Protein AF-A0A4T0V3W2-F1 (afdb_monomer_lite)

Radius of gyration: 24.41 Å; chains: 1; bounding box: 57×89×62 Å

Secondary structure (DSSP, 8-state):
-------------PPPPP-----SS--PPPEEESSP--B-B-EEEEPGGGTT-HHHHHHHPSSGGGHHHHHHHHHHTTSEEE-SS-B-EEEEEEETTEEEEEEEEEEE-SSEES-GGGEEEE--B---HHHHHHHHHHHHHHTEE-SPEEEEE---HHHHHHHHHHHTSPPSEEEE-TTS-EEEEEEPPHHHHHHHHHHHTT--EEEEE-HHHHHHHHHHHTT-SS---EEEEEEEETTTSPPEEEE-EEEEET--HHHHHHHHHHTT--EEEESS-GGGG--TTEEEEE-SS-EEEEESS-TTTTS-SS------HHHIIIIIIGGGG-SS---EEEESSHHHHHHHHHHSSEEEEE-PPPPHHHHHHHHTSSSPBPSS-EEEESPPPTTSEEEE-

pLDDT: mean 85.16, std 17.96, range [23.53, 98.56]

Foldseek 3Di:
DDDDDDDDDDDPDDDDDDDDDDDQLAAADWFAFAQWFFAFAFWKFFAQQCFVPPVVVVLLDPPQLCNQVSVVVCVVVVRIDTDDDTFWKWKWKFAPVAIWIWIKGKTWPPGTHPQQVRHLEFEFEHDDVVLLVVLLVSCVSNLKDFFAQEKEWAFDPQLVVLVVVQVVDDFPHWDAHPVRMTMTMGTRDPVCNVVNRVRSRVIGIYRQGDPSVVSSQVVNLVVDPPSRGITIHIYTHCVPRRWDKFFKKKWWAQDDPVLLVVQLVVQQWDKDKDQDDCVVLADFQWKWKDLLGIIMITGNDGPPCPDDPDNPPRDTPQCCVPVRRVVSRDDDDTPIDIHRDVVVLSVCSNVGGTMMIDHGGDDPVRSSVSSSDSRGGYPRGIDTDDDDRTRSIMHRD

Structure (mmCIF, N/CA/C/O backbone):
data_AF-A0A4T0V3W2-F1
#
_entry.id   AF-A0A4T0V3W2-F1
#
loop_
_atom_site.group_PDB
_atom_site.id
_atom_site.type_symbol
_atom_site.label_atom_id
_atom_site.label_alt_id
_atom_site.label_comp_id
_atom_site.label_asym_id
_atom_site.label_entity_id
_atom_site.label_seq_id
_atom_site.pdbx_PDB_ins_code
_atom_site.Cartn_x
_atom_site.Cartn_y
_atom_site.Cartn_z
_atom_site.occupancy
_atom_site.B_iso_or_equiv
_atom_site.auth_seq_id
_atom_site.auth_comp_id
_atom_site.auth_asym_id
_atom_site.auth_atom_id
_atom_site.pdbx_PDB_model_num
ATOM 1 N N . MET A 1 1 ? -19.655 -67.384 -21.255 1.00 39.03 1 MET A N 1
ATOM 2 C CA . MET A 1 1 ? -18.804 -67.039 -22.412 1.00 39.03 1 MET A CA 1
ATOM 3 C C . MET A 1 1 ? -19.387 -65.756 -22.996 1.00 39.03 1 MET A C 1
ATOM 5 O O . MET A 1 1 ? -20.373 -65.829 -23.700 1.00 39.03 1 MET A O 1
ATOM 9 N N . GLN A 1 2 ? -19.219 -64.653 -22.261 1.00 31.80 2 GLN A N 1
ATOM 10 C CA . GLN A 1 2 ? -18.362 -63.513 -22.625 1.00 31.80 2 GLN A CA 1
ATOM 11 C C . GLN A 1 2 ? -18.713 -62.942 -23.999 1.00 31.80 2 GLN A C 1
ATOM 13 O O . GLN A 1 2 ? -18.182 -63.405 -24.998 1.00 31.80 2 GLN A O 1
ATOM 18 N N . ASP A 1 3 ? -19.551 -61.908 -23.997 1.00 27.39 3 ASP A N 1
ATOM 19 C CA . ASP A 1 3 ? -19.562 -60.913 -25.060 1.00 27.39 3 ASP A CA 1
ATOM 20 C C . ASP A 1 3 ? -19.319 -59.547 -24.402 1.00 27.39 3 ASP A C 1
ATOM 22 O O . ASP A 1 3 ? -20.046 -59.131 -23.495 1.00 27.39 3 ASP A O 1
ATOM 26 N N . ARG A 1 4 ? -18.175 -58.943 -24.731 1.00 32.22 4 ARG A N 1
ATOM 27 C CA . ARG A 1 4 ? -17.663 -57.696 -24.150 1.00 32.22 4 ARG A CA 1
ATOM 28 C C . ARG A 1 4 ? -18.016 -56.557 -25.099 1.00 32.22 4 ARG A C 1
ATOM 30 O O . ARG A 1 4 ? -17.275 -56.290 -26.036 1.00 32.22 4 ARG A O 1
ATOM 37 N N . THR A 1 5 ? -19.096 -55.844 -24.817 1.00 31.67 5 THR A N 1
ATOM 38 C CA . THR A 1 5 ? -19.376 -54.535 -25.421 1.00 31.67 5 THR A CA 1
ATOM 39 C C . THR A 1 5 ? -18.721 -53.426 -24.601 1.00 31.67 5 THR A C 1
ATOM 41 O O . THR A 1 5 ? -19.143 -53.119 -23.487 1.00 31.67 5 THR A O 1
ATOM 44 N N . THR A 1 6 ? -17.670 -52.831 -25.157 1.00 30.33 6 THR A N 1
ATOM 45 C CA . THR A 1 6 ? -17.081 -51.548 -24.752 1.00 30.33 6 THR A CA 1
ATOM 46 C C . THR A 1 6 ? -17.969 -50.385 -25.215 1.00 30.33 6 THR A C 1
ATOM 48 O O . THR A 1 6 ? -18.337 -50.358 -26.390 1.00 30.33 6 THR A O 1
ATOM 51 N N . PRO A 1 7 ? -18.277 -49.376 -24.377 1.00 30.36 7 PRO A N 1
ATOM 52 C CA . PRO A 1 7 ? -18.799 -48.108 -24.861 1.00 30.36 7 PRO A CA 1
ATOM 53 C C . PRO A 1 7 ? -17.649 -47.138 -25.158 1.00 30.36 7 PRO A C 1
ATOM 55 O O . PRO A 1 7 ? -16.811 -46.842 -24.307 1.00 30.36 7 PRO A O 1
ATOM 58 N N . SER A 1 8 ? -17.637 -46.654 -26.398 1.00 28.09 8 SER A N 1
ATOM 59 C CA . SER A 1 8 ? -16.799 -45.570 -26.907 1.00 28.09 8 SER A CA 1
ATOM 60 C C . SER A 1 8 ? -17.157 -44.256 -26.204 1.00 28.09 8 SER A C 1
ATOM 62 O O . SER A 1 8 ? -18.242 -43.719 -26.415 1.00 28.09 8 SER A O 1
ATOM 64 N N . GLY A 1 9 ? -16.257 -43.742 -25.364 1.00 27.06 9 GLY A N 1
ATOM 65 C CA . GLY A 1 9 ? -16.359 -42.403 -24.789 1.00 27.06 9 GLY A CA 1
ATOM 66 C C . GLY A 1 9 ? -15.868 -41.360 -25.789 1.00 27.06 9 GLY A C 1
ATOM 67 O O . GLY A 1 9 ? -14.684 -41.316 -26.112 1.00 27.06 9 GLY A O 1
ATOM 68 N N . THR A 1 10 ? -16.773 -40.523 -26.285 1.00 28.08 10 THR A N 1
ATOM 69 C CA . THR A 1 10 ? -16.442 -39.306 -27.032 1.00 28.08 10 THR A CA 1
ATOM 70 C C . THR A 1 10 ? -15.821 -38.292 -26.074 1.00 28.08 10 THR A C 1
ATOM 72 O O . THR A 1 10 ? -16.516 -37.710 -25.241 1.00 28.08 10 THR A O 1
ATOM 75 N N . ALA A 1 11 ? -14.506 -38.108 -26.167 1.00 27.03 11 ALA A N 1
ATOM 76 C CA . ALA A 1 11 ? -13.798 -37.024 -25.505 1.00 27.03 11 ALA A CA 1
ATOM 77 C C . ALA A 1 11 ? -14.129 -35.708 -26.224 1.00 27.03 11 ALA A C 1
ATOM 79 O O . ALA A 1 11 ? -13.664 -35.463 -27.334 1.00 27.03 11 ALA A O 1
ATOM 80 N N . THR A 1 12 ? -14.957 -34.874 -25.598 1.00 26.66 12 THR A N 1
ATOM 81 C CA . THR A 1 12 ? -15.156 -33.482 -26.008 1.00 26.66 12 THR A CA 1
ATOM 82 C C . THR A 1 12 ? -13.900 -32.699 -25.634 1.00 26.66 12 THR A C 1
ATOM 84 O O . THR A 1 12 ? -13.725 -32.296 -24.487 1.00 26.66 12 THR A O 1
ATOM 87 N N . THR A 1 13 ? -12.992 -32.527 -26.591 1.00 27.08 13 THR A N 1
ATOM 88 C CA . THR A 1 13 ? -11.919 -31.531 -26.534 1.00 27.08 13 THR A CA 1
ATOM 89 C C . THR A 1 13 ? -12.553 -30.145 -26.470 1.00 27.08 13 THR A C 1
ATOM 91 O O . THR A 1 13 ? -13.161 -29.699 -27.439 1.00 27.08 13 THR A O 1
ATOM 94 N N . ALA A 1 14 ? -12.454 -29.492 -25.312 1.00 27.84 14 ALA A N 1
ATOM 95 C CA . ALA A 1 14 ? -12.800 -28.086 -25.164 1.00 27.84 14 ALA A CA 1
ATOM 96 C C . ALA A 1 14 ? -11.792 -27.250 -25.966 1.00 27.84 14 ALA A C 1
ATOM 98 O O . ALA A 1 14 ? -10.591 -27.298 -25.699 1.00 27.84 14 ALA A O 1
ATOM 99 N N . GLU A 1 15 ? -12.282 -26.531 -26.974 1.00 25.11 15 GLU A N 1
ATOM 100 C CA . GLU A 1 15 ? -11.504 -25.523 -27.692 1.00 25.11 15 GLU A CA 1
ATOM 101 C C . GLU A 1 15 ? -11.109 -24.389 -26.728 1.00 25.11 15 GLU A C 1
ATOM 103 O O . GLU A 1 15 ? -11.930 -23.977 -25.902 1.00 25.11 15 GLU A O 1
ATOM 108 N N . PRO A 1 16 ? -9.871 -23.873 -26.799 1.00 25.53 16 PRO A N 1
ATOM 109 C CA . PRO A 1 16 ? -9.465 -22.729 -25.999 1.00 25.53 16 PRO A CA 1
ATOM 110 C C . PRO A 1 16 ? -10.202 -21.476 -26.486 1.00 25.53 16 PRO A C 1
ATOM 112 O O . PRO A 1 16 ? -10.083 -21.070 -27.642 1.00 25.53 16 PRO A O 1
ATOM 115 N N . THR A 1 17 ? -10.970 -20.859 -25.589 1.00 26.70 17 THR A N 1
ATOM 116 C CA . THR A 1 17 ? -11.637 -19.575 -25.816 1.00 26.70 17 THR A CA 1
ATOM 117 C C . THR A 1 17 ? -10.591 -18.504 -26.155 1.00 26.70 17 THR A C 1
ATOM 119 O O . THR A 1 17 ? -9.613 -18.370 -25.414 1.00 26.70 17 THR A O 1
ATOM 122 N N . PRO A 1 18 ? -10.748 -17.727 -27.241 1.00 23.53 18 PRO A N 1
ATOM 123 C CA . PRO A 1 18 ? -9.775 -16.704 -27.596 1.00 23.53 18 PRO A CA 1
ATOM 124 C C . PRO A 1 18 ? -9.772 -15.589 -26.545 1.00 23.53 18 PRO A C 1
ATOM 126 O O . PRO A 1 18 ? -10.826 -15.074 -26.168 1.00 23.53 18 PRO A O 1
ATOM 129 N N . ALA A 1 19 ? -8.576 -15.209 -26.090 1.00 26.70 19 ALA A N 1
ATOM 130 C CA . ALA A 1 19 ? -8.365 -14.072 -25.206 1.00 26.70 19 ALA A CA 1
ATOM 131 C C . ALA A 1 19 ? -8.907 -12.796 -25.869 1.00 26.70 19 ALA A C 1
ATOM 133 O O . ALA A 1 19 ? -8.408 -12.348 -26.906 1.00 26.70 19 ALA A O 1
ATOM 134 N N . VAL A 1 20 ? -9.953 -12.219 -25.278 1.00 27.33 20 VAL A N 1
ATOM 135 C CA . VAL A 1 20 ? -10.499 -10.927 -25.694 1.00 27.33 20 VAL A CA 1
ATOM 136 C C . VAL A 1 20 ? -9.438 -9.868 -25.404 1.00 27.33 20 VAL A C 1
ATOM 138 O O . VAL A 1 20 ? -9.139 -9.562 -24.253 1.00 27.33 20 VAL A O 1
ATOM 141 N N . ARG A 1 21 ? -8.844 -9.324 -26.469 1.00 30.03 21 ARG A N 1
ATOM 142 C CA . ARG A 1 21 ? -7.949 -8.166 -26.408 1.00 30.03 21 ARG A CA 1
ATOM 143 C C . ARG A 1 21 ? -8.756 -6.965 -25.913 1.00 30.03 21 ARG A C 1
ATOM 145 O O . ARG A 1 21 ? -9.599 -6.454 -26.647 1.00 30.03 21 ARG A O 1
ATOM 152 N N . GLY A 1 22 ? -8.513 -6.550 -24.671 1.00 28.94 22 GLY A N 1
ATOM 153 C CA . GLY A 1 22 ? -9.089 -5.334 -24.105 1.00 28.94 22 GLY A CA 1
ATOM 154 C C . GLY A 1 22 ? -8.626 -4.115 -24.896 1.00 28.94 22 GLY A C 1
ATOM 155 O O . GLY A 1 22 ? -7.429 -3.937 -25.131 1.00 28.94 22 GLY A O 1
ATOM 156 N N . ASP A 1 23 ? -9.575 -3.288 -25.332 1.00 27.59 23 ASP A N 1
ATOM 157 C CA . ASP A 1 23 ? -9.249 -1.945 -25.784 1.00 27.59 23 ASP A CA 1
ATOM 158 C C . ASP A 1 23 ? -8.602 -1.185 -24.610 1.00 27.59 23 ASP A C 1
ATOM 160 O O . ASP A 1 23 ? -8.935 -1.400 -23.446 1.00 27.59 23 ASP A O 1
ATOM 164 N N . GLY A 1 24 ? -7.620 -0.332 -24.889 1.00 36.59 24 GLY A N 1
ATOM 165 C CA . GLY A 1 24 ? -6.843 0.377 -23.870 1.00 36.59 24 GLY A CA 1
ATOM 166 C C . GLY A 1 24 ? -7.624 1.371 -22.995 1.00 36.59 24 GLY A C 1
ATOM 167 O O . GLY A 1 24 ? -6.988 2.193 -22.343 1.00 36.59 24 GLY A O 1
ATOM 168 N N . ARG A 1 25 ? -8.964 1.331 -22.934 1.00 40.31 25 ARG A N 1
ATOM 169 C CA . ARG A 1 25 ? -9.780 2.002 -21.900 1.00 40.31 25 ARG A CA 1
ATOM 170 C C . ARG A 1 25 ? -9.895 1.101 -20.663 1.00 40.31 25 ARG A C 1
ATOM 172 O O . ARG A 1 25 ? -10.984 0.833 -20.159 1.00 40.31 25 ARG A O 1
ATOM 179 N N . GLY A 1 26 ? -8.746 0.582 -20.231 1.00 46.28 26 GLY A N 1
ATOM 180 C CA . GLY A 1 26 ? -8.617 -0.525 -19.293 1.00 46.28 26 GLY A CA 1
ATOM 181 C C . GLY A 1 26 ? -9.298 -0.275 -17.951 1.00 46.28 26 GLY A C 1
ATOM 182 O O . GLY A 1 26 ? -9.114 0.780 -17.357 1.00 46.28 26 GLY A O 1
ATOM 183 N N . ASN A 1 27 ? -10.065 -1.280 -17.519 1.00 63.66 27 ASN A N 1
ATOM 184 C CA . ASN A 1 27 ? -10.500 -1.631 -16.162 1.00 63.66 27 ASN A CA 1
ATOM 185 C C . ASN A 1 27 ? -10.258 -0.586 -15.049 1.00 63.66 27 ASN A C 1
ATOM 187 O O . ASN A 1 27 ? -9.567 -0.860 -14.062 1.00 63.66 27 ASN A O 1
ATOM 191 N N . ARG A 1 28 ? -10.795 0.631 -15.210 1.00 74.06 28 ARG A N 1
ATOM 192 C CA . ARG A 1 28 ? -10.646 1.689 -14.211 1.00 74.06 28 ARG A CA 1
ATOM 193 C C . ARG A 1 28 ? -11.574 1.367 -13.057 1.00 74.06 28 ARG A C 1
ATOM 195 O O . ARG A 1 28 ? -12.781 1.222 -13.226 1.00 74.06 28 ARG A O 1
ATOM 202 N N . VAL A 1 29 ? -10.986 1.248 -11.882 1.00 86.81 29 VAL A N 1
ATOM 203 C CA . VAL A 1 29 ? -11.726 1.022 -10.651 1.00 86.81 29 VAL A CA 1
ATOM 204 C C . VAL A 1 29 ? -12.253 2.380 -10.157 1.00 86.81 29 VAL A C 1
ATOM 206 O O . VAL A 1 29 ? -11.453 3.317 -10.068 1.00 86.81 29 VAL A O 1
ATOM 209 N N . PRO A 1 30 ? -13.557 2.521 -9.840 1.00 91.69 30 PRO A N 1
ATOM 210 C CA . PRO A 1 30 ? -14.118 3.790 -9.384 1.00 91.69 30 PRO A CA 1
ATOM 211 C C . PRO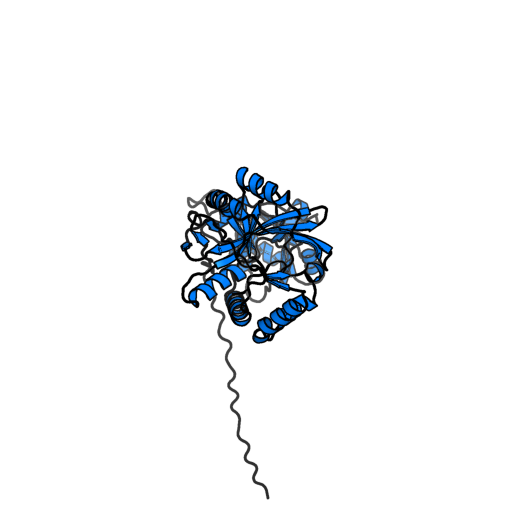 A 1 30 ? -13.544 4.200 -8.025 1.00 91.69 30 PRO A C 1
ATOM 213 O O . PRO A 1 30 ? -13.258 3.353 -7.170 1.00 91.69 30 PRO A O 1
ATOM 216 N N . GLY A 1 31 ? -13.405 5.505 -7.811 1.00 93.06 31 GLY A N 1
ATOM 217 C CA . GLY A 1 31 ? -13.060 6.063 -6.507 1.00 93.06 31 GLY A CA 1
ATOM 218 C C . GLY A 1 31 ? -14.258 6.115 -5.562 1.00 93.06 31 GLY A C 1
ATOM 219 O O . GLY A 1 31 ? -15.395 5.873 -5.966 1.00 93.06 31 GLY A O 1
ATOM 220 N N . VAL A 1 32 ? -13.994 6.463 -4.303 1.00 93.69 32 VAL A N 1
ATOM 221 C CA . VAL A 1 32 ? -15.043 6.791 -3.322 1.00 93.69 32 VAL A CA 1
ATOM 222 C C . VAL A 1 32 ? -15.248 8.297 -3.339 1.00 93.69 32 VAL A C 1
ATOM 224 O O . VAL A 1 32 ? -14.263 9.034 -3.239 1.00 93.69 32 VAL A O 1
ATOM 227 N N . ALA A 1 33 ? -16.491 8.749 -3.485 1.00 92.69 33 ALA A N 1
ATOM 228 C CA . ALA A 1 33 ? -16.831 10.167 -3.449 1.00 92.69 33 ALA A CA 1
ATOM 229 C C . ALA A 1 33 ? -16.617 10.759 -2.045 1.00 92.69 33 ALA A C 1
ATOM 231 O O . ALA A 1 33 ? -16.663 10.054 -1.036 1.00 92.69 33 ALA A O 1
ATOM 232 N N . GLY A 1 34 ? -16.339 12.062 -1.983 1.00 86.31 34 GLY A N 1
ATOM 233 C CA . GLY A 1 34 ? -16.086 12.747 -0.716 1.00 86.31 34 GLY A CA 1
ATOM 234 C C . GLY A 1 34 ? -17.326 12.973 0.156 1.00 86.31 34 GLY A C 1
ATOM 235 O O . GLY A 1 34 ? -18.447 12.999 -0.348 1.00 86.31 34 GLY A O 1
ATOM 236 N N . PRO A 1 35 ? -17.131 13.226 1.466 1.00 94.25 35 PRO A N 1
ATOM 237 C CA . PRO A 1 35 ? -15.844 13.396 2.157 1.00 94.25 35 PRO A CA 1
ATOM 238 C C . PRO A 1 35 ? -15.173 12.076 2.594 1.00 94.25 35 PRO A C 1
ATOM 240 O O . PRO A 1 35 ? -15.845 11.076 2.841 1.00 94.25 35 PRO A O 1
ATOM 243 N N . LEU A 1 36 ? -13.840 12.089 2.770 1.00 96.38 36 LEU A N 1
ATOM 244 C CA . LEU A 1 36 ? -13.097 10.939 3.307 1.00 96.38 36 LEU A CA 1
ATOM 245 C C . LEU A 1 36 ? -13.548 10.633 4.743 1.00 96.38 36 LEU A C 1
ATOM 247 O O . LEU A 1 36 ? -13.504 11.500 5.614 1.00 96.38 36 LEU A O 1
ATOM 251 N N . ARG A 1 37 ? -13.918 9.376 5.002 1.00 95.69 37 ARG A N 1
ATOM 252 C CA . ARG A 1 37 ? -14.309 8.883 6.328 1.00 95.69 37 ARG A CA 1
ATOM 253 C C . ARG A 1 37 ? -13.815 7.461 6.562 1.00 95.69 37 ARG A C 1
ATOM 255 O O . ARG A 1 37 ? -13.705 6.672 5.624 1.00 95.69 37 ARG A O 1
ATOM 262 N N . LEU A 1 38 ? -13.561 7.126 7.822 1.00 97.44 38 LEU A N 1
ATOM 263 C CA . LEU A 1 38 ? -13.278 5.761 8.266 1.00 97.44 38 LEU A CA 1
ATOM 264 C C . LEU A 1 38 ? -14.155 5.452 9.467 1.00 97.44 38 LEU A C 1
ATOM 266 O O . LEU A 1 38 ? -13.985 6.073 10.505 1.00 97.44 38 LEU A O 1
ATOM 270 N N . ASP A 1 39 ? -15.073 4.503 9.361 1.00 96.88 39 ASP A N 1
ATOM 271 C CA . ASP A 1 39 ? -15.991 4.172 10.445 1.00 96.88 39 ASP A CA 1
ATOM 272 C C . ASP A 1 39 ? -15.352 3.225 11.477 1.00 96.88 39 ASP A C 1
ATOM 274 O O . ASP A 1 39 ? -14.578 2.326 11.114 1.00 96.88 39 ASP A O 1
ATOM 278 N N . PRO A 1 40 ? -15.674 3.388 12.776 1.00 97.56 40 PRO A N 1
ATOM 279 C CA . PRO A 1 40 ? -15.313 2.426 13.809 1.00 97.56 40 PRO A CA 1
ATOM 280 C C . PRO A 1 40 ? -15.827 1.019 13.492 1.00 97.56 40 PRO A C 1
ATOM 282 O O . PRO A 1 40 ? -16.950 0.847 13.021 1.00 97.56 40 PRO A O 1
ATOM 285 N N . PHE A 1 41 ? -15.049 -0.010 13.829 1.00 96.50 41 PHE A N 1
ATOM 286 C CA . PHE A 1 41 ? -15.436 -1.402 13.586 1.00 96.50 41 PHE A CA 1
ATOM 287 C C . PHE A 1 41 ? -15.049 -2.328 14.733 1.00 96.50 41 PHE A C 1
ATOM 289 O O . PHE A 1 41 ? -14.135 -2.040 15.508 1.00 96.50 41 PHE A O 1
ATOM 296 N N . VAL A 1 42 ? -15.756 -3.456 14.834 1.00 96.25 42 VAL A N 1
ATOM 297 C CA . VAL A 1 42 ? -15.439 -4.517 15.795 1.00 96.25 42 VAL A CA 1
ATOM 298 C C . VAL A 1 42 ? -14.248 -5.312 15.271 1.00 96.25 42 VAL A C 1
ATOM 300 O O . VAL A 1 42 ? -14.371 -6.098 14.326 1.00 96.25 42 VAL A O 1
ATOM 303 N N . ALA A 1 43 ? -13.088 -5.088 15.878 1.00 95.31 43 ALA A N 1
ATOM 304 C CA . ALA A 1 43 ? -11.850 -5.726 15.474 1.00 95.31 43 ALA A CA 1
ATOM 305 C C . ALA A 1 43 ? -11.740 -7.165 15.989 1.00 95.31 43 ALA A C 1
ATOM 307 O O . ALA A 1 43 ? -12.194 -7.513 17.078 1.00 95.31 43 ALA A O 1
ATOM 308 N N . THR A 1 44 ? -11.081 -8.011 15.204 1.00 95.06 44 THR A N 1
ATOM 309 C CA . THR A 1 44 ? -10.454 -9.237 15.699 1.00 95.06 44 THR A CA 1
ATOM 310 C C . THR A 1 44 ? -8.943 -9.048 15.616 1.00 95.06 44 THR A C 1
ATOM 312 O O . THR A 1 44 ? -8.392 -8.825 14.540 1.00 95.06 44 THR A O 1
ATOM 315 N N . ARG A 1 45 ? -8.274 -9.085 16.765 1.00 94.06 45 ARG A N 1
ATOM 316 C CA . ARG A 1 45 ? -6.834 -8.870 16.912 1.00 94.06 45 ARG A CA 1
ATOM 317 C C . ARG A 1 45 ? -6.107 -10.194 17.001 1.00 94.06 45 ARG A C 1
ATOM 319 O O . ARG A 1 45 ? -6.531 -11.090 17.730 1.00 94.06 45 ARG A O 1
ATOM 326 N N . MET A 1 46 ? -4.995 -10.301 16.290 1.00 93.88 46 MET A N 1
ATOM 327 C CA . MET A 1 46 ? -4.072 -11.418 16.439 1.00 93.88 46 MET A CA 1
ATOM 328 C C . MET A 1 46 ? -3.004 -11.075 17.468 1.00 93.88 46 MET A C 1
ATOM 330 O O . MET A 1 46 ? -2.449 -9.979 17.454 1.00 93.88 46 MET A O 1
ATOM 334 N N . ALA A 1 47 ? -2.699 -12.020 18.356 1.00 92.25 47 ALA A N 1
ATOM 335 C CA . ALA A 1 47 ? -1.553 -11.875 19.242 1.00 92.25 47 ALA A CA 1
ATOM 336 C C . ALA A 1 47 ? -0.269 -11.738 18.404 1.00 92.25 47 ALA A C 1
ATOM 338 O O . ALA A 1 47 ? -0.032 -12.546 17.506 1.00 92.25 47 ALA A O 1
ATOM 339 N N . VAL A 1 48 ? 0.568 -10.741 18.709 1.00 91.62 48 VAL A N 1
ATOM 340 C CA . VAL A 1 48 ? 1.720 -10.354 17.863 1.00 91.62 48 VAL A CA 1
ATOM 341 C C . VAL A 1 48 ? 2.676 -11.518 17.603 1.00 91.62 48 VAL A C 1
ATOM 343 O O . VAL A 1 48 ? 3.144 -11.690 16.485 1.00 91.62 48 VAL A O 1
ATOM 346 N N . ALA A 1 49 ? 2.866 -12.410 18.580 1.00 89.00 49 ALA A N 1
ATOM 347 C CA . ALA A 1 49 ? 3.694 -13.613 18.439 1.00 89.00 49 ALA A CA 1
ATOM 348 C C . ALA A 1 49 ? 3.215 -14.612 17.354 1.00 89.00 49 ALA A C 1
ATOM 350 O O . ALA A 1 49 ? 3.936 -15.562 17.024 1.00 89.00 49 ALA A O 1
ATOM 351 N N . HIS A 1 50 ? 2.000 -14.425 16.827 1.00 90.81 50 HIS A N 1
ATOM 352 C CA . HIS A 1 50 ? 1.421 -15.183 15.718 1.00 90.81 50 HIS A CA 1
ATOM 353 C C . HIS A 1 50 ? 1.279 -14.371 14.421 1.00 90.81 50 HIS A C 1
ATOM 355 O O . HIS A 1 50 ? 0.898 -14.930 13.392 1.00 90.81 50 HIS A O 1
ATOM 361 N N . VAL A 1 51 ? 1.614 -13.080 14.432 1.00 87.75 51 VAL A N 1
ATOM 362 C CA . VAL A 1 51 ? 1.741 -12.290 13.204 1.00 87.75 51 VAL A CA 1
ATOM 363 C C . VAL A 1 51 ? 2.974 -12.786 12.437 1.00 87.75 51 VAL A C 1
ATOM 365 O O . VAL A 1 51 ? 3.979 -13.177 13.037 1.00 87.75 51 VAL A O 1
ATOM 368 N N . ALA A 1 52 ? 2.851 -12.867 11.108 1.00 84.19 52 ALA A N 1
ATOM 369 C CA . ALA A 1 52 ? 3.826 -13.508 10.217 1.00 84.19 52 ALA A CA 1
ATOM 370 C C . ALA A 1 52 ? 4.135 -14.993 10.548 1.00 84.19 52 ALA A C 1
ATOM 372 O O . ALA A 1 52 ? 5.137 -15.546 10.098 1.00 84.19 52 ALA A O 1
ATOM 373 N N . ASP A 1 53 ? 3.269 -15.679 11.307 1.00 85.75 53 ASP A N 1
ATOM 374 C CA . ASP A 1 53 ? 3.401 -17.109 11.605 1.00 85.75 53 ASP A CA 1
ATOM 375 C C . ASP A 1 53 ? 2.844 -17.970 10.453 1.00 85.75 53 ASP A C 1
ATOM 377 O O . ASP A 1 53 ? 1.658 -17.856 10.118 1.00 85.75 53 ASP A O 1
ATOM 381 N N . PRO A 1 54 ? 3.617 -18.915 9.883 1.00 83.88 54 PRO A N 1
ATOM 382 C CA . PRO A 1 54 ? 3.089 -19.882 8.921 1.00 83.88 54 PRO A CA 1
ATOM 383 C C . PRO A 1 54 ? 1.869 -20.662 9.439 1.00 83.88 54 PRO A C 1
ATOM 385 O O . PRO A 1 54 ? 0.996 -21.043 8.656 1.00 83.88 54 PRO A O 1
ATOM 388 N N . ALA A 1 55 ? 1.765 -20.894 10.753 1.00 83.56 55 ALA A N 1
ATOM 389 C CA . ALA A 1 55 ? 0.583 -21.509 11.350 1.00 83.56 55 ALA A CA 1
ATOM 390 C C . ALA A 1 55 ? -0.658 -20.605 11.241 1.00 83.56 55 ALA A C 1
ATOM 392 O O . ALA A 1 55 ? -1.749 -21.116 10.978 1.00 83.56 55 ALA A O 1
ATOM 393 N N . ALA A 1 56 ? -0.495 -19.284 11.372 1.00 83.31 56 ALA A N 1
ATOM 394 C CA . ALA A 1 56 ? -1.575 -18.316 11.189 1.00 83.31 56 ALA A CA 1
ATOM 395 C C . ALA A 1 56 ? -2.021 -18.264 9.727 1.00 83.31 56 ALA A C 1
ATOM 397 O O . ALA A 1 56 ? -3.217 -18.324 9.454 1.00 83.31 56 ALA A O 1
ATOM 398 N N . ALA A 1 57 ? -1.086 -18.301 8.773 1.00 83.50 57 ALA A N 1
ATOM 399 C CA . ALA A 1 57 ? -1.423 -18.397 7.350 1.00 83.50 57 ALA A CA 1
ATOM 400 C C . ALA A 1 57 ? -2.285 -19.640 7.038 1.00 83.50 57 ALA A C 1
ATOM 402 O O . ALA A 1 57 ? -3.252 -19.570 6.274 1.00 83.50 57 ALA A O 1
ATOM 403 N N . ARG A 1 58 ? -2.009 -20.778 7.695 1.00 86.50 58 ARG A N 1
ATOM 404 C CA . ARG A 1 58 ? -2.830 -21.996 7.571 1.00 86.50 58 ARG A CA 1
ATOM 405 C C . ARG A 1 58 ? -4.242 -21.840 8.129 1.00 86.50 58 ARG A C 1
ATOM 407 O O . ARG A 1 58 ? -5.111 -22.602 7.710 1.00 86.50 58 ARG A O 1
ATOM 414 N N . ALA A 1 59 ? -4.511 -20.891 9.026 1.00 85.38 59 ALA A N 1
ATOM 415 C CA . ALA A 1 59 ? -5.871 -20.619 9.494 1.00 85.38 59 ALA A CA 1
ATOM 416 C C . ALA A 1 59 ? -6.767 -20.078 8.364 1.00 85.38 59 ALA A C 1
ATOM 418 O O . ALA A 1 59 ? -7.957 -20.382 8.343 1.00 85.38 59 ALA A O 1
ATOM 419 N N . PHE A 1 60 ? -6.175 -19.383 7.385 1.00 84.94 60 PHE A N 1
ATOM 420 C CA . PHE A 1 60 ? -6.856 -18.775 6.234 1.00 84.94 60 PHE A CA 1
ATOM 421 C C . PHE A 1 60 ? -6.751 -19.596 4.933 1.00 84.94 60 PHE A C 1
ATOM 423 O O . PHE A 1 60 ? -7.356 -19.247 3.921 1.00 84.94 60 PHE A O 1
ATOM 430 N N . ALA A 1 61 ? -5.989 -20.694 4.930 1.00 86.94 61 ALA A N 1
ATOM 431 C CA . ALA A 1 61 ? -5.751 -21.516 3.739 1.00 86.94 61 ALA A CA 1
ATOM 432 C C . ALA A 1 61 ? -6.989 -22.320 3.288 1.00 86.94 61 ALA A C 1
ATOM 434 O O . ALA A 1 61 ? -7.926 -22.522 4.062 1.00 86.94 61 ALA A O 1
ATOM 435 N N . ARG A 1 62 ? -6.980 -22.860 2.061 1.00 86.50 62 ARG A N 1
ATOM 436 C CA . ARG A 1 62 ? -8.038 -23.770 1.575 1.00 86.50 62 ARG A CA 1
ATOM 437 C C . ARG A 1 62 ? -8.151 -25.042 2.445 1.00 86.50 62 ARG A C 1
ATOM 439 O O . ARG A 1 62 ? -7.146 -25.471 3.014 1.00 86.50 62 ARG A O 1
ATOM 446 N N . PRO A 1 63 ? -9.340 -25.676 2.530 1.00 88.31 63 PRO A N 1
ATOM 447 C CA . PRO A 1 63 ? -10.625 -25.240 1.962 1.00 88.31 63 PRO A CA 1
ATOM 448 C C . PRO A 1 63 ? -11.221 -24.057 2.749 1.00 88.31 63 PRO A C 1
ATOM 450 O O . PRO A 1 63 ? -11.271 -24.111 3.981 1.00 88.31 63 PRO A O 1
ATOM 453 N N . TYR A 1 64 ? -11.666 -22.990 2.070 1.00 88.56 64 TYR A N 1
ATOM 454 C CA . TYR A 1 64 ? -11.988 -21.727 2.752 1.00 88.56 64 TYR A CA 1
ATOM 455 C C . TYR A 1 64 ? -13.230 -21.812 3.649 1.00 88.56 64 TYR A C 1
ATOM 457 O O . TYR A 1 64 ? -13.243 -21.197 4.709 1.00 88.56 64 TYR A O 1
ATOM 465 N N . ARG A 1 65 ? -14.182 -22.703 3.348 1.00 87.56 65 ARG A N 1
ATOM 466 C CA . ARG A 1 65 ? -15.344 -23.013 4.203 1.00 87.56 65 ARG A CA 1
ATOM 467 C C . ARG A 1 65 ? -14.996 -23.427 5.635 1.00 87.56 65 ARG A C 1
ATOM 469 O O . ARG A 1 65 ? -15.844 -23.386 6.515 1.00 87.56 65 ARG A O 1
ATOM 476 N N . ARG A 1 66 ? -13.754 -23.865 5.886 1.00 90.69 66 ARG A N 1
ATOM 477 C CA . ARG A 1 66 ? -13.255 -24.210 7.231 1.00 90.69 66 ARG A CA 1
ATOM 478 C C . ARG A 1 66 ? -12.524 -23.058 7.925 1.00 90.69 66 ARG A C 1
ATOM 480 O O . ARG A 1 66 ? -11.965 -23.260 9.000 1.00 90.69 66 ARG A O 1
ATOM 487 N N . VAL A 1 67 ? -12.403 -21.880 7.306 1.00 89.88 67 VAL A N 1
ATOM 488 C CA . VAL A 1 67 ? -11.695 -20.733 7.908 1.00 89.88 67 VAL A CA 1
ATOM 489 C C . VAL A 1 67 ? -12.426 -20.258 9.157 1.00 89.88 67 VAL A C 1
ATOM 491 O O . VAL A 1 67 ? -11.795 -20.193 10.205 1.00 89.88 67 VAL A O 1
ATOM 494 N N . ALA A 1 68 ? -13.745 -20.056 9.104 1.00 87.75 68 ALA A N 1
ATOM 495 C CA . ALA A 1 68 ? -14.528 -19.645 10.274 1.00 87.75 68 ALA A CA 1
ATOM 496 C C . ALA A 1 68 ? -14.340 -20.593 11.480 1.00 87.75 68 ALA A C 1
ATOM 498 O O . ALA A 1 68 ? -14.071 -20.146 12.595 1.00 87.75 68 ALA A O 1
ATOM 499 N N . GLU A 1 69 ? -14.379 -21.911 11.250 1.00 91.44 69 GLU A N 1
ATOM 500 C CA . GLU A 1 69 ? -14.131 -22.923 12.289 1.00 91.44 69 GLU A CA 1
ATOM 501 C C . GLU A 1 69 ? -12.713 -22.818 12.879 1.00 91.44 69 GLU A C 1
ATOM 503 O O . GLU A 1 69 ? -12.535 -22.853 14.102 1.00 91.44 69 GLU A O 1
ATOM 508 N N . ARG A 1 70 ? -11.695 -22.654 12.022 1.00 93.38 70 ARG A N 1
ATOM 509 C CA . ARG A 1 70 ? -10.297 -22.492 12.447 1.00 93.38 70 ARG A CA 1
ATOM 510 C C . ARG A 1 70 ? -10.093 -21.205 13.238 1.00 93.38 70 ARG A C 1
ATOM 512 O O . ARG A 1 70 ? -9.445 -21.253 14.280 1.00 93.38 70 ARG A O 1
ATOM 519 N N . LEU A 1 71 ? -10.675 -20.087 12.811 1.00 91.44 71 LEU A N 1
ATOM 520 C CA . LEU A 1 71 ? -10.596 -18.820 13.541 1.00 91.44 71 LEU A CA 1
ATOM 521 C C . LEU A 1 71 ? -11.273 -18.924 14.910 1.00 91.44 71 LEU A C 1
ATOM 523 O O . LEU A 1 71 ? -10.692 -18.508 15.910 1.00 91.44 71 LEU A O 1
ATOM 527 N N . ALA A 1 72 ? -12.430 -19.585 14.998 1.00 91.38 72 ALA A N 1
ATOM 528 C CA . ALA A 1 72 ? -13.078 -19.852 16.280 1.00 91.38 72 ALA A CA 1
ATOM 529 C C . ALA A 1 72 ? -12.208 -20.734 17.198 1.00 91.38 72 ALA A C 1
ATOM 531 O O . ALA A 1 72 ? -12.151 -20.514 18.409 1.00 91.38 72 ALA A O 1
ATOM 532 N N . GLN A 1 73 ? -11.497 -21.726 16.648 1.00 93.69 73 GLN A N 1
ATOM 533 C CA . GLN A 1 73 ? -10.535 -22.527 17.413 1.00 93.69 73 GLN A CA 1
ATOM 534 C C . GLN A 1 73 ? -9.353 -21.685 17.909 1.00 93.69 73 GLN A C 1
ATOM 536 O O . GLN A 1 73 ? -8.942 -21.837 19.058 1.00 93.69 73 GLN A O 1
ATOM 541 N N . TRP A 1 74 ? -8.817 -20.804 17.068 1.00 94.00 74 TRP A N 1
ATOM 542 C CA . TRP A 1 74 ? -7.731 -19.895 17.430 1.00 94.00 74 TRP A CA 1
ATOM 543 C C . TRP A 1 74 ? -8.145 -18.908 18.522 1.00 94.00 74 TRP A C 1
ATOM 545 O O . TRP A 1 74 ? -7.383 -18.687 19.461 1.00 94.00 74 TRP A O 1
ATOM 555 N N . GLN A 1 75 ? -9.373 -18.393 18.455 1.00 93.38 75 GLN A N 1
ATOM 556 C CA . GLN A 1 75 ? -9.945 -17.543 19.495 1.00 93.38 75 GLN A CA 1
ATOM 557 C C . GLN A 1 75 ? -10.089 -18.291 20.827 1.00 93.38 75 GLN A C 1
ATOM 559 O O . GLN A 1 75 ? -9.661 -17.786 21.859 1.00 93.38 75 GLN A O 1
ATOM 564 N N . ARG A 1 76 ? -10.588 -19.539 20.821 1.00 94.56 76 ARG A N 1
ATOM 565 C CA . ARG A 1 76 ? -10.652 -20.377 22.041 1.00 94.56 76 ARG A CA 1
ATOM 566 C C . ARG A 1 76 ? -9.281 -20.656 22.662 1.00 94.56 76 ARG A C 1
ATOM 568 O O . ARG A 1 76 ? -9.199 -20.888 23.862 1.00 94.56 76 ARG A O 1
ATOM 575 N N . ARG A 1 77 ? -8.219 -20.660 21.854 1.00 93.81 77 ARG A N 1
ATOM 576 C CA . ARG A 1 77 ? -6.830 -20.828 22.310 1.00 93.81 77 ARG A CA 1
ATOM 577 C C . ARG A 1 77 ? -6.166 -19.517 22.748 1.00 93.81 77 ARG A C 1
ATOM 579 O O . ARG A 1 77 ? -5.015 -19.550 23.164 1.00 93.81 77 ARG A O 1
ATOM 586 N N . GLY A 1 78 ? -6.858 -18.382 22.639 1.00 92.12 78 GLY A N 1
ATOM 587 C CA . GLY A 1 78 ? -6.319 -17.065 22.988 1.00 92.12 78 GLY A CA 1
ATOM 588 C C . GLY A 1 78 ? -5.354 -16.474 21.954 1.00 92.12 78 GLY A C 1
ATOM 589 O O . GLY A 1 78 ? -4.709 -15.472 22.236 1.00 92.12 78 GLY A O 1
ATOM 590 N N . HIS A 1 79 ? -5.245 -17.057 20.755 1.00 93.31 79 HIS A N 1
ATOM 591 C CA . HIS A 1 79 ? -4.401 -16.512 19.679 1.00 93.31 79 HIS A CA 1
ATOM 592 C C . HIS A 1 79 ? -5.079 -15.360 18.927 1.00 93.31 79 HIS A C 1
ATOM 594 O O . HIS A 1 79 ? -4.405 -14.548 18.292 1.00 93.31 79 HIS A O 1
ATOM 600 N N . LEU A 1 80 ? -6.412 -15.308 18.995 1.00 93.94 80 LEU A N 1
ATOM 601 C CA . LEU A 1 80 ? -7.243 -14.233 18.469 1.00 93.94 80 LEU A CA 1
ATOM 602 C C . LEU A 1 80 ? -8.107 -13.668 19.592 1.00 93.94 80 LEU A C 1
ATOM 604 O O . LEU A 1 80 ? -8.681 -14.428 20.372 1.00 93.94 80 LEU A O 1
ATOM 608 N N . VAL A 1 81 ? -8.246 -12.349 19.627 1.00 94.19 81 VAL A N 1
ATOM 609 C CA . VAL A 1 81 ? -9.136 -11.640 20.547 1.00 94.19 81 VAL A CA 1
ATOM 610 C C . VAL A 1 81 ? -10.102 -10.814 19.717 1.00 94.19 81 VAL A C 1
ATOM 612 O O . VAL A 1 81 ? -9.685 -9.922 18.986 1.00 94.19 81 VAL A O 1
ATOM 615 N N . ARG A 1 82 ? -11.393 -11.132 19.800 1.00 94.19 82 ARG A N 1
ATOM 616 C CA . ARG A 1 82 ? -12.443 -10.301 19.213 1.00 94.19 82 ARG A CA 1
ATOM 617 C C . ARG A 1 82 ? -12.870 -9.270 20.246 1.00 94.19 82 ARG A C 1
ATOM 619 O O . ARG A 1 82 ? -13.223 -9.654 21.359 1.00 94.19 82 ARG A O 1
ATOM 626 N N . ASP A 1 83 ? -12.831 -8.002 19.867 1.00 93.81 83 ASP A N 1
ATOM 627 C CA . ASP A 1 83 ? -13.279 -6.922 20.737 1.00 93.81 83 ASP A CA 1
ATOM 628 C C . ASP A 1 83 ? -14.813 -6.871 20.795 1.00 93.81 83 ASP A C 1
ATOM 630 O O . ASP A 1 83 ? -15.519 -7.441 19.959 1.00 93.81 83 ASP A O 1
ATOM 634 N N . ASP A 1 84 ? -15.334 -6.223 21.829 1.00 92.62 84 ASP A N 1
ATOM 635 C CA . ASP A 1 84 ? -16.762 -6.140 22.134 1.00 92.62 84 ASP A CA 1
ATOM 636 C C . ASP A 1 84 ? -17.419 -4.866 21.587 1.00 92.62 84 ASP A C 1
ATOM 638 O O . ASP A 1 84 ? -18.615 -4.863 21.300 1.00 92.62 84 ASP A O 1
ATOM 642 N N . GLN A 1 85 ? -16.638 -3.799 21.410 1.00 94.50 85 GLN A N 1
ATOM 643 C CA . GLN A 1 85 ? -17.099 -2.500 20.930 1.00 94.50 85 GLN A CA 1
ATOM 644 C C . GLN A 1 85 ? -16.351 -2.058 19.672 1.00 94.50 85 GLN A C 1
ATOM 646 O O . GLN A 1 85 ? -15.136 -2.260 19.569 1.00 94.50 85 GLN A O 1
ATOM 651 N N . PRO A 1 86 ? -17.037 -1.393 18.726 1.00 96.62 86 PRO A N 1
ATOM 652 C CA . PRO A 1 86 ? -16.371 -0.830 17.570 1.00 96.62 86 PRO A CA 1
ATOM 653 C C . PRO A 1 86 ? -15.423 0.307 17.972 1.00 96.62 86 PRO A C 1
ATOM 655 O O . PRO A 1 86 ? -15.668 1.039 18.936 1.00 96.62 86 PRO A O 1
ATOM 658 N N . ALA A 1 87 ? -14.325 0.451 17.233 1.00 97.50 87 ALA A N 1
ATOM 659 C CA . ALA A 1 87 ? -13.369 1.540 17.409 1.00 97.50 87 ALA A CA 1
ATOM 660 C C . ALA A 1 87 ? -12.606 1.840 16.117 1.00 97.50 87 ALA A C 1
ATOM 662 O O . ALA A 1 87 ? -12.558 1.010 15.206 1.00 97.50 87 ALA A O 1
ATOM 663 N N . LEU A 1 88 ? -11.988 3.019 16.074 1.00 98.50 88 LEU A N 1
ATOM 664 C CA . LEU A 1 88 ? -10.837 3.259 15.211 1.00 98.50 88 LEU A CA 1
ATOM 665 C C . LEU A 1 88 ? -9.573 2.794 15.930 1.00 98.50 88 LEU A C 1
ATOM 667 O O . LEU A 1 88 ? -9.500 2.819 17.162 1.00 98.50 88 LEU A O 1
ATOM 671 N N . TRP A 1 89 ? -8.576 2.385 15.160 1.00 98.19 89 TRP A N 1
ATOM 672 C CA . TRP A 1 89 ? -7.323 1.861 15.690 1.00 98.19 89 TRP A CA 1
ATOM 673 C C . TRP A 1 89 ? -6.157 2.643 15.128 1.00 98.19 89 TRP A C 1
ATOM 675 O O . TRP A 1 89 ? -6.064 2.820 13.923 1.00 98.19 89 TRP A O 1
ATOM 685 N N . LEU A 1 90 ? -5.243 3.083 15.979 1.00 98.19 90 LEU A N 1
ATOM 686 C CA . LEU A 1 90 ? -3.952 3.571 15.524 1.00 98.19 90 LEU A CA 1
ATOM 687 C C . LEU A 1 90 ? -2.972 2.403 15.558 1.00 98.19 90 LEU A C 1
ATOM 689 O O . LEU A 1 90 ? -2.815 1.754 16.593 1.00 98.19 90 LEU A O 1
ATOM 693 N N . HIS A 1 91 ? -2.332 2.125 14.428 1.00 97.69 91 HIS A N 1
ATOM 694 C CA . HIS A 1 91 ? -1.351 1.055 14.293 1.00 97.69 91 HIS A CA 1
ATOM 695 C C . HIS A 1 91 ? -0.004 1.637 13.880 1.00 97.69 91 HIS A C 1
ATOM 697 O O . HIS A 1 91 ? 0.107 2.251 12.823 1.00 97.69 91 HIS A O 1
ATOM 703 N N . GLU A 1 92 ? 1.009 1.439 14.719 1.00 96.94 92 GLU A N 1
ATOM 704 C CA . GLU A 1 92 ? 2.416 1.695 14.412 1.00 96.94 92 GLU A CA 1
ATOM 705 C C . GLU A 1 92 ? 3.108 0.363 14.106 1.00 96.94 92 GLU A C 1
ATOM 707 O O . GLU A 1 92 ? 2.936 -0.617 14.837 1.00 96.94 92 GLU A O 1
ATOM 712 N N . TYR A 1 93 ? 3.879 0.306 13.026 1.00 95.69 93 TYR A N 1
ATOM 713 C CA . TYR A 1 93 ? 4.694 -0.855 12.693 1.00 95.69 93 TYR A CA 1
ATOM 714 C C . TYR A 1 93 ? 5.990 -0.474 11.995 1.00 95.69 93 TYR A C 1
ATOM 716 O O . TYR A 1 93 ? 6.102 0.605 11.418 1.00 95.69 93 TYR A O 1
ATOM 724 N N . GLY A 1 94 ? 6.961 -1.383 12.003 1.00 93.56 94 GLY A N 1
ATOM 725 C CA . GLY A 1 94 ? 8.186 -1.225 11.229 1.00 93.56 94 GLY A CA 1
ATOM 726 C C . GLY A 1 94 ? 9.413 -1.785 11.929 1.00 93.56 94 GLY A C 1
ATOM 727 O O . GLY A 1 94 ? 9.333 -2.771 12.661 1.00 93.56 94 GLY A O 1
ATOM 728 N N . THR A 1 95 ? 10.556 -1.164 11.673 1.00 89.44 95 THR A N 1
ATOM 729 C CA . THR A 1 95 ? 11.843 -1.479 12.300 1.00 89.44 95 THR A CA 1
ATOM 730 C C . THR A 1 95 ? 12.244 -0.339 13.244 1.00 89.44 95 THR A C 1
ATOM 732 O O . THR A 1 95 ? 11.626 0.726 13.211 1.00 89.44 95 THR A O 1
ATOM 735 N N . PRO A 1 96 ? 13.287 -0.509 14.077 1.00 83.94 96 PRO A N 1
ATOM 736 C CA . PRO A 1 96 ? 13.803 0.588 14.899 1.00 83.94 96 PRO A CA 1
ATOM 737 C C . PRO A 1 96 ? 14.201 1.841 14.100 1.00 83.94 96 PRO A C 1
ATOM 739 O O . PRO A 1 96 ? 14.106 2.946 14.625 1.00 83.94 96 PRO A O 1
ATOM 742 N N . ASP A 1 97 ? 14.605 1.672 12.837 1.00 86.44 97 ASP A N 1
ATOM 743 C CA . ASP A 1 97 ? 15.069 2.762 11.967 1.00 86.44 97 ASP A CA 1
ATOM 744 C C . ASP A 1 97 ? 13.951 3.379 11.110 1.00 86.44 97 ASP A C 1
ATOM 746 O O . ASP A 1 97 ? 14.117 4.468 10.561 1.00 86.44 97 ASP A O 1
ATOM 750 N N . LEU A 1 98 ? 12.820 2.683 10.961 1.00 90.00 98 LEU A N 1
ATOM 751 C CA . LEU A 1 98 ? 11.709 3.113 10.118 1.00 90.00 98 LEU A CA 1
ATOM 752 C C . LEU A 1 98 ? 10.378 2.661 10.712 1.00 90.00 98 LEU A C 1
ATOM 754 O O . LEU A 1 98 ? 10.038 1.479 10.668 1.00 90.00 98 LEU A O 1
ATOM 758 N N . LEU A 1 99 ? 9.601 3.626 11.199 1.00 93.62 99 LEU A N 1
ATOM 759 C CA . LEU A 1 99 ? 8.253 3.410 11.711 1.00 93.62 99 LEU A CA 1
ATOM 760 C C . LEU A 1 99 ? 7.222 4.015 10.763 1.00 93.62 99 LEU A C 1
ATOM 762 O O . LEU A 1 99 ? 7.379 5.141 10.296 1.00 93.62 99 LEU A O 1
ATOM 766 N N . VAL A 1 100 ? 6.145 3.271 10.541 1.00 96.50 100 VAL A N 1
ATOM 767 C CA . VAL A 1 100 ? 4.949 3.695 9.819 1.00 96.50 100 VAL A CA 1
ATOM 768 C C . VAL A 1 100 ? 3.775 3.669 10.781 1.00 96.50 100 VAL A C 1
ATOM 770 O O . VAL A 1 100 ? 3.580 2.695 11.505 1.00 96.50 100 VAL A O 1
ATOM 773 N N . ARG A 1 101 ? 2.978 4.734 10.781 1.00 96.44 101 ARG A N 1
ATOM 774 C CA . ARG A 1 101 ? 1.736 4.843 11.541 1.00 96.44 101 ARG A CA 1
ATOM 775 C C . ARG A 1 101 ? 0.560 5.014 10.600 1.00 96.44 101 ARG A C 1
ATOM 777 O O . ARG A 1 101 ? 0.610 5.816 9.672 1.00 96.44 101 ARG A O 1
ATOM 784 N N . GLY A 1 102 ? -0.518 4.293 10.877 1.00 97.19 102 GLY A N 1
ATOM 785 C CA . GLY A 1 102 ? -1.768 4.478 10.159 1.00 97.19 102 GLY A CA 1
ATOM 786 C C . GLY A 1 102 ? -2.997 4.295 11.031 1.00 97.19 102 GLY A C 1
ATOM 787 O O . GLY A 1 102 ? -3.019 3.487 11.961 1.00 97.19 102 GLY A O 1
ATOM 788 N N . LEU A 1 103 ? -4.028 5.067 10.705 1.00 98.31 103 LEU A N 1
ATOM 789 C CA . LEU A 1 103 ? -5.356 4.963 11.283 1.00 98.31 103 LEU A CA 1
ATOM 790 C C . LEU A 1 103 ? -6.137 3.876 10.542 1.00 98.31 103 LEU A C 1
ATOM 792 O O . LEU A 1 103 ? -6.329 3.953 9.332 1.00 98.31 103 LEU A O 1
ATOM 796 N N . ILE A 1 104 ? -6.594 2.864 11.264 1.00 98.38 104 ILE A N 1
ATOM 797 C CA . ILE A 1 104 ? -7.354 1.737 10.743 1.00 98.38 104 ILE A CA 1
ATOM 798 C C . ILE A 1 104 ? -8.819 1.903 11.122 1.00 98.38 104 ILE A C 1
ATOM 800 O O . ILE A 1 104 ? -9.177 2.084 12.290 1.00 98.38 104 ILE A O 1
ATOM 804 N N . GLY A 1 105 ? -9.665 1.776 10.112 1.00 97.81 105 GLY A N 1
ATOM 805 C CA . GLY A 1 105 ? -11.110 1.778 10.236 1.00 97.81 105 GLY A CA 1
ATOM 806 C C . GLY A 1 105 ? -11.742 1.128 9.017 1.00 97.81 105 GLY A C 1
ATOM 807 O O . GLY A 1 105 ? -11.081 0.463 8.215 1.00 97.81 105 GLY A O 1
ATOM 808 N N . VAL A 1 106 ? -13.042 1.311 8.883 1.00 96.50 106 VAL A N 1
ATOM 809 C CA . VAL A 1 106 ? -13.817 0.747 7.789 1.00 96.50 106 VAL A CA 1
ATOM 810 C C . VAL A 1 106 ? -14.212 1.868 6.836 1.00 96.50 106 VAL A C 1
ATOM 812 O O . VAL A 1 106 ? -14.947 2.767 7.215 1.00 96.50 106 VAL A O 1
ATOM 815 N N . LEU A 1 107 ? -13.702 1.828 5.608 1.00 96.44 107 LEU A N 1
ATOM 816 C CA . LEU A 1 107 ? -14.023 2.770 4.540 1.00 96.44 107 LEU A CA 1
ATOM 817 C C . LEU A 1 107 ? -15.391 2.418 3.942 1.00 96.44 107 LEU A C 1
ATOM 819 O O . LEU A 1 107 ? -15.516 1.332 3.368 1.00 96.44 107 LEU A O 1
ATOM 823 N N . PRO A 1 108 ? -16.405 3.286 4.040 1.00 93.94 108 PRO A N 1
ATOM 824 C CA . PRO A 1 108 ? -17.684 3.079 3.372 1.00 93.94 108 PRO A CA 1
ATOM 825 C C . PRO A 1 108 ? -17.532 3.188 1.854 1.00 93.94 108 PRO A C 1
ATOM 827 O O . PRO A 1 108 ? -16.764 4.009 1.360 1.00 93.94 108 PRO A O 1
ATOM 830 N N . LEU A 1 109 ? -18.237 2.322 1.130 1.00 91.25 109 LEU A N 1
ATOM 831 C CA . LEU A 1 109 ? -18.183 2.176 -0.331 1.00 91.25 109 LEU A CA 1
ATOM 832 C C . LEU A 1 109 ? -19.572 2.386 -0.955 1.00 91.25 109 LEU A C 1
ATOM 834 O O . LEU A 1 109 ? -19.922 1.757 -1.951 1.00 91.25 109 LEU A O 1
ATOM 838 N N . ASP A 1 110 ? -20.388 3.209 -0.304 1.00 84.81 110 ASP A N 1
ATOM 839 C CA . ASP A 1 110 ? -21.776 3.503 -0.653 1.00 84.81 110 ASP A CA 1
ATOM 840 C C . ASP A 1 110 ? -21.920 4.610 -1.706 1.00 84.81 110 ASP A C 1
ATOM 842 O O . ASP A 1 110 ? -22.927 4.626 -2.414 1.00 84.81 110 ASP A O 1
ATOM 846 N N . ASP A 1 111 ? -20.916 5.479 -1.850 1.00 89.88 111 ASP A N 1
ATOM 847 C CA . ASP A 1 111 ? -20.885 6.549 -2.851 1.00 89.88 111 ASP A CA 1
ATOM 848 C C . ASP A 1 111 ? -19.612 6.464 -3.708 1.00 89.88 111 ASP A C 1
ATOM 850 O O . ASP A 1 111 ? -18.492 6.655 -3.225 1.00 89.88 111 ASP A O 1
ATOM 854 N N . LEU A 1 112 ? -19.782 6.112 -4.984 1.00 92.06 112 LEU A N 1
ATOM 855 C CA . LEU A 1 112 ? -18.692 5.852 -5.923 1.00 92.06 112 LEU A CA 1
ATOM 856 C C . LEU A 1 112 ? -18.703 6.881 -7.048 1.00 92.06 112 LEU A C 1
ATOM 858 O O . LEU A 1 112 ? -19.761 7.266 -7.540 1.00 92.06 112 LEU A O 1
ATOM 862 N N . THR A 1 113 ? -17.517 7.258 -7.515 1.00 91.31 113 THR A N 1
ATOM 863 C CA . THR A 1 113 ? -17.362 8.193 -8.631 1.00 91.31 113 THR A CA 1
ATOM 864 C C . THR A 1 113 ? -16.284 7.735 -9.608 1.00 91.31 113 THR A C 1
ATOM 866 O O . THR A 1 113 ? -15.204 7.287 -9.218 1.00 91.31 113 THR A O 1
ATOM 869 N N . ASP A 1 114 ? -16.577 7.882 -10.899 1.00 89.31 114 ASP A N 1
ATOM 870 C CA . ASP A 1 114 ? -15.609 7.708 -11.987 1.00 89.31 114 ASP A CA 1
ATOM 871 C C . ASP A 1 114 ? -14.836 9.004 -12.287 1.00 89.31 114 ASP A C 1
ATOM 873 O O . ASP A 1 114 ? -13.919 9.002 -13.112 1.00 89.31 114 ASP A O 1
ATOM 877 N N . VAL A 1 115 ? -15.200 10.111 -11.626 1.00 87.50 115 VAL A N 1
ATOM 878 C CA . VAL A 1 115 ? -14.561 11.424 -11.752 1.00 87.50 115 VAL A CA 1
ATOM 879 C C . VAL A 1 115 ? -13.498 11.557 -10.652 1.00 87.50 115 VAL A C 1
ATOM 881 O O . VAL A 1 115 ? -13.846 11.772 -9.489 1.00 87.50 115 VAL A O 1
ATOM 884 N N . PRO A 1 116 ? -12.190 11.457 -10.967 1.00 83.25 116 PRO A N 1
ATOM 885 C CA . PRO A 1 116 ? -11.145 11.411 -9.940 1.00 83.25 116 PRO A CA 1
ATOM 886 C C . PRO A 1 116 ? -11.077 12.661 -9.062 1.00 83.25 116 PRO A C 1
ATOM 888 O O . PRO A 1 116 ? -10.724 12.565 -7.888 1.00 83.25 116 PRO A O 1
ATOM 891 N N . THR A 1 117 ? -11.411 13.831 -9.614 1.00 85.12 117 THR A N 1
ATOM 892 C CA . THR A 1 117 ? -11.407 15.108 -8.884 1.00 85.12 117 THR A CA 1
ATOM 893 C C . THR A 1 117 ? -12.471 15.168 -7.793 1.00 85.12 117 THR A C 1
ATOM 895 O O . THR A 1 117 ? -12.277 15.872 -6.806 1.00 85.12 117 THR A O 1
ATOM 898 N N . ASP A 1 118 ? -13.547 14.392 -7.938 1.00 88.25 118 ASP A N 1
ATOM 899 C CA . ASP A 1 118 ? -14.648 14.315 -6.972 1.00 88.25 118 ASP A CA 1
ATOM 900 C C . ASP A 1 118 ? -14.407 13.209 -5.928 1.00 88.25 118 ASP A C 1
ATOM 902 O O . ASP A 1 118 ? -15.097 13.126 -4.909 1.00 88.25 118 ASP A O 1
ATOM 906 N N . ALA A 1 119 ? -13.412 12.347 -6.168 1.00 92.19 119 ALA A N 1
ATOM 907 C CA . ALA A 1 119 ? -13.085 11.230 -5.300 1.00 92.19 119 ALA A CA 1
ATOM 908 C C . ALA A 1 119 ? -12.244 11.674 -4.094 1.00 92.19 119 ALA A C 1
ATOM 910 O O . ALA A 1 119 ? -11.186 12.300 -4.231 1.00 92.19 119 ALA A O 1
ATOM 911 N N . SER A 1 120 ? -12.668 11.270 -2.898 1.00 94.56 120 SER A N 1
ATOM 912 C CA . SER A 1 120 ? -11.867 11.354 -1.678 1.00 94.56 120 SER A CA 1
ATOM 913 C C . SER A 1 120 ? -10.947 10.158 -1.477 1.00 94.56 120 SER A C 1
ATOM 915 O O . SER A 1 120 ? -9.978 10.271 -0.732 1.00 94.56 120 SER A O 1
ATOM 917 N N . VAL A 1 121 ? -11.221 9.026 -2.130 1.00 95.50 121 VAL A N 1
ATOM 918 C CA . VAL A 1 121 ? -10.275 7.910 -2.261 1.00 95.50 121 VAL A CA 1
ATOM 919 C C . VAL A 1 121 ? -10.049 7.636 -3.737 1.00 95.50 121 VAL A C 1
ATOM 921 O O . VAL A 1 121 ? -10.992 7.290 -4.445 1.00 95.50 121 VAL A O 1
ATOM 924 N N . VAL A 1 122 ? -8.805 7.786 -4.189 1.00 93.88 122 VAL A N 1
ATOM 925 C CA . VAL A 1 122 ? -8.424 7.727 -5.605 1.00 93.88 122 VAL A CA 1
ATOM 926 C C . VAL A 1 122 ? -7.620 6.450 -5.890 1.00 93.88 122 VAL A C 1
ATOM 928 O O . VAL A 1 122 ? -6.482 6.334 -5.428 1.00 93.88 122 VAL A O 1
ATOM 931 N N . PRO A 1 123 ? -8.169 5.484 -6.648 1.00 92.81 123 PRO A N 1
ATOM 932 C CA . PRO A 1 123 ? -7.404 4.402 -7.262 1.00 92.81 123 PRO A CA 1
ATOM 933 C C . PRO A 1 123 ? -6.525 4.919 -8.404 1.00 92.81 123 PRO A C 1
ATOM 935 O O . PRO A 1 123 ? -6.945 5.781 -9.174 1.00 92.81 123 PRO A O 1
ATOM 938 N N . HIS A 1 124 ? -5.321 4.361 -8.548 1.00 88.31 124 HIS A N 1
ATOM 939 C CA . HIS A 1 124 ? -4.362 4.779 -9.586 1.00 88.31 124 HIS A CA 1
ATOM 940 C C . HIS A 1 124 ? -3.885 3.677 -10.530 1.00 88.31 124 HIS A C 1
ATOM 942 O O . HIS A 1 124 ? -3.268 3.989 -11.547 1.00 88.31 124 HIS A O 1
ATOM 948 N N . GLU A 1 125 ? -4.170 2.413 -10.222 1.00 86.25 125 GLU A N 1
ATOM 949 C CA . GLU A 1 125 ? -3.831 1.263 -11.066 1.00 86.25 125 GLU A CA 1
ATOM 950 C C . GLU A 1 125 ? -5.103 0.510 -11.469 1.00 86.25 125 GLU A C 1
ATOM 952 O O . GLU A 1 125 ? -6.102 0.511 -10.740 1.00 86.25 125 GLU A O 1
ATOM 957 N N . GLY A 1 126 ? -5.050 -0.137 -12.635 1.00 84.75 126 GLY A N 1
ATOM 958 C CA . GLY A 1 126 ? -6.043 -1.132 -13.032 1.00 84.75 126 GLY A CA 1
ATOM 959 C C . GLY A 1 126 ? -5.952 -2.406 -12.186 1.00 84.75 126 GLY A C 1
ATOM 960 O O . GLY A 1 126 ? -5.022 -2.596 -11.399 1.00 84.75 126 GLY A O 1
ATOM 961 N N . VAL A 1 127 ? -6.939 -3.281 -12.354 1.00 88.06 127 VAL A N 1
ATOM 962 C CA . VAL A 1 127 ? -6.985 -4.603 -11.714 1.00 88.06 127 VAL A CA 1
ATOM 963 C C . VAL A 1 127 ? -7.217 -5.690 -12.753 1.00 88.06 127 VAL A C 1
ATOM 965 O O . VAL A 1 127 ? -7.716 -5.419 -13.843 1.00 88.06 127 VAL A O 1
ATOM 968 N N . GLU A 1 128 ? -6.920 -6.929 -12.395 1.00 86.62 128 GLU A N 1
ATOM 969 C CA . GLU A 1 128 ? -7.156 -8.099 -13.234 1.00 86.62 128 GLU A CA 1
ATOM 970 C C . GLU A 1 128 ? -8.464 -8.801 -12.795 1.00 86.62 128 GLU A C 1
ATOM 972 O O . GLU A 1 128 ? -8.593 -9.142 -11.612 1.00 86.62 128 GLU A O 1
ATOM 977 N N . PRO A 1 129 ? -9.475 -8.954 -13.679 1.00 88.81 129 PRO A N 1
ATOM 978 C CA . PRO A 1 129 ? -10.808 -9.424 -13.289 1.00 88.81 129 PRO A CA 1
ATOM 979 C C . PRO A 1 129 ? -10.858 -10.792 -12.598 1.00 88.81 129 PRO A C 1
ATOM 981 O O . PRO A 1 129 ? -11.623 -10.940 -11.642 1.00 88.81 129 PRO A O 1
ATOM 984 N N . ASP A 1 130 ? -10.050 -11.773 -13.014 1.00 89.12 130 ASP A N 1
ATOM 985 C CA . ASP A 1 130 ? -10.080 -13.111 -12.416 1.00 89.12 130 ASP A CA 1
ATOM 986 C C . ASP A 1 130 ? -9.514 -13.060 -10.990 1.00 89.12 130 ASP A C 1
ATOM 988 O O . ASP A 1 130 ? -10.112 -13.610 -10.062 1.00 89.12 130 ASP A O 1
ATOM 992 N N . GLN A 1 131 ? -8.427 -12.309 -10.768 1.00 90.50 131 GLN A N 1
ATOM 993 C CA . GLN A 1 131 ? -7.905 -12.031 -9.422 1.00 90.50 131 GLN A CA 1
ATOM 994 C C . GLN A 1 131 ? -8.934 -11.349 -8.510 1.00 90.50 131 GLN A C 1
ATOM 996 O O . GLN A 1 131 ? -9.014 -11.676 -7.320 1.00 90.50 131 GLN A O 1
ATOM 1001 N N . VAL A 1 132 ? -9.718 -10.402 -9.037 1.00 92.50 132 VAL A N 1
ATOM 1002 C CA . VAL A 1 132 ? -10.788 -9.742 -8.272 1.00 92.50 132 VAL A CA 1
ATOM 1003 C C . VAL A 1 132 ? -11.863 -10.755 -7.876 1.00 92.50 132 VAL A C 1
ATOM 1005 O O . VAL A 1 132 ? -12.169 -10.866 -6.685 1.00 92.50 132 VAL A O 1
ATOM 1008 N N . GLY A 1 133 ? -12.354 -11.553 -8.829 1.00 91.75 133 GLY A N 1
ATOM 1009 C CA . GLY A 1 133 ? -13.372 -12.574 -8.580 1.00 91.75 133 GLY A CA 1
ATOM 1010 C C . GLY A 1 133 ? -12.910 -13.656 -7.597 1.00 91.75 133 GLY A C 1
ATOM 1011 O O . GLY A 1 133 ? -13.660 -14.057 -6.702 1.00 91.75 133 GLY A O 1
ATOM 1012 N N . GLU A 1 134 ? -11.649 -14.098 -7.680 1.00 91.88 134 GLU A N 1
ATOM 1013 C CA . GLU A 1 134 ? -11.070 -15.044 -6.718 1.00 91.88 134 GLU A CA 1
ATOM 1014 C C . GLU A 1 134 ? -11.005 -14.472 -5.295 1.00 91.88 134 GLU A C 1
ATOM 1016 O O . GLU A 1 134 ? -11.296 -15.178 -4.319 1.00 91.88 134 GLU A O 1
ATOM 1021 N N . LEU A 1 135 ? -10.618 -13.200 -5.154 1.00 92.31 135 LEU A N 1
ATOM 1022 C CA . LEU A 1 135 ? -10.564 -12.520 -3.861 1.00 92.31 135 LEU A CA 1
ATOM 1023 C C . LEU A 1 135 ? -11.961 -12.294 -3.282 1.00 92.31 135 LEU A C 1
ATOM 1025 O O . LEU A 1 135 ? -12.150 -12.528 -2.086 1.00 92.31 135 LEU A O 1
ATOM 1029 N N . ALA A 1 136 ? -12.925 -11.895 -4.112 1.00 91.69 136 ALA A N 1
ATOM 1030 C CA . ALA A 1 136 ? -14.321 -11.711 -3.732 1.00 91.69 136 ALA A CA 1
ATOM 1031 C C . ALA A 1 136 ? -14.924 -13.039 -3.237 1.00 91.69 136 ALA A C 1
ATOM 1033 O O . ALA A 1 136 ? -15.376 -13.142 -2.094 1.00 91.69 136 ALA A O 1
ATOM 1034 N N . ALA A 1 137 ? -14.768 -14.118 -4.015 1.00 90.31 137 ALA A N 1
ATOM 1035 C CA . ALA A 1 137 ? -15.196 -15.461 -3.630 1.00 90.31 137 ALA A CA 1
ATOM 1036 C C . ALA A 1 137 ? -14.528 -15.950 -2.331 1.00 90.31 137 ALA A C 1
ATOM 1038 O O . ALA A 1 137 ? -15.203 -16.492 -1.452 1.00 90.31 137 ALA A O 1
ATOM 1039 N N . ARG A 1 138 ? -13.214 -15.725 -2.163 1.00 90.69 138 ARG A N 1
ATOM 1040 C CA . ARG A 1 138 ? -12.501 -16.056 -0.917 1.00 90.69 138 ARG A CA 1
ATOM 1041 C C . ARG A 1 138 ? -13.044 -15.247 0.262 1.00 90.69 138 ARG A C 1
ATOM 1043 O O . ARG A 1 138 ? -13.224 -15.806 1.345 1.00 90.69 138 ARG A O 1
ATOM 1050 N N . MET A 1 139 ? -13.295 -13.953 0.089 1.00 90.69 139 MET A N 1
ATOM 1051 C CA . MET A 1 139 ? -13.848 -13.109 1.149 1.00 90.69 139 MET A CA 1
ATOM 1052 C C . MET A 1 139 ? -15.232 -13.608 1.571 1.00 90.69 139 MET A C 1
ATOM 1054 O O . MET A 1 139 ? -15.469 -13.781 2.765 1.00 90.69 139 MET A O 1
ATOM 1058 N N . ARG A 1 140 ? -16.089 -13.953 0.605 1.00 89.00 140 ARG A N 1
ATOM 1059 C CA . ARG A 1 140 ? -17.425 -14.512 0.837 1.00 89.00 140 ARG A CA 1
ATOM 1060 C C . ARG A 1 140 ? -17.395 -15.850 1.569 1.00 89.00 140 ARG A C 1
ATOM 1062 O O . ARG A 1 140 ? -18.158 -16.062 2.503 1.00 89.00 140 ARG A O 1
ATOM 1069 N N . GLU A 1 141 ? -16.503 -16.757 1.166 1.00 89.88 141 GLU A N 1
ATOM 1070 C CA . GLU A 1 141 ? -16.408 -18.093 1.770 1.00 89.88 141 GLU A CA 1
ATOM 1071 C C . GLU A 1 141 ? -15.770 -18.058 3.169 1.00 89.88 141 GLU A C 1
ATOM 1073 O O . GLU A 1 141 ? -16.101 -18.881 4.023 1.00 89.88 141 GLU A O 1
ATOM 1078 N N . THR A 1 142 ? -14.855 -17.116 3.423 1.00 89.81 142 THR A N 1
ATOM 1079 C CA . THR A 1 142 ? -14.214 -16.979 4.740 1.00 89.81 142 THR A CA 1
ATOM 1080 C C . THR A 1 142 ? -15.000 -16.110 5.717 1.00 89.81 142 THR A C 1
ATOM 1082 O O . THR A 1 142 ? -14.873 -16.332 6.920 1.00 89.81 142 THR A O 1
ATOM 1085 N N . GLY A 1 143 ? -15.780 -15.138 5.230 1.00 89.62 143 GLY A N 1
ATOM 1086 C CA . GLY A 1 143 ? -16.447 -14.132 6.057 1.00 89.62 143 GLY A CA 1
ATOM 1087 C C . GLY A 1 143 ? -15.462 -13.195 6.761 1.00 89.62 143 GLY A C 1
ATOM 1088 O O . GLY A 1 143 ? -15.718 -12.766 7.883 1.00 89.62 143 GLY A O 1
ATOM 1089 N N . VAL A 1 144 ? -14.288 -12.936 6.170 1.00 89.62 144 VAL A N 1
ATOM 1090 C CA . VAL A 1 144 ? -13.227 -12.141 6.809 1.00 89.62 144 VAL A CA 1
ATOM 1091 C C . VAL A 1 144 ? -12.533 -11.215 5.817 1.00 89.62 144 VAL A C 1
ATOM 1093 O O . VAL A 1 144 ? -12.166 -11.618 4.717 1.00 89.62 144 VAL A O 1
ATOM 1096 N N . GLN A 1 145 ? -12.267 -9.987 6.261 1.00 92.94 145 GLN A N 1
ATOM 1097 C CA . GLN A 1 145 ? -11.294 -9.059 5.688 1.00 92.94 145 GLN A CA 1
ATOM 1098 C C . GLN A 1 145 ? -9.995 -9.159 6.515 1.00 92.94 145 GLN A C 1
ATOM 1100 O O . GLN A 1 145 ? -9.898 -8.539 7.579 1.00 92.94 145 GLN A O 1
ATOM 1105 N N . PRO A 1 146 ? -9.009 -9.978 6.090 1.00 90.38 146 PRO A N 1
ATOM 1106 C CA . PRO A 1 146 ? -7.848 -10.327 6.916 1.00 90.38 146 PRO A CA 1
ATOM 1107 C C . PRO A 1 146 ? -6.782 -9.229 6.973 1.00 90.38 146 PRO A C 1
ATOM 1109 O O . PRO A 1 146 ? -5.875 -9.302 7.796 1.00 90.38 146 PRO A O 1
ATOM 1112 N N . ALA A 1 147 ? -6.843 -8.239 6.082 1.00 91.06 147 ALA A N 1
ATOM 1113 C CA . ALA A 1 147 ? -5.884 -7.145 6.040 1.00 91.06 147 ALA A CA 1
ATOM 1114 C C . ALA A 1 147 ? -6.511 -5.882 5.429 1.00 91.06 147 ALA A C 1
ATOM 1116 O O . ALA A 1 147 ? -7.291 -5.999 4.475 1.00 91.06 147 ALA A O 1
ATOM 1117 N N . PRO A 1 148 ? -6.153 -4.688 5.931 1.00 95.69 148 PRO A N 1
ATOM 1118 C CA . PRO A 1 148 ? -6.629 -3.429 5.379 1.00 95.69 148 PRO A CA 1
ATOM 1119 C C . PRO A 1 148 ? -6.067 -3.179 3.974 1.00 95.69 148 PRO A C 1
ATOM 1121 O O . PRO A 1 148 ? -4.931 -3.555 3.682 1.00 95.69 148 PRO A O 1
ATOM 1124 N N . ILE A 1 149 ? -6.838 -2.531 3.098 1.00 96.44 149 ILE A N 1
ATOM 1125 C CA . ILE A 1 149 ? -6.244 -1.789 1.969 1.00 96.44 149 ILE A CA 1
ATOM 1126 C C . ILE A 1 149 ? -5.415 -0.624 2.518 1.00 96.44 149 ILE A C 1
ATOM 1128 O O . ILE A 1 149 ? -5.744 -0.097 3.583 1.00 96.44 149 ILE A O 1
ATOM 1132 N N . LEU A 1 150 ? -4.350 -0.227 1.823 1.00 97.25 150 LEU A N 1
ATOM 1133 C CA . LEU A 1 150 ? -3.505 0.878 2.275 1.00 97.25 150 LEU A CA 1
ATOM 1134 C C . LEU A 1 150 ? -3.876 2.149 1.529 1.00 97.25 150 LEU A C 1
ATOM 1136 O O . LEU A 1 150 ? -3.895 2.177 0.300 1.00 97.25 150 LEU A O 1
ATOM 1140 N N . LEU A 1 151 ? -4.143 3.195 2.293 1.00 97.44 151 LEU A N 1
ATOM 1141 C CA . LEU A 1 151 ? -4.422 4.536 1.821 1.00 97.44 151 LEU A CA 1
ATOM 1142 C C . LEU A 1 151 ? -3.299 5.457 2.299 1.00 97.44 151 LEU A C 1
ATOM 1144 O O . LEU A 1 151 ? -2.854 5.343 3.441 1.00 97.44 151 LEU A O 1
ATOM 1148 N N . VAL A 1 152 ? -2.868 6.389 1.456 1.00 96.81 152 VAL A N 1
ATOM 1149 C CA . VAL A 1 152 ? -1.927 7.449 1.848 1.00 96.81 152 VAL A CA 1
ATOM 1150 C C . VAL A 1 152 ? -2.569 8.810 1.660 1.00 96.81 152 VAL A C 1
ATOM 1152 O O . VAL A 1 152 ? -3.255 9.048 0.667 1.00 96.81 152 VAL A O 1
ATOM 1155 N N . HIS A 1 153 ? -2.345 9.709 2.609 1.00 95.62 153 HIS A N 1
ATOM 1156 C CA . HIS A 1 153 ? -2.811 11.091 2.537 1.00 95.62 153 HIS A CA 1
ATOM 1157 C C . HIS A 1 153 ? -1.793 12.048 3.152 1.00 95.62 153 HIS A C 1
ATOM 1159 O O . HIS A 1 153 ? -0.750 11.623 3.645 1.00 95.62 153 HIS A O 1
ATOM 1165 N N . ARG A 1 154 ? -2.124 13.339 3.140 1.00 95.00 154 ARG A N 1
ATOM 1166 C CA . ARG A 1 154 ? -1.458 14.352 3.958 1.00 95.00 154 ARG A CA 1
ATOM 1167 C C . ARG A 1 154 ? -2.414 14.811 5.042 1.00 95.00 154 ARG A C 1
ATOM 1169 O O . ARG A 1 154 ? -3.426 15.446 4.743 1.00 95.00 154 ARG A O 1
ATOM 1176 N N . GLY A 1 155 ? -2.119 14.433 6.280 1.00 94.75 155 GLY A N 1
ATOM 1177 C CA . GLY A 1 155 ? -2.939 14.782 7.433 1.00 94.75 155 GLY A CA 1
ATOM 1178 C C . GLY A 1 155 ? -2.873 16.274 7.751 1.00 94.75 155 GLY A C 1
ATOM 1179 O O . GLY A 1 155 ? -1.866 16.945 7.501 1.00 94.75 155 GLY A O 1
ATOM 1180 N N . THR A 1 156 ? -3.944 16.807 8.339 1.00 97.62 156 THR A N 1
ATOM 1181 C CA . THR A 1 156 ? -3.905 18.148 8.928 1.00 97.62 156 THR A CA 1
ATOM 1182 C C . THR A 1 156 ? -3.011 18.146 10.176 1.00 97.62 156 THR A C 1
ATOM 1184 O O . THR A 1 156 ? -2.860 17.107 10.836 1.00 97.62 156 THR A O 1
ATOM 1187 N N . PRO A 1 157 ? -2.406 19.289 10.547 1.00 98.00 157 PRO A N 1
ATOM 1188 C CA . PRO A 1 157 ? -1.711 19.420 11.827 1.00 98.00 157 PRO A CA 1
ATOM 1189 C C . PRO A 1 157 ? -2.577 18.996 13.025 1.00 98.00 157 PRO A C 1
ATOM 1191 O O . PRO A 1 157 ? -2.081 18.346 13.944 1.00 98.00 157 PRO A O 1
ATOM 1194 N N . GLU A 1 158 ? -3.874 19.299 12.990 1.00 98.44 158 GLU A N 1
ATOM 1195 C CA . GLU A 1 158 ? -4.846 18.952 14.025 1.00 98.44 158 GLU A CA 1
ATOM 1196 C C . GLU A 1 158 ? -5.072 17.438 14.114 1.00 98.44 158 GLU A C 1
ATOM 1198 O O . GLU A 1 158 ? -5.087 16.890 15.218 1.00 98.44 158 GLU A O 1
ATOM 1203 N N . LEU A 1 159 ? -5.179 16.729 12.981 1.00 98.38 159 LEU A N 1
ATOM 1204 C CA . LEU A 1 159 ? -5.256 15.265 12.982 1.00 98.38 159 LEU A CA 1
ATOM 1205 C C . LEU A 1 159 ? -4.001 14.649 13.603 1.00 98.38 159 LEU A C 1
ATOM 1207 O O . LEU A 1 159 ? -4.105 13.760 14.447 1.00 98.38 159 LEU A O 1
ATOM 1211 N N . ARG A 1 160 ? -2.814 15.141 13.230 1.00 98.12 160 ARG A N 1
ATOM 1212 C CA . ARG A 1 160 ? -1.548 14.669 13.808 1.00 98.12 160 ARG A CA 1
ATOM 1213 C C . ARG A 1 160 ? -1.476 14.908 15.313 1.00 98.12 160 ARG A C 1
ATOM 1215 O O . ARG A 1 160 ? -0.997 14.034 16.035 1.00 98.12 160 ARG A O 1
ATOM 1222 N N . ALA A 1 161 ? -1.981 16.041 15.799 1.00 98.44 161 ALA A N 1
ATOM 1223 C CA . ALA A 1 161 ? -2.062 16.327 17.229 1.00 98.44 161 ALA A CA 1
ATOM 1224 C C . ALA A 1 161 ? -3.002 15.345 17.954 1.00 98.44 161 ALA A C 1
ATOM 1226 O O . ALA A 1 161 ? -2.613 14.772 18.971 1.00 98.44 161 ALA A O 1
ATOM 1227 N N . LEU A 1 162 ? -4.190 15.072 17.396 1.00 98.50 162 LEU A N 1
ATOM 1228 C CA . LEU A 1 162 ? -5.135 14.087 17.942 1.00 98.50 162 LEU A CA 1
ATOM 1229 C C . LEU A 1 162 ? -4.516 12.684 18.018 1.00 98.50 162 LEU A C 1
ATOM 1231 O O . LEU A 1 162 ? -4.582 12.031 19.057 1.00 98.50 162 LEU A O 1
ATOM 1235 N N . LEU A 1 163 ? -3.881 12.220 16.937 1.00 98.06 163 LEU A N 1
ATOM 1236 C CA . LEU A 1 163 ? -3.244 10.900 16.902 1.00 98.06 163 LEU A CA 1
ATOM 1237 C C . LEU A 1 163 ? -2.001 10.824 17.798 1.00 98.06 163 LEU A C 1
ATOM 1239 O O . LEU A 1 163 ? -1.711 9.763 18.344 1.00 98.06 163 LEU A O 1
ATOM 1243 N N . SER A 1 164 ? -1.285 11.934 17.987 1.00 97.94 164 SER A N 1
ATOM 1244 C CA . SER A 1 164 ? -0.185 12.011 18.955 1.00 97.94 164 SER A CA 1
ATOM 1245 C C . SER A 1 164 ? -0.696 11.862 20.384 1.00 97.94 164 SER A C 1
ATOM 1247 O O . SER A 1 164 ? -0.131 11.073 21.132 1.00 97.94 164 SER A O 1
ATOM 1249 N N . HIS A 1 165 ? -1.810 12.514 20.728 1.00 98.25 165 HIS A N 1
ATOM 1250 C CA . HIS A 1 165 ? -2.443 12.360 22.037 1.00 98.25 165 HIS A CA 1
ATOM 1251 C C . HIS A 1 165 ? -2.898 10.914 22.303 1.00 98.25 165 HIS A C 1
ATOM 1253 O O . HIS A 1 165 ? -2.683 10.386 23.389 1.00 98.25 165 HIS A O 1
ATOM 1259 N N . VAL A 1 166 ? -3.436 10.211 21.294 1.00 98.38 166 VAL A N 1
ATOM 1260 C CA . VAL A 1 166 ? -3.773 8.775 21.416 1.00 98.38 166 VAL A CA 1
ATOM 1261 C C . VAL A 1 166 ? -2.553 7.926 21.811 1.00 98.38 166 VAL A C 1
ATOM 1263 O O . VAL A 1 166 ? -2.700 6.971 22.572 1.00 98.38 166 VAL A O 1
ATOM 1266 N N . ARG A 1 167 ? -1.352 8.273 21.328 1.00 97.44 167 ARG A N 1
ATOM 1267 C CA . ARG A 1 167 ? -0.101 7.536 21.601 1.00 97.44 167 ARG A CA 1
ATOM 1268 C C . ARG A 1 167 ? 0.476 7.788 22.990 1.00 97.44 167 ARG A C 1
ATOM 1270 O O . ARG A 1 167 ? 1.363 7.048 23.398 1.00 97.44 167 ARG A O 1
ATOM 1277 N N . GLU A 1 168 ? 0.011 8.814 23.702 1.00 97.62 168 GLU A N 1
ATOM 1278 C CA . GLU A 1 168 ? 0.430 9.077 25.086 1.00 97.62 168 GLU A CA 1
ATOM 1279 C C . GLU A 1 168 ? -0.095 8.002 26.051 1.00 97.62 168 GLU A C 1
ATOM 1281 O O . GLU A 1 168 ? 0.458 7.818 27.134 1.00 97.62 168 GLU A O 1
ATOM 1286 N N . ALA A 1 169 ? -1.145 7.275 25.656 1.00 97.19 169 ALA A N 1
ATOM 1287 C CA . ALA A 1 169 ? -1.633 6.110 26.378 1.00 97.19 169 ALA A CA 1
ATOM 1288 C C . ALA A 1 169 ? -0.762 4.868 26.124 1.00 97.19 169 ALA A C 1
ATOM 1290 O O . ALA A 1 169 ? -0.156 4.706 25.062 1.00 97.19 169 ALA A O 1
ATOM 1291 N N . GLU A 1 170 ? -0.772 3.938 27.082 1.00 97.25 170 GLU A N 1
ATOM 1292 C CA . GLU A 1 170 ? -0.131 2.632 26.916 1.00 97.25 170 GLU A CA 1
ATOM 1293 C C . GLU A 1 170 ? -0.785 1.866 25.748 1.00 97.25 170 GLU A C 1
ATOM 1295 O O . GLU A 1 170 ? -2.020 1.750 25.707 1.00 97.25 170 GLU A O 1
ATOM 1300 N N . PRO A 1 171 ? -0.005 1.337 24.788 1.00 97.00 171 PRO A N 1
ATOM 1301 C CA . PRO A 1 171 ? -0.557 0.534 23.710 1.00 97.00 171 PRO A CA 1
ATOM 1302 C C . PRO A 1 171 ? -1.216 -0.745 24.246 1.00 97.00 171 PRO A C 1
ATOM 1304 O O . PRO A 1 171 ? -0.688 -1.453 25.098 1.00 97.00 171 PRO A O 1
ATOM 1307 N N . ILE A 1 172 ? -2.360 -1.111 23.666 1.00 95.31 172 ILE A N 1
ATOM 1308 C CA . ILE A 1 172 ? -3.066 -2.375 23.961 1.00 95.31 172 ILE A CA 1
ATOM 1309 C C . ILE A 1 172 ? -2.246 -3.582 23.489 1.00 95.31 172 ILE A C 1
ATOM 1311 O O . ILE A 1 172 ? -2.466 -4.729 23.883 1.00 95.31 172 ILE A O 1
ATOM 1315 N N . THR A 1 173 ? -1.329 -3.350 22.563 1.00 93.88 173 THR A N 1
ATOM 1316 C CA . THR A 1 173 ? -0.450 -4.360 22.001 1.00 93.88 173 THR A CA 1
ATOM 1317 C C . THR A 1 173 ? 0.883 -3.700 21.725 1.00 93.88 173 THR A C 1
ATOM 1319 O O . THR A 1 173 ? 0.890 -2.716 21.000 1.00 93.88 173 THR A O 1
ATOM 1322 N N . ASP A 1 174 ? 1.970 -4.241 22.268 1.00 95.44 174 ASP A N 1
ATOM 1323 C CA . ASP A 1 174 ? 3.351 -3.869 21.949 1.00 95.44 174 ASP A CA 1
ATOM 1324 C C . ASP A 1 174 ? 4.180 -5.156 21.864 1.00 95.44 174 ASP A C 1
ATOM 1326 O O . ASP A 1 174 ? 4.155 -5.983 22.782 1.00 95.44 174 ASP A O 1
ATOM 1330 N N . GLY A 1 175 ? 4.854 -5.380 20.739 1.00 94.44 175 GLY A N 1
ATOM 1331 C CA . GLY A 1 175 ? 5.711 -6.546 20.573 1.00 94.44 175 GLY A CA 1
ATOM 1332 C C . GLY A 1 175 ? 6.300 -6.701 19.178 1.00 94.44 175 GLY A C 1
ATOM 1333 O O . GLY A 1 175 ? 5.996 -5.947 18.256 1.00 94.44 175 GLY A O 1
ATOM 1334 N N . LEU A 1 176 ? 7.138 -7.727 19.038 1.00 94.12 176 LEU A N 1
ATOM 1335 C CA . LEU A 1 176 ? 7.739 -8.144 17.773 1.00 94.12 176 LEU A CA 1
ATOM 1336 C C . LEU A 1 176 ? 6.975 -9.331 17.192 1.00 94.12 176 LEU A C 1
ATOM 1338 O O . LEU A 1 176 ? 6.642 -10.276 17.916 1.00 94.12 176 LEU A O 1
ATOM 1342 N N . ASP A 1 177 ? 6.720 -9.295 15.890 1.00 92.44 177 ASP A N 1
ATOM 1343 C CA . ASP A 1 177 ? 6.165 -10.439 15.178 1.00 92.44 177 ASP A CA 1
ATOM 1344 C C . ASP A 1 177 ? 7.232 -11.497 14.841 1.00 92.44 177 ASP A C 1
ATOM 1346 O O . ASP A 1 177 ? 8.416 -11.362 15.163 1.00 92.44 177 ASP A O 1
ATOM 1350 N N . ARG A 1 178 ? 6.825 -12.586 14.175 1.00 89.25 178 ARG A N 1
ATOM 1351 C CA . ARG A 1 178 ? 7.741 -13.672 13.772 1.00 89.25 178 ARG A CA 1
ATOM 1352 C C . ARG A 1 178 ? 8.799 -13.244 12.751 1.00 89.25 178 ARG A C 1
ATOM 1354 O O . ARG A 1 178 ? 9.791 -13.954 12.606 1.00 89.25 178 ARG A O 1
ATOM 1361 N N . ALA A 1 179 ? 8.580 -12.143 12.038 1.00 88.44 179 ALA A N 1
ATOM 1362 C CA . ALA A 1 179 ? 9.517 -11.579 11.074 1.00 88.44 179 ALA A CA 1
ATOM 1363 C C . ALA A 1 179 ? 10.438 -10.514 11.703 1.00 88.44 179 ALA A C 1
ATOM 1365 O O . ALA A 1 179 ? 11.308 -9.985 11.013 1.00 88.44 179 ALA A O 1
ATOM 1366 N N . GLY A 1 180 ? 10.278 -10.213 12.997 1.00 90.00 180 GLY A N 1
ATOM 1367 C CA . GLY A 1 180 ? 11.044 -9.188 13.703 1.00 90.00 180 GLY A CA 1
ATOM 1368 C C . GLY A 1 180 ? 10.548 -7.759 13.461 1.00 90.00 180 GLY A C 1
ATOM 1369 O O . GLY A 1 180 ? 11.266 -6.817 13.788 1.00 90.00 180 GLY A O 1
ATOM 1370 N N . GLN A 1 181 ? 9.349 -7.579 12.900 1.00 92.19 181 GLN A N 1
ATOM 1371 C CA . GLN A 1 181 ? 8.700 -6.273 12.779 1.00 92.19 181 GLN A CA 1
ATOM 1372 C C . GLN A 1 181 ? 8.074 -5.894 14.126 1.00 92.19 181 GLN A C 1
ATOM 1374 O O . GLN A 1 181 ? 7.393 -6.702 14.758 1.00 92.19 181 GLN A O 1
ATOM 1379 N N . THR A 1 182 ? 8.299 -4.659 14.571 1.00 94.25 182 THR A N 1
ATOM 1380 C CA . THR A 1 182 ? 7.625 -4.095 15.746 1.00 94.25 182 THR A CA 1
ATOM 1381 C C . THR A 1 182 ? 6.188 -3.758 15.390 1.00 94.25 182 THR A C 1
ATOM 1383 O O . THR A 1 182 ? 5.932 -3.230 14.310 1.00 94.25 182 THR A O 1
ATOM 1386 N N . HIS A 1 183 ? 5.262 -4.019 16.310 1.00 95.88 183 HIS A N 1
ATOM 1387 C CA . HIS A 1 183 ? 3.862 -3.636 16.201 1.00 95.88 183 HIS A CA 1
ATOM 1388 C C . HIS A 1 183 ? 3.377 -2.998 17.494 1.00 95.88 183 HIS A C 1
ATOM 1390 O O . HIS A 1 183 ? 3.502 -3.596 18.564 1.00 95.88 183 HIS A O 1
ATOM 1396 N N . ARG A 1 184 ? 2.734 -1.834 17.370 1.00 96.50 184 ARG A N 1
ATOM 1397 C CA . ARG A 1 184 ? 1.993 -1.199 18.456 1.00 96.50 184 ARG A CA 1
ATOM 1398 C C . ARG A 1 184 ? 0.586 -0.816 18.039 1.00 96.50 184 ARG A C 1
ATOM 1400 O O . ARG A 1 184 ? 0.396 -0.235 16.971 1.00 96.50 184 ARG A O 1
ATOM 1407 N N . LEU A 1 185 ? -0.397 -1.141 18.874 1.00 97.00 185 LEU A N 1
ATOM 1408 C CA . LEU A 1 185 ? -1.801 -0.812 18.632 1.00 97.00 185 LEU A CA 1
ATOM 1409 C C . LEU A 1 185 ? -2.384 0.010 19.771 1.00 97.00 185 LEU A C 1
ATOM 1411 O O . LEU A 1 185 ? -2.336 -0.402 20.930 1.00 97.00 185 LEU A O 1
ATOM 1415 N N . TRP A 1 186 ? -3.056 1.095 19.408 1.00 98.06 186 TRP A N 1
ATOM 1416 C CA . TRP A 1 186 ? -3.895 1.872 20.309 1.00 98.06 186 TRP A CA 1
ATOM 1417 C C . TRP A 1 186 ? -5.329 1.855 19.804 1.00 98.06 186 TRP A C 1
ATOM 1419 O O . TRP A 1 186 ? -5.593 2.003 18.608 1.00 98.06 186 TRP A O 1
ATOM 1429 N N . ARG A 1 187 ? -6.272 1.709 20.730 1.00 97.50 187 ARG A N 1
ATOM 1430 C CA . ARG A 1 187 ? -7.683 1.969 20.455 1.00 97.50 187 ARG A CA 1
ATOM 1431 C C . ARG A 1 187 ? -7.906 3.472 20.554 1.00 97.50 187 ARG A C 1
ATOM 1433 O O . ARG A 1 187 ? -7.607 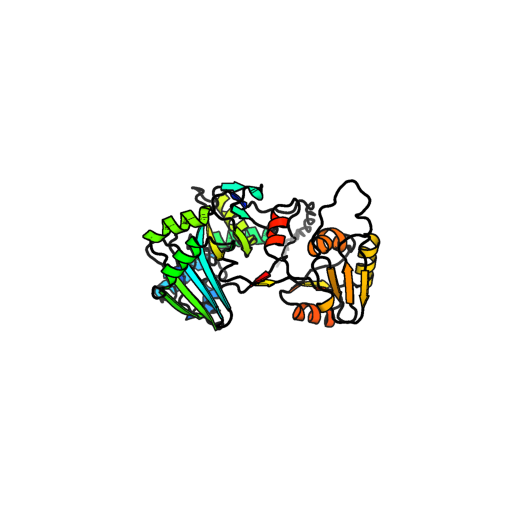4.055 21.593 1.00 97.50 187 ARG A O 1
ATOM 1440 N N . VAL A 1 188 ? -8.445 4.091 19.508 1.00 98.25 188 VAL A N 1
ATOM 1441 C CA . VAL A 1 188 ? -8.803 5.513 19.554 1.00 98.25 188 VAL A CA 1
ATOM 1442 C C . VAL A 1 188 ? -9.974 5.690 20.535 1.00 98.25 188 VAL A C 1
ATOM 1444 O O . VAL A 1 188 ? -10.988 4.993 20.398 1.00 98.25 188 VAL A O 1
ATOM 1447 N N . PRO A 1 189 ? -9.859 6.585 21.533 1.00 97.50 189 PRO A N 1
ATOM 1448 C CA . PRO A 1 189 ? -10.943 6.901 22.455 1.00 97.50 189 PRO A CA 1
ATOM 1449 C C . PRO A 1 189 ? -12.226 7.343 21.735 1.00 97.50 189 PRO A C 1
ATOM 1451 O O . PRO A 1 189 ? -12.200 7.972 20.674 1.00 97.50 189 PRO A O 1
ATOM 1454 N N . GLN A 1 190 ? -13.379 6.996 22.309 1.00 96.38 190 GLN A N 1
ATOM 1455 C CA . GLN A 1 190 ? -14.680 7.235 21.674 1.00 96.38 190 GLN A CA 1
ATOM 1456 C C . GLN A 1 190 ? -14.973 8.732 21.490 1.00 96.38 190 GLN A C 1
ATOM 1458 O O . GLN A 1 190 ? -15.523 9.137 20.468 1.00 96.38 190 GLN A O 1
ATOM 1463 N N . ASP A 1 191 ? -14.576 9.554 22.454 1.00 97.50 191 ASP A N 1
ATOM 1464 C CA . ASP A 1 191 ? -14.687 11.012 22.432 1.00 97.50 191 ASP A CA 1
ATOM 1465 C C . ASP A 1 191 ? -13.814 11.664 21.348 1.00 97.50 191 ASP A C 1
ATOM 1467 O O . ASP A 1 191 ? -14.199 12.696 20.799 1.00 97.50 191 ASP A O 1
ATOM 1471 N N . LEU A 1 192 ? -12.710 11.023 20.946 1.00 98.19 192 LEU A N 1
ATOM 1472 C CA . LEU A 1 192 ? -11.862 11.483 19.839 1.00 98.19 192 LEU A CA 1
ATOM 1473 C C . LEU A 1 192 ? -12.350 11.029 18.457 1.00 98.19 192 LEU A C 1
ATOM 1475 O O . LEU A 1 192 ? -11.873 11.540 17.445 1.00 98.19 192 LEU A O 1
ATOM 1479 N N . THR A 1 193 ? -13.323 10.115 18.378 1.00 97.44 193 THR A N 1
ATOM 1480 C CA . THR A 1 193 ? -13.792 9.576 17.090 1.00 97.44 193 THR A CA 1
ATOM 1481 C C . THR A 1 193 ? -14.364 10.671 16.187 1.00 97.44 193 THR A C 1
ATOM 1483 O O . THR A 1 193 ? -14.000 10.742 15.018 1.00 97.44 193 THR A O 1
ATOM 1486 N N . ARG A 1 194 ? -15.229 11.554 16.705 1.00 98.12 194 ARG A N 1
ATOM 1487 C CA . ARG A 1 194 ? -15.815 12.643 15.901 1.00 98.12 194 ARG A CA 1
ATOM 1488 C C . ARG A 1 194 ? -14.766 13.678 15.454 1.00 98.12 194 ARG A C 1
ATOM 1490 O O . ARG A 1 194 ? -14.713 13.917 14.252 1.00 98.12 194 ARG A O 1
ATOM 1497 N N . PRO A 1 195 ? -13.915 14.233 16.341 1.00 98.56 195 PRO A N 1
ATOM 1498 C CA . PRO A 1 195 ? -12.834 15.128 15.927 1.00 98.56 195 PRO A CA 1
ATOM 1499 C C . PRO A 1 195 ? -11.931 14.531 14.843 1.00 98.56 195 PRO A C 1
ATOM 1501 O O . PRO A 1 195 ? -11.575 15.217 13.890 1.00 98.56 195 PRO A O 1
ATOM 1504 N N . VAL A 1 196 ? -11.598 13.238 14.943 1.00 98.56 196 VAL A N 1
ATOM 1505 C CA . VAL A 1 196 ? -10.825 12.543 13.904 1.00 98.56 196 VAL A CA 1
ATOM 1506 C C . VAL A 1 196 ? -11.580 12.542 12.573 1.00 98.56 196 VAL A C 1
ATOM 1508 O O . VAL A 1 196 ? -11.005 12.950 11.570 1.00 98.56 196 VAL A O 1
ATOM 1511 N N . GLN A 1 197 ? -12.862 12.159 12.549 1.00 97.88 197 GLN A N 1
ATOM 1512 C CA . GLN A 1 197 ? -13.672 12.160 11.318 1.00 97.88 197 GLN A CA 1
ATOM 1513 C C . GLN A 1 197 ? -13.773 13.546 10.674 1.00 97.88 197 GLN A C 1
ATOM 1515 O O . GLN A 1 197 ? -13.678 13.664 9.455 1.00 97.88 197 GLN A O 1
ATOM 1520 N N . GLU A 1 198 ? -13.936 14.596 11.482 1.00 98.31 198 GLU A N 1
ATOM 1521 C CA . GLU A 1 198 ? -13.983 15.982 11.002 1.00 98.31 198 GLU A CA 1
ATOM 1522 C C . GLU A 1 198 ? -12.683 16.373 10.291 1.00 98.31 198 GLU A C 1
ATOM 1524 O O . GLU A 1 198 ? -12.731 17.014 9.246 1.00 98.31 198 GLU A O 1
ATOM 1529 N N . GLN A 1 199 ? -11.528 15.939 10.807 1.00 98.44 199 GLN A N 1
ATOM 1530 C CA . GLN A 1 199 ? -10.242 16.177 10.152 1.00 98.44 199 GLN A CA 1
ATOM 1531 C C . GLN A 1 199 ? -10.032 15.307 8.907 1.00 98.44 199 GLN A C 1
ATOM 1533 O O . GLN A 1 199 ? -9.465 15.782 7.924 1.00 98.44 199 GLN A O 1
ATOM 1538 N N . LEU A 1 200 ? -10.497 14.052 8.917 1.00 98.06 200 LEU A N 1
ATOM 1539 C CA . LEU A 1 200 ? -10.442 13.183 7.737 1.00 98.06 200 LEU A CA 1
ATOM 1540 C C . LEU A 1 200 ? -11.231 13.780 6.568 1.00 98.06 200 LEU A C 1
ATOM 1542 O O . LEU A 1 200 ? -10.729 13.783 5.446 1.00 98.06 200 LEU A O 1
ATOM 1546 N N . ALA A 1 201 ? -12.404 14.353 6.843 1.00 97.31 201 ALA A N 1
ATOM 1547 C CA . ALA A 1 201 ? -13.295 14.922 5.837 1.00 97.31 201 ALA A CA 1
ATOM 1548 C C . ALA A 1 201 ? -12.683 16.086 5.033 1.00 97.31 201 ALA A C 1
ATOM 1550 O O . ALA A 1 201 ? -13.160 16.386 3.939 1.00 97.31 201 ALA A O 1
ATOM 1551 N N . LEU A 1 202 ? -11.629 16.727 5.552 1.00 96.38 202 LEU A N 1
ATOM 1552 C CA . LEU A 1 202 ? -10.894 17.805 4.878 1.00 96.38 202 LEU A CA 1
ATOM 1553 C C . LEU A 1 202 ? -9.893 17.286 3.833 1.00 96.38 202 LEU A C 1
ATOM 1555 O O . LEU A 1 202 ? -9.374 18.066 3.035 1.00 96.38 202 LEU A O 1
ATOM 1559 N N . GLY A 1 203 ? -9.578 15.991 3.874 1.00 92.69 203 GLY A N 1
ATOM 1560 C CA . GLY A 1 203 ? -8.533 15.374 3.073 1.00 92.69 203 GLY A CA 1
ATOM 1561 C C . GLY A 1 203 ? -9.044 14.504 1.928 1.00 92.69 203 GLY A C 1
ATOM 1562 O O . GLY A 1 203 ? -10.222 14.169 1.806 1.00 92.69 203 GLY A O 1
ATOM 1563 N N . ARG A 1 204 ? -8.088 14.089 1.099 1.00 93.38 204 ARG A N 1
ATOM 1564 C CA . ARG A 1 204 ? -8.228 13.039 0.086 1.00 93.38 204 ARG A CA 1
ATOM 1565 C C . ARG A 1 204 ? -7.100 12.035 0.288 1.00 93.38 204 ARG A C 1
ATOM 1567 O O . ARG A 1 204 ? -6.028 12.404 0.768 1.00 93.38 204 ARG A O 1
ATOM 1574 N N . ALA A 1 205 ? -7.331 10.788 -0.089 1.00 95.75 205 ALA A N 1
ATOM 1575 C CA . ALA A 1 205 ? -6.358 9.718 0.009 1.00 95.75 205 ALA A CA 1
ATOM 1576 C C . ALA A 1 205 ? -6.160 9.016 -1.337 1.00 95.75 205 ALA A C 1
ATOM 1578 O O . ALA A 1 205 ? -7.099 8.825 -2.109 1.00 95.75 205 ALA A O 1
ATOM 1579 N N . LEU A 1 206 ? -4.929 8.593 -1.600 1.00 95.25 206 LEU A N 1
ATOM 1580 C CA . LEU A 1 206 ? -4.596 7.699 -2.700 1.00 95.25 206 LEU A CA 1
ATOM 1581 C C . LEU A 1 206 ? -4.660 6.250 -2.206 1.00 95.25 206 LEU A C 1
ATOM 1583 O O . LEU A 1 206 ? -4.148 5.949 -1.126 1.00 95.25 206 LEU A O 1
ATOM 1587 N N . LEU A 1 207 ? -5.232 5.345 -2.999 1.00 95.31 207 LEU A N 1
ATOM 1588 C CA . LEU A 1 207 ? -5.178 3.905 -2.745 1.00 95.31 207 LEU A CA 1
ATOM 1589 C C . LEU A 1 207 ? -3.766 3.375 -3.019 1.00 95.31 207 LEU A C 1
ATOM 1591 O O . LEU A 1 207 ? -3.483 2.904 -4.109 1.00 95.31 207 LEU A O 1
ATOM 1595 N N . ALA A 1 208 ? -2.873 3.460 -2.037 1.00 93.88 208 ALA A N 1
ATOM 1596 C CA . ALA A 1 208 ? -1.466 3.084 -2.168 1.00 93.88 208 ALA A CA 1
ATOM 1597 C C . ALA A 1 208 ? -1.242 1.588 -2.429 1.00 93.88 208 ALA A C 1
ATOM 1599 O O . ALA A 1 208 ? -0.323 1.228 -3.160 1.00 93.88 208 ALA A O 1
ATOM 1600 N N . ASP A 1 209 ? -2.052 0.711 -1.832 1.00 93.19 209 ASP A N 1
ATOM 1601 C CA . ASP A 1 209 ? -1.941 -0.733 -2.045 1.00 93.19 209 ASP A CA 1
ATOM 1602 C C . ASP A 1 209 ? -3.279 -1.447 -1.861 1.00 93.19 209 ASP A C 1
ATOM 1604 O O . ASP A 1 209 ? -4.106 -1.083 -1.019 1.00 93.19 209 ASP A O 1
ATOM 1608 N N . GLY A 1 210 ? -3.447 -2.543 -2.600 1.00 92.75 210 GLY A N 1
ATOM 1609 C CA . GLY A 1 210 ? -4.613 -3.410 -2.485 1.00 92.75 210 GLY A CA 1
ATOM 1610 C C . GLY A 1 210 ? -5.736 -3.096 -3.470 1.00 92.75 210 GLY A C 1
ATOM 1611 O O . GLY A 1 210 ? -6.886 -3.355 -3.132 1.00 92.75 210 GLY A O 1
ATOM 1612 N N . HIS A 1 211 ? -5.436 -2.616 -4.683 1.00 93.12 211 HIS A N 1
ATOM 1613 C CA . HIS A 1 211 ? -6.425 -2.341 -5.744 1.00 93.12 211 HIS A CA 1
ATOM 1614 C C . HIS A 1 211 ? -7.337 -3.533 -6.029 1.00 93.12 211 HIS A C 1
ATOM 1616 O O . HIS A 1 211 ? -8.553 -3.380 -6.009 1.00 93.12 211 HIS A O 1
ATOM 1622 N N . HIS A 1 212 ? -6.782 -4.742 -6.167 1.00 92.62 212 HIS A N 1
ATOM 1623 C CA . HIS A 1 212 ? -7.575 -5.967 -6.338 1.00 92.62 212 HIS A CA 1
ATOM 1624 C C . HIS A 1 212 ? -8.486 -6.256 -5.134 1.00 92.62 212 HIS A C 1
ATOM 1626 O O . HIS A 1 212 ? -9.613 -6.709 -5.299 1.00 92.62 212 HIS A O 1
ATOM 1632 N N . ARG A 1 213 ? -8.023 -5.965 -3.907 1.00 94.38 213 ARG A N 1
ATOM 1633 C CA . ARG A 1 213 ? -8.817 -6.151 -2.681 1.00 94.38 213 ARG A CA 1
ATOM 1634 C C . ARG A 1 213 ? -9.933 -5.116 -2.583 1.00 94.38 213 ARG A C 1
ATOM 1636 O O . ARG A 1 213 ? -11.047 -5.472 -2.226 1.00 94.38 213 ARG A O 1
ATOM 1643 N N . TYR A 1 214 ? -9.644 -3.864 -2.916 1.00 95.12 214 TYR A N 1
ATOM 1644 C CA . TYR A 1 214 ? -10.642 -2.806 -3.003 1.00 95.12 214 TYR A CA 1
ATOM 1645 C C . TYR A 1 214 ? -11.702 -3.139 -4.063 1.00 95.12 214 TYR A C 1
ATOM 1647 O O . TYR A 1 214 ? -12.889 -3.115 -3.758 1.00 95.12 214 TYR A O 1
ATOM 1655 N N . ALA A 1 215 ? -11.296 -3.567 -5.262 1.00 93.62 215 ALA A N 1
ATOM 1656 C CA . ALA A 1 215 ? -12.219 -4.035 -6.294 1.00 93.62 215 ALA A CA 1
ATOM 1657 C C . ALA A 1 215 ? -13.050 -5.245 -5.827 1.00 93.62 215 ALA A C 1
ATOM 1659 O O . ALA A 1 215 ? -14.253 -5.282 -6.062 1.00 93.62 215 ALA A O 1
ATOM 1660 N N . ALA A 1 216 ? -12.459 -6.182 -5.078 1.00 92.88 216 ALA A N 1
ATOM 1661 C CA . ALA A 1 216 ? -13.194 -7.301 -4.486 1.00 92.88 216 ALA A CA 1
ATOM 1662 C C . ALA A 1 216 ? -14.198 -6.844 -3.410 1.00 92.88 216 ALA A C 1
ATOM 1664 O O . ALA A 1 216 ? -15.281 -7.417 -3.297 1.00 92.88 216 ALA A O 1
ATOM 1665 N N . TYR A 1 217 ? -13.887 -5.791 -2.642 1.00 93.25 217 TYR A N 1
ATOM 1666 C CA . TYR A 1 217 ? -14.855 -5.164 -1.736 1.00 93.25 217 TYR A CA 1
ATOM 1667 C C . TYR A 1 217 ? -16.046 -4.584 -2.504 1.00 93.25 217 TYR A C 1
ATOM 1669 O O . TYR A 1 217 ? -17.185 -4.780 -2.083 1.00 93.25 217 TYR A O 1
ATOM 1677 N N . LEU A 1 218 ? -15.793 -3.926 -3.641 1.00 91.31 218 LEU A N 1
ATOM 1678 C CA . LEU A 1 218 ? -16.833 -3.408 -4.534 1.00 91.31 218 LEU A CA 1
ATOM 1679 C C . LEU A 1 218 ? -17.645 -4.519 -5.215 1.00 91.31 218 LEU A C 1
ATOM 1681 O O . LEU A 1 218 ? -18.830 -4.335 -5.482 1.00 91.31 218 LEU A O 1
ATOM 1685 N N . GLU A 1 219 ? -17.042 -5.667 -5.517 1.00 89.75 219 GLU A N 1
ATOM 1686 C CA . GLU A 1 219 ? -17.764 -6.806 -6.085 1.00 89.75 219 GLU A CA 1
ATOM 1687 C C . GLU A 1 219 ? -18.700 -7.443 -5.052 1.00 89.75 219 GLU A C 1
ATOM 1689 O O . GLU A 1 219 ? -19.885 -7.637 -5.335 1.00 89.75 219 GLU A O 1
ATOM 1694 N N . GLU A 1 220 ? -18.223 -7.698 -3.828 1.00 86.25 220 GLU A N 1
ATOM 1695 C CA . GLU A 1 220 ? -19.077 -8.217 -2.749 1.00 86.25 220 GLU A CA 1
ATOM 1696 C C . GLU A 1 220 ? -20.207 -7.246 -2.383 1.00 86.25 220 GLU A C 1
ATOM 1698 O O . GLU A 1 220 ? -21.323 -7.687 -2.093 1.00 86.25 220 GLU A O 1
ATOM 1703 N N . ALA A 1 221 ? -19.958 -5.935 -2.484 1.00 80.38 221 ALA A N 1
ATOM 1704 C CA . ALA A 1 221 ? -20.957 -4.874 -2.329 1.00 80.38 221 ALA A CA 1
ATOM 1705 C C . ALA A 1 221 ? -22.229 -5.114 -3.135 1.00 80.38 221 ALA A C 1
ATOM 1707 O O . ALA A 1 221 ? -23.343 -4.900 -2.664 1.00 80.38 221 ALA A O 1
ATOM 1708 N N . ARG A 1 222 ? -22.049 -5.551 -4.385 1.00 76.75 222 ARG A N 1
ATOM 1709 C CA . ARG A 1 222 ? -23.136 -5.723 -5.353 1.00 76.75 222 ARG A CA 1
ATOM 1710 C C . ARG A 1 222 ? -24.014 -6.929 -5.024 1.00 76.75 222 ARG A C 1
ATOM 1712 O O . ARG A 1 222 ? -25.116 -7.022 -5.554 1.00 76.75 222 ARG A O 1
ATOM 1719 N N . HIS A 1 223 ? -23.532 -7.828 -4.166 1.00 71.69 223 HIS A N 1
ATOM 1720 C CA . HIS A 1 223 ? -24.161 -9.108 -3.845 1.00 71.69 223 HIS A CA 1
ATOM 1721 C C . HIS A 1 223 ? -24.744 -9.171 -2.420 1.00 71.69 223 HIS A C 1
ATOM 1723 O O . HIS A 1 223 ? -25.287 -10.208 -2.042 1.00 71.69 223 HIS A O 1
ATOM 1729 N N . THR A 1 224 ? -24.649 -8.099 -1.621 1.00 63.28 224 THR A N 1
ATOM 1730 C CA . THR A 1 224 ? -25.144 -8.050 -0.231 1.00 63.28 224 THR A CA 1
ATOM 1731 C C . THR A 1 224 ? -26.308 -7.064 -0.058 1.00 63.28 224 THR A C 1
ATOM 1733 O O . THR A 1 224 ? -26.253 -5.934 -0.533 1.00 63.28 224 THR A O 1
ATOM 1736 N N . GLU A 1 225 ? -27.365 -7.492 0.646 1.00 54.97 225 GLU A N 1
ATOM 1737 C CA . GLU A 1 225 ? -28.522 -6.666 1.030 1.00 54.97 225 GLU A CA 1
ATOM 1738 C C . GLU A 1 225 ? -28.666 -6.648 2.571 1.00 54.97 225 GLU A C 1
ATOM 1740 O O . GLU A 1 225 ? -28.697 -7.724 3.177 1.00 54.97 225 GLU A O 1
ATOM 1745 N N . PRO A 1 226 ? -28.776 -5.475 3.230 1.00 53.66 226 PRO A N 1
ATOM 1746 C CA . PRO A 1 226 ? -28.683 -4.142 2.640 1.00 53.66 226 PRO A CA 1
ATOM 1747 C C . PRO A 1 226 ? -27.255 -3.849 2.163 1.00 53.66 226 PRO A C 1
ATOM 1749 O O . PRO A 1 226 ? -26.286 -4.353 2.729 1.00 53.66 226 PRO A O 1
ATOM 1752 N N . ARG A 1 227 ? -27.131 -2.998 1.139 1.00 57.50 227 ARG A N 1
ATOM 1753 C CA . ARG A 1 227 ? -25.859 -2.569 0.524 1.00 57.50 227 ARG A CA 1
ATOM 1754 C C . ARG A 1 227 ? -24.998 -1.674 1.433 1.00 57.50 227 ARG A C 1
ATOM 1756 O O . ARG A 1 227 ? -24.411 -0.698 0.978 1.00 57.50 227 ARG A O 1
ATOM 1763 N N . THR A 1 228 ? -24.933 -1.948 2.737 1.00 51.97 228 THR A N 1
ATOM 1764 C CA . THR A 1 228 ? -24.000 -1.281 3.653 1.00 51.97 228 THR A CA 1
ATOM 1765 C C . THR A 1 228 ? -22.610 -1.848 3.404 1.00 51.97 228 THR A C 1
ATOM 1767 O O . THR A 1 228 ? -22.136 -2.740 4.110 1.00 51.97 228 THR A O 1
ATOM 1770 N N . THR A 1 229 ? -21.990 -1.390 2.324 1.00 74.56 229 THR A N 1
ATOM 1771 C CA . THR A 1 229 ? -20.716 -1.912 1.857 1.00 74.56 229 THR A CA 1
ATOM 1772 C C . THR A 1 229 ? -19.587 -1.087 2.416 1.00 74.56 229 THR A C 1
ATOM 1774 O O . THR A 1 229 ? -19.586 0.139 2.343 1.00 74.56 229 THR A O 1
ATOM 1777 N N . SER A 1 230 ? -18.593 -1.773 2.963 1.00 89.31 230 SER A N 1
ATOM 1778 C CA . SER A 1 230 ? -17.412 -1.109 3.456 1.00 89.31 230 SER A CA 1
ATOM 1779 C C . SER A 1 230 ? -16.197 -2.029 3.485 1.00 89.31 230 SER A C 1
ATOM 1781 O O . SER A 1 230 ? -16.310 -3.246 3.663 1.00 89.31 230 SER A O 1
ATOM 1783 N N . GLY A 1 231 ? -15.019 -1.448 3.308 1.00 93.88 231 GLY A N 1
ATOM 1784 C CA . GLY A 1 231 ? -13.744 -2.147 3.259 1.00 93.88 231 GLY A CA 1
ATOM 1785 C C . GLY A 1 231 ? -12.853 -1.790 4.436 1.00 93.88 231 GLY A C 1
ATOM 1786 O O . GLY A 1 231 ? -12.701 -0.617 4.754 1.00 93.88 231 GLY A O 1
ATOM 1787 N N . LEU A 1 232 ? -12.221 -2.775 5.072 1.00 96.62 232 LEU A N 1
ATOM 1788 C CA . LEU A 1 232 ? -11.165 -2.502 6.046 1.00 96.62 232 LEU A CA 1
ATOM 1789 C C . LEU A 1 232 ? -10.020 -1.743 5.355 1.00 96.62 232 LEU A C 1
ATOM 1791 O O . LEU A 1 232 ? -9.494 -2.222 4.344 1.00 96.62 232 LEU A O 1
ATOM 1795 N N . ALA A 1 233 ? -9.637 -0.593 5.906 1.00 97.50 233 ALA A N 1
ATOM 1796 C CA . ALA A 1 233 ? -8.637 0.308 5.347 1.00 97.50 233 ALA A CA 1
ATOM 1797 C C . ALA A 1 233 ? -7.702 0.855 6.433 1.00 97.50 233 ALA A C 1
ATOM 1799 O O . ALA A 1 233 ? -8.091 0.991 7.592 1.00 97.50 233 ALA A O 1
ATOM 1800 N N . MET A 1 234 ? -6.469 1.165 6.039 1.00 98.12 234 MET A N 1
ATOM 1801 C CA . MET A 1 234 ? -5.445 1.798 6.863 1.00 98.12 234 MET A CA 1
ATOM 1802 C C . MET A 1 234 ? -4.974 3.067 6.165 1.00 98.12 234 MET A C 1
ATOM 1804 O O . MET A 1 234 ? -4.477 2.994 5.047 1.00 98.12 234 MET A O 1
ATOM 1808 N N . LEU A 1 235 ? -5.129 4.210 6.822 1.00 98.12 235 LEU A N 1
ATOM 1809 C CA . LEU A 1 235 ? -4.762 5.524 6.313 1.00 98.12 235 LEU A CA 1
ATOM 1810 C C . LEU A 1 235 ? -3.454 5.998 6.942 1.00 98.12 235 LEU A C 1
ATOM 1812 O O . LEU A 1 235 ? -3.383 6.159 8.158 1.00 98.12 235 LEU A O 1
ATOM 1816 N N . ILE A 1 236 ? -2.437 6.215 6.113 1.00 97.75 236 ILE A N 1
ATOM 1817 C CA . ILE A 1 236 ? -1.073 6.568 6.517 1.00 97.75 236 ILE A CA 1
ATOM 1818 C C . ILE A 1 236 ? -0.768 8.007 6.097 1.00 97.75 236 ILE A C 1
ATOM 1820 O O . ILE A 1 236 ? -0.950 8.365 4.931 1.00 97.75 236 ILE A O 1
ATOM 1824 N N . ASP A 1 237 ? -0.293 8.822 7.041 1.00 96.69 237 ASP A N 1
ATOM 1825 C CA . ASP A 1 237 ? 0.116 10.207 6.782 1.00 96.69 237 ASP A CA 1
ATOM 1826 C C . ASP A 1 237 ? 1.536 10.249 6.202 1.00 96.69 237 ASP A C 1
ATOM 1828 O O . ASP A 1 237 ? 2.518 9.919 6.877 1.00 96.69 237 ASP A O 1
ATOM 1832 N N . GLN A 1 238 ? 1.635 10.674 4.942 1.00 94.19 238 GLN A N 1
ATOM 1833 C CA . GLN A 1 238 ? 2.883 10.751 4.191 1.00 94.19 238 GLN A CA 1
ATOM 1834 C C . GLN A 1 238 ? 3.812 11.873 4.689 1.00 94.19 238 GLN A C 1
ATOM 1836 O O . GLN A 1 238 ? 4.999 11.859 4.370 1.00 94.19 238 GLN A O 1
ATOM 1841 N N . ASP A 1 239 ? 3.308 12.820 5.483 1.00 94.44 239 ASP A N 1
ATOM 1842 C CA . ASP A 1 239 ? 4.117 13.914 6.028 1.00 94.44 239 ASP A CA 1
ATOM 1843 C C . ASP A 1 239 ? 4.609 13.637 7.469 1.00 94.44 239 ASP A C 1
ATOM 1845 O O . ASP A 1 239 ? 5.483 14.352 7.954 1.00 94.44 239 ASP A O 1
ATOM 1849 N N . ASP A 1 240 ? 4.083 12.607 8.152 1.00 94.38 240 ASP A N 1
ATOM 1850 C CA . ASP A 1 240 ? 4.477 12.223 9.526 1.00 94.38 240 ASP A CA 1
ATOM 1851 C C . ASP A 1 240 ? 5.347 10.956 9.543 1.00 94.38 240 ASP A C 1
ATOM 1853 O O . ASP A 1 240 ? 6.488 10.967 10.004 1.00 94.38 240 ASP A O 1
ATOM 1857 N N . THR A 1 241 ? 4.828 9.852 8.999 1.00 93.94 241 THR A N 1
ATOM 1858 C CA . THR A 1 241 ? 5.544 8.569 8.904 1.00 93.94 241 THR A CA 1
ATOM 1859 C C . THR A 1 241 ? 5.379 7.979 7.505 1.00 93.94 241 THR A C 1
ATOM 1861 O O . THR A 1 241 ? 4.536 7.097 7.306 1.00 93.94 241 THR A O 1
ATOM 1864 N N . PRO A 1 242 ? 6.135 8.494 6.520 1.00 92.06 242 PRO A N 1
ATOM 1865 C CA . PRO A 1 242 ? 5.931 8.174 5.116 1.00 92.06 242 PRO A CA 1
ATOM 1866 C C . PRO A 1 242 ? 6.204 6.713 4.781 1.00 92.06 242 PRO A C 1
ATOM 1868 O O . PRO A 1 242 ? 7.172 6.114 5.250 1.00 92.06 242 PRO A O 1
ATOM 1871 N N . LEU A 1 243 ? 5.424 6.191 3.835 1.00 92.56 243 LEU A N 1
ATOM 1872 C CA . LEU A 1 243 ? 5.840 5.024 3.064 1.00 92.56 243 LEU A CA 1
ATOM 1873 C C . LEU A 1 243 ? 6.884 5.444 2.023 1.00 92.56 243 LEU A C 1
ATOM 1875 O O . LEU A 1 243 ? 6.741 6.464 1.346 1.00 92.56 243 LEU A O 1
ATOM 1879 N N . ALA A 1 244 ? 7.912 4.627 1.836 1.00 91.00 244 ALA A N 1
ATOM 1880 C CA . ALA A 1 244 ? 8.806 4.730 0.697 1.00 91.00 244 ALA A CA 1
ATOM 1881 C C . ALA A 1 244 ? 8.064 4.299 -0.575 1.00 91.00 244 ALA A C 1
ATOM 1883 O O . ALA A 1 244 ? 7.589 3.166 -0.669 1.00 91.00 244 ALA A O 1
ATOM 1884 N N . LEU A 1 245 ? 7.986 5.196 -1.560 1.00 91.19 245 LEU A N 1
ATOM 1885 C CA . LEU A 1 245 ? 7.441 4.912 -2.885 1.00 91.19 245 LEU A CA 1
ATOM 1886 C C . LEU A 1 245 ? 8.576 4.486 -3.824 1.00 91.19 245 LEU A C 1
ATOM 1888 O O . LEU A 1 245 ? 9.310 5.313 -4.362 1.00 91.19 245 LEU A O 1
ATOM 1892 N N . GLY A 1 246 ? 8.737 3.175 -3.988 1.00 90.81 246 GLY A N 1
ATOM 1893 C CA . GLY A 1 246 ? 9.720 2.575 -4.885 1.00 90.81 246 GLY A CA 1
ATOM 1894 C C . GLY A 1 246 ? 9.164 2.298 -6.288 1.00 90.81 246 GLY A C 1
ATOM 1895 O O . GLY A 1 246 ? 7.947 2.150 -6.456 1.00 90.81 246 GLY A O 1
ATOM 1896 N N . PRO A 1 247 ? 10.042 2.191 -7.302 1.00 90.25 247 PRO A N 1
ATOM 1897 C CA . PRO A 1 247 ? 9.663 1.705 -8.620 1.00 90.25 247 PRO A CA 1
ATOM 1898 C C . PRO A 1 247 ? 9.420 0.189 -8.594 1.00 90.25 247 PRO A C 1
ATOM 1900 O O . PRO A 1 247 ? 9.903 -0.524 -7.714 1.00 90.25 247 PRO A O 1
ATOM 1903 N N . ILE A 1 248 ? 8.719 -0.314 -9.607 1.00 92.06 248 ILE A N 1
ATOM 1904 C CA . ILE A 1 248 ? 8.658 -1.747 -9.901 1.00 92.06 248 ILE A CA 1
ATOM 1905 C C . ILE A 1 248 ? 9.396 -1.989 -11.214 1.00 92.06 248 ILE A C 1
ATOM 1907 O O . ILE A 1 248 ? 8.948 -1.588 -12.288 1.00 92.06 248 ILE A O 1
ATOM 1911 N N . HIS A 1 249 ? 10.548 -2.640 -11.108 1.00 94.38 249 HIS A N 1
ATOM 1912 C CA . HIS A 1 249 ? 11.361 -3.063 -12.240 1.00 94.38 249 HIS A CA 1
ATOM 1913 C C . HIS A 1 249 ? 10.711 -4.261 -12.928 1.00 94.38 249 HIS A C 1
ATOM 1915 O O . HIS A 1 249 ? 9.927 -4.990 -12.316 1.00 94.38 249 HIS A O 1
ATOM 1921 N N . ARG A 1 250 ? 11.018 -4.472 -14.208 1.00 93.81 250 ARG A N 1
ATOM 1922 C CA . ARG A 1 250 ? 10.400 -5.550 -14.992 1.00 93.81 250 ARG A CA 1
ATOM 1923 C C . ARG A 1 250 ? 11.444 -6.308 -15.780 1.00 93.81 250 ARG A C 1
ATOM 1925 O O . ARG A 1 250 ? 12.405 -5.700 -16.224 1.00 93.81 250 ARG A O 1
ATOM 1932 N N . PHE A 1 251 ? 11.243 -7.599 -15.979 1.00 94.62 251 PHE A N 1
ATOM 1933 C CA . PHE A 1 251 ? 12.051 -8.408 -16.880 1.00 94.62 251 PHE A CA 1
ATOM 1934 C C . PHE A 1 251 ? 11.177 -8.978 -17.988 1.00 94.62 251 PHE A C 1
ATOM 1936 O O . PHE A 1 251 ? 10.045 -9.396 -17.748 1.00 94.62 251 PHE A O 1
ATOM 1943 N N . ALA A 1 252 ? 11.721 -8.952 -19.194 1.00 93.06 252 ALA A N 1
ATOM 1944 C CA . ALA A 1 252 ? 11.070 -9.313 -20.431 1.00 93.06 252 ALA A CA 1
ATOM 1945 C C . ALA A 1 252 ? 11.838 -10.456 -21.109 1.00 93.06 252 ALA A C 1
ATOM 1947 O O . ALA A 1 252 ? 12.828 -10.210 -21.802 1.00 93.06 252 ALA A O 1
ATOM 1948 N N . ALA A 1 253 ? 11.380 -11.695 -20.907 1.00 91.44 253 ALA A N 1
ATOM 1949 C CA . ALA A 1 253 ? 12.022 -12.897 -21.439 1.00 91.44 253 ALA A CA 1
ATOM 1950 C C . ALA A 1 253 ? 12.040 -12.927 -22.981 1.00 91.44 253 ALA A C 1
ATOM 1952 O O . ALA A 1 253 ? 11.062 -12.593 -23.642 1.00 91.44 253 ALA A O 1
ATOM 1953 N N . GLY A 1 254 ? 13.162 -13.318 -23.578 1.00 89.62 254 GLY A N 1
ATOM 1954 C CA . GLY A 1 254 ? 13.335 -13.418 -25.031 1.00 89.62 254 GLY A CA 1
ATOM 1955 C C . GLY A 1 254 ? 13.412 -12.081 -25.784 1.00 89.62 254 GLY A C 1
ATOM 1956 O O . GLY A 1 254 ? 13.688 -12.076 -26.985 1.00 89.62 254 GLY A O 1
ATOM 1957 N N . LEU A 1 255 ? 13.216 -10.937 -25.116 1.00 91.81 255 LEU A N 1
ATOM 1958 C CA . LEU A 1 255 ? 13.415 -9.626 -25.734 1.00 91.81 255 LEU A CA 1
ATOM 1959 C C . LEU A 1 255 ? 14.910 -9.349 -25.924 1.00 91.81 255 LEU A C 1
ATOM 1961 O O . LEU A 1 255 ? 15.720 -9.637 -25.052 1.00 91.81 255 LEU A O 1
ATOM 1965 N N . SER A 1 256 ? 15.275 -8.726 -27.046 1.00 92.69 256 SER A N 1
ATOM 1966 C CA . SER A 1 256 ? 16.634 -8.218 -27.273 1.00 92.69 256 SER A CA 1
ATOM 1967 C C . SER A 1 256 ? 16.672 -6.692 -27.228 1.00 92.69 256 SER A C 1
ATOM 1969 O O . SER A 1 256 ? 15.760 -6.022 -27.727 1.00 92.69 256 SER A O 1
ATOM 1971 N N . LEU A 1 257 ? 17.771 -6.122 -26.714 1.00 94.19 257 LEU A N 1
ATOM 1972 C CA . LEU A 1 257 ? 17.983 -4.668 -26.713 1.00 94.19 257 LEU A CA 1
ATOM 1973 C C . LEU A 1 257 ? 17.927 -4.065 -28.122 1.00 94.19 257 LEU A C 1
ATOM 1975 O O . LEU A 1 257 ? 17.425 -2.959 -28.296 1.00 94.19 257 LEU A O 1
ATOM 1979 N N . GLY A 1 258 ? 18.396 -4.793 -29.140 1.00 95.19 258 GLY A N 1
ATOM 1980 C CA . GLY A 1 258 ? 18.337 -4.336 -30.528 1.00 95.19 258 GLY A CA 1
ATOM 1981 C C . GLY A 1 258 ? 16.907 -4.214 -31.064 1.00 95.19 258 GLY A C 1
ATOM 1982 O O . GLY A 1 258 ? 16.610 -3.268 -31.792 1.00 95.19 258 GLY A O 1
ATOM 1983 N N . ALA A 1 259 ? 16.009 -5.140 -30.708 1.00 93.38 259 ALA A N 1
ATOM 1984 C CA . ALA A 1 259 ? 14.593 -5.034 -31.068 1.00 93.38 259 ALA A CA 1
ATOM 1985 C C . ALA A 1 259 ? 13.927 -3.849 -30.358 1.00 93.38 259 ALA A C 1
ATOM 1987 O O . ALA A 1 259 ? 13.261 -3.043 -31.007 1.00 93.38 259 ALA A O 1
ATOM 1988 N N . LEU A 1 260 ? 14.189 -3.699 -29.057 1.00 94.38 260 LEU A N 1
ATOM 1989 C CA . LEU A 1 260 ? 13.698 -2.578 -28.260 1.00 94.38 260 LEU A CA 1
ATOM 1990 C C . LEU A 1 260 ? 14.169 -1.223 -28.812 1.00 94.38 260 LEU A C 1
ATOM 1992 O O . LEU A 1 260 ? 13.366 -0.302 -28.952 1.00 94.38 260 LEU A O 1
ATOM 1996 N N . GLN A 1 261 ? 15.450 -1.106 -29.172 1.00 96.38 261 GLN A N 1
ATOM 1997 C CA . GLN A 1 261 ? 16.006 0.116 -29.748 1.00 96.38 261 GLN A CA 1
ATOM 1998 C C . GLN A 1 261 ? 15.339 0.468 -31.083 1.00 96.38 261 GLN A C 1
ATOM 2000 O O . GLN A 1 261 ? 14.916 1.607 -31.261 1.00 96.38 261 GLN A O 1
ATOM 2005 N N . ARG A 1 262 ? 15.166 -0.505 -31.991 1.00 94.94 262 ARG A N 1
ATOM 2006 C CA . ARG A 1 262 ? 14.465 -0.278 -33.269 1.00 94.94 262 ARG A CA 1
ATOM 2007 C C . ARG A 1 262 ? 13.030 0.211 -33.066 1.00 94.94 262 ARG A C 1
ATOM 2009 O O . ARG A 1 262 ? 12.594 1.100 -33.792 1.00 94.94 262 ARG A O 1
ATOM 2016 N N . ALA A 1 263 ? 12.312 -0.343 -32.087 1.00 93.25 263 ALA A N 1
ATOM 2017 C CA . ALA A 1 263 ? 10.962 0.103 -31.752 1.00 93.25 263 ALA A CA 1
ATOM 2018 C C . ALA A 1 263 ? 10.948 1.547 -31.218 1.00 93.25 263 ALA A C 1
ATOM 2020 O O . ALA A 1 263 ? 10.142 2.362 -31.666 1.00 93.25 263 ALA A O 1
ATOM 2021 N N . ALA A 1 264 ? 11.864 1.886 -30.305 1.00 94.38 264 ALA A N 1
ATOM 2022 C CA . ALA A 1 264 ? 11.986 3.238 -29.761 1.00 94.38 264 ALA A CA 1
ATOM 2023 C C . ALA A 1 264 ? 12.348 4.272 -30.841 1.00 94.38 264 ALA A C 1
ATOM 2025 O O . ALA A 1 264 ? 11.679 5.303 -30.948 1.00 94.38 264 ALA A O 1
ATOM 2026 N N . ASP A 1 265 ? 13.336 3.967 -31.685 1.00 93.44 265 ASP A N 1
ATOM 2027 C CA . ASP A 1 265 ? 13.759 4.835 -32.786 1.00 93.44 265 ASP A CA 1
ATOM 2028 C C . ASP A 1 265 ? 12.628 5.030 -33.812 1.00 93.44 265 ASP A C 1
ATOM 2030 O O . ASP A 1 265 ? 12.385 6.152 -34.261 1.00 93.44 265 ASP A O 1
ATOM 2034 N N . GLY A 1 266 ? 11.885 3.962 -34.137 1.00 91.81 266 GLY A N 1
ATOM 2035 C CA . GLY A 1 266 ? 10.726 4.009 -35.035 1.00 91.81 266 GLY A CA 1
ATOM 2036 C C . GLY A 1 266 ? 9.586 4.901 -34.529 1.00 91.81 266 GLY A C 1
ATOM 2037 O O . GLY A 1 266 ? 8.886 5.520 -35.329 1.00 91.81 266 GLY A O 1
ATOM 2038 N N . LEU A 1 267 ? 9.442 5.026 -33.207 1.00 91.31 267 LEU A N 1
ATOM 2039 C CA . LEU A 1 267 ? 8.491 5.932 -32.551 1.00 91.31 267 LEU A CA 1
ATOM 2040 C C . LEU A 1 267 ? 9.079 7.327 -32.261 1.00 91.31 267 LEU A C 1
ATOM 2042 O O . LEU A 1 267 ? 8.371 8.208 -31.777 1.00 91.31 267 LEU A O 1
ATOM 2046 N N . GLY A 1 268 ? 10.357 7.560 -32.578 1.00 91.75 268 GLY A N 1
ATOM 2047 C CA . GLY A 1 268 ? 11.022 8.852 -32.406 1.00 91.75 268 GLY A CA 1
ATOM 2048 C C . GLY A 1 268 ? 11.489 9.161 -30.979 1.00 91.75 268 GLY A C 1
ATOM 2049 O O . GLY A 1 268 ? 11.744 10.333 -30.672 1.00 91.75 268 GLY A O 1
ATOM 2050 N N . TYR A 1 269 ? 11.619 8.147 -30.120 1.00 92.94 269 TYR A N 1
ATOM 2051 C CA . TYR A 1 269 ? 12.224 8.277 -28.793 1.00 92.94 269 TYR A CA 1
ATOM 2052 C C . TYR A 1 269 ? 13.754 8.189 -28.900 1.00 92.94 269 TYR A C 1
ATOM 2054 O O . TYR A 1 269 ? 14.259 7.202 -29.432 1.00 92.94 269 TYR A O 1
ATOM 2062 N N . PRO A 1 270 ? 14.524 9.189 -28.424 1.00 94.25 270 PRO A N 1
ATOM 2063 C CA . PRO A 1 270 ? 15.983 9.119 -28.442 1.00 94.25 270 PRO A CA 1
ATOM 2064 C C . PRO A 1 270 ? 16.517 7.922 -27.649 1.00 94.25 270 PRO A C 1
ATOM 2066 O O . PRO A 1 270 ? 16.117 7.701 -26.504 1.00 94.25 270 PRO A O 1
ATOM 2069 N N . THR A 1 271 ? 17.475 7.203 -28.232 1.00 95.81 271 THR A N 1
ATOM 2070 C CA . THR A 1 271 ? 18.127 6.055 -27.601 1.00 95.81 271 THR A CA 1
ATOM 2071 C C . THR A 1 271 ? 19.640 6.240 -27.478 1.00 95.81 271 THR A C 1
ATOM 2073 O O . THR A 1 271 ? 20.289 6.841 -28.337 1.00 95.81 271 THR A O 1
ATOM 2076 N N . HIS A 1 272 ? 20.217 5.719 -26.393 1.00 93.94 272 HIS A N 1
ATOM 2077 C CA . HIS A 1 272 ? 21.652 5.771 -26.116 1.00 93.94 272 HIS A CA 1
ATOM 2078 C C . HIS A 1 272 ? 22.137 4.435 -25.542 1.00 93.94 272 HIS A C 1
ATOM 2080 O O . HIS A 1 272 ? 21.790 4.092 -24.410 1.00 93.94 272 HIS A O 1
ATOM 2086 N N . ARG A 1 273 ? 22.953 3.688 -26.299 1.00 94.00 273 ARG A N 1
ATOM 2087 C CA . ARG A 1 273 ? 23.646 2.494 -25.783 1.00 94.00 273 ARG A CA 1
ATOM 2088 C C . ARG A 1 273 ? 24.897 2.890 -25.003 1.00 94.00 273 ARG A C 1
ATOM 2090 O O . ARG A 1 273 ? 25.586 3.832 -25.395 1.00 94.00 273 ARG A O 1
ATOM 2097 N N . HIS A 1 274 ? 25.183 2.179 -23.919 1.00 89.75 274 HIS A N 1
ATOM 2098 C CA . HIS A 1 274 ? 26.386 2.369 -23.113 1.00 89.75 274 HIS A CA 1
ATOM 2099 C C . HIS A 1 274 ? 26.715 1.125 -22.276 1.00 89.75 274 HIS A C 1
ATOM 2101 O O . HIS A 1 274 ? 25.860 0.281 -22.023 1.00 89.75 274 HIS A O 1
ATOM 2107 N N . ASP A 1 275 ? 27.958 1.074 -21.811 1.00 80.00 275 ASP A N 1
ATOM 2108 C CA . ASP A 1 275 ? 28.558 0.061 -20.934 1.00 80.00 275 ASP A CA 1
ATOM 2109 C C . ASP A 1 275 ? 28.566 0.471 -19.442 1.00 80.00 275 ASP A C 1
ATOM 2111 O O . ASP A 1 275 ? 28.835 -0.339 -18.561 1.00 80.00 275 ASP A O 1
ATOM 2115 N N . GLY A 1 276 ? 28.287 1.746 -19.146 1.00 66.38 276 GLY A N 1
ATOM 2116 C CA . GLY A 1 276 ? 28.388 2.318 -17.799 1.00 66.38 276 GLY A CA 1
ATOM 2117 C C . GLY A 1 276 ? 27.207 2.053 -16.851 1.00 66.38 276 GLY A C 1
ATOM 2118 O O . GLY A 1 276 ? 26.180 1.482 -17.212 1.00 66.38 276 GLY A O 1
ATOM 2119 N N . THR A 1 277 ? 27.336 2.560 -15.621 1.00 79.06 277 THR A N 1
ATOM 2120 C CA . THR A 1 277 ? 26.407 2.366 -14.495 1.00 79.06 277 THR A CA 1
ATOM 2121 C C . THR A 1 277 ? 25.001 2.918 -14.777 1.00 79.06 277 THR A C 1
ATOM 2123 O O . THR A 1 277 ? 24.795 4.133 -14.822 1.00 79.06 277 THR A O 1
ATOM 2126 N N . TRP A 1 278 ? 24.009 2.028 -14.894 1.00 86.62 278 TRP A N 1
ATOM 2127 C CA . TRP A 1 278 ? 22.591 2.352 -15.139 1.00 86.62 278 TRP A CA 1
ATOM 2128 C C . TRP A 1 278 ? 22.004 3.390 -14.168 1.00 86.62 278 TRP A C 1
ATOM 2130 O O . TRP A 1 278 ? 21.152 4.188 -14.554 1.00 86.62 278 TRP A O 1
ATOM 2140 N N . LEU A 1 279 ? 22.480 3.417 -12.918 1.00 87.75 279 LEU A N 1
ATOM 2141 C CA . LEU A 1 279 ? 21.941 4.275 -11.861 1.00 87.75 279 LEU A CA 1
ATOM 2142 C C . LEU A 1 279 ? 22.025 5.768 -12.208 1.00 87.75 279 LEU A C 1
ATOM 2144 O O . LEU A 1 279 ? 21.081 6.506 -11.952 1.00 87.75 279 LEU A O 1
ATOM 2148 N N . ALA A 1 280 ? 23.113 6.205 -12.850 1.00 87.62 280 ALA A N 1
ATOM 2149 C CA . ALA A 1 280 ? 23.302 7.604 -13.242 1.00 87.62 280 ALA A CA 1
ATOM 2150 C C . ALA A 1 280 ? 22.387 8.043 -14.402 1.00 87.62 280 ALA A C 1
ATOM 2152 O O . ALA A 1 280 ? 22.319 9.228 -14.726 1.00 87.62 280 ALA A O 1
ATOM 2153 N N . ARG A 1 281 ? 21.716 7.089 -15.059 1.00 90.12 281 ARG A N 1
ATOM 2154 C CA . ARG A 1 281 ? 20.801 7.324 -16.183 1.00 90.12 281 ARG A CA 1
ATOM 2155 C C . ARG A 1 281 ? 19.333 7.245 -15.782 1.00 90.12 281 ARG A C 1
ATOM 2157 O O . ARG A 1 281 ? 18.478 7.617 -16.587 1.00 90.12 281 ARG A O 1
ATOM 2164 N N . LEU A 1 282 ? 19.031 6.786 -14.566 1.00 90.19 282 LEU A N 1
ATOM 2165 C CA . LEU A 1 282 ? 17.669 6.811 -14.055 1.00 90.19 282 LEU A CA 1
ATOM 2166 C C . LEU A 1 282 ? 17.206 8.247 -13.848 1.00 90.19 282 LEU A C 1
ATOM 2168 O O . LEU A 1 282 ? 17.886 9.068 -13.236 1.00 90.19 282 LEU A O 1
ATOM 2172 N N . GLY A 1 283 ? 16.011 8.526 -14.340 1.00 88.44 283 GLY A N 1
ATOM 2173 C CA . GLY A 1 283 ? 15.411 9.835 -14.259 1.00 88.44 283 GLY A CA 1
ATOM 2174 C C . GLY A 1 283 ? 13.920 9.787 -14.567 1.00 88.44 283 GLY A C 1
ATOM 2175 O O . GLY A 1 283 ? 13.376 8.751 -14.947 1.00 88.44 283 GLY A O 1
ATOM 2176 N N . PRO A 1 284 ? 13.241 10.926 -14.399 1.00 86.06 284 PRO A N 1
ATOM 2177 C CA . PRO A 1 284 ? 11.796 11.019 -14.569 1.00 86.06 284 PRO A CA 1
ATOM 2178 C C . PRO A 1 284 ? 11.318 10.886 -16.018 1.00 86.06 284 PRO A C 1
ATOM 2180 O O . PRO A 1 284 ? 10.127 10.703 -16.237 1.00 86.06 284 PRO A O 1
ATOM 2183 N N . GLU A 1 285 ? 12.231 10.991 -16.982 1.00 89.56 285 GLU A N 1
ATOM 2184 C CA . GLU A 1 285 ? 11.958 10.940 -18.423 1.00 89.56 285 GLU A CA 1
ATOM 2185 C C . GLU A 1 285 ? 12.792 9.856 -19.116 1.00 89.56 285 GLU A C 1
ATOM 2187 O O . GLU A 1 285 ? 13.064 9.936 -20.314 1.00 89.56 285 GLU A O 1
ATOM 2192 N N . THR A 1 286 ? 13.276 8.865 -18.363 1.00 92.50 286 THR A N 1
ATOM 2193 C CA . THR A 1 286 ? 14.112 7.803 -18.919 1.00 92.50 286 THR A CA 1
ATOM 2194 C C . THR A 1 286 ? 13.610 6.420 -18.538 1.00 92.50 286 THR A C 1
ATOM 2196 O O . THR A 1 286 ? 13.106 6.183 -17.440 1.00 92.50 286 THR A O 1
ATOM 2199 N N . ILE A 1 287 ? 13.777 5.486 -19.470 1.00 94.75 287 ILE A N 1
ATOM 2200 C CA . ILE A 1 287 ? 13.717 4.045 -19.226 1.00 94.75 287 ILE A CA 1
ATOM 2201 C C . ILE A 1 287 ? 15.133 3.531 -19.440 1.00 94.75 287 ILE A C 1
ATOM 2203 O O . ILE A 1 287 ? 15.718 3.774 -20.497 1.00 94.75 287 ILE A O 1
ATOM 2207 N N . VAL A 1 288 ? 15.684 2.816 -18.464 1.00 96.31 288 VAL A N 1
ATOM 2208 C CA . VAL A 1 288 ? 16.970 2.138 -18.638 1.00 96.31 288 VAL A CA 1
ATOM 2209 C C . VAL A 1 288 ? 16.700 0.653 -18.827 1.00 96.31 288 VAL A C 1
ATOM 2211 O O . VAL A 1 288 ? 16.007 0.047 -18.021 1.00 96.31 288 VAL A O 1
ATOM 2214 N N . ALA A 1 289 ? 17.211 0.069 -19.901 1.00 96.06 289 ALA A N 1
ATOM 2215 C CA . ALA A 1 289 ? 17.014 -1.324 -20.269 1.00 96.06 289 ALA A CA 1
ATOM 2216 C C . ALA A 1 289 ? 18.365 -2.040 -20.382 1.00 96.06 289 ALA A C 1
ATOM 2218 O O . ALA A 1 289 ? 19.306 -1.471 -20.928 1.00 96.06 289 ALA A O 1
ATOM 2219 N N . THR A 1 290 ? 18.483 -3.272 -19.894 1.00 95.31 290 THR A N 1
ATOM 2220 C CA . THR A 1 290 ? 19.733 -4.048 -19.959 1.00 95.31 290 THR A CA 1
ATOM 2221 C C . THR A 1 290 ? 19.472 -5.537 -20.144 1.00 95.31 290 THR A C 1
ATOM 2223 O O . THR A 1 290 ? 18.487 -6.054 -19.629 1.00 95.31 290 THR A O 1
ATOM 2226 N N . ASP A 1 291 ? 20.354 -6.218 -20.870 1.00 93.75 291 ASP A N 1
ATOM 2227 C CA . ASP A 1 291 ? 20.391 -7.682 -21.018 1.00 93.75 291 ASP A CA 1
ATOM 2228 C C . ASP A 1 291 ? 21.478 -8.323 -20.130 1.00 93.75 291 ASP A C 1
ATOM 2230 O O . ASP A 1 291 ? 22.001 -9.389 -20.432 1.00 93.75 291 ASP A O 1
ATOM 2234 N N . GLY A 1 292 ? 21.897 -7.618 -19.072 1.00 91.19 292 GLY A N 1
ATOM 2235 C CA . GLY A 1 292 ? 22.965 -8.047 -18.169 1.00 91.19 292 GLY A CA 1
ATOM 2236 C C . GLY A 1 292 ? 24.381 -7.748 -18.673 1.00 91.19 292 GLY A C 1
ATOM 2237 O O . GLY A 1 292 ? 25.306 -7.720 -17.857 1.00 91.19 292 GLY A O 1
ATOM 2238 N N . THR A 1 293 ? 24.553 -7.469 -19.971 1.00 89.56 293 THR A N 1
ATOM 2239 C CA . THR A 1 293 ? 25.859 -7.169 -20.585 1.00 89.56 293 THR A CA 1
ATOM 2240 C C . THR A 1 293 ? 25.933 -5.756 -21.153 1.00 89.56 293 THR A C 1
ATOM 2242 O O . THR A 1 293 ? 26.853 -5.009 -20.829 1.00 89.56 293 THR A O 1
ATOM 2245 N N . ASP A 1 294 ? 24.931 -5.363 -21.933 1.00 92.81 294 ASP A N 1
ATOM 2246 C CA . ASP A 1 294 ? 24.796 -4.044 -22.529 1.00 92.81 294 ASP A CA 1
ATOM 2247 C C . ASP A 1 294 ? 23.658 -3.274 -21.849 1.00 92.81 294 ASP A C 1
ATOM 2249 O O . ASP A 1 294 ? 22.720 -3.845 -21.282 1.00 92.81 294 ASP A O 1
ATOM 2253 N N . THR A 1 295 ? 23.713 -1.943 -21.923 1.00 95.31 295 THR A N 1
ATOM 2254 C CA . THR A 1 295 ? 22.633 -1.074 -21.447 1.00 95.31 295 THR A CA 1
ATOM 2255 C C . THR A 1 295 ? 22.161 -0.126 -22.547 1.00 95.31 295 THR A C 1
ATOM 2257 O O . THR A 1 295 ? 22.940 0.382 -23.355 1.00 95.31 295 THR A O 1
ATOM 2260 N N . LEU A 1 296 ? 20.856 0.124 -22.571 1.00 96.38 296 LEU A N 1
ATOM 2261 C CA . LEU A 1 296 ? 20.154 1.052 -23.443 1.00 96.38 296 LEU A CA 1
ATOM 2262 C C . LEU A 1 296 ? 19.358 2.029 -22.575 1.00 96.38 296 LEU A C 1
ATOM 2264 O O . LEU A 1 296 ? 18.468 1.623 -21.836 1.00 96.38 296 LEU A O 1
ATOM 2268 N N . THR A 1 297 ? 19.629 3.323 -22.696 1.00 96.56 297 THR A N 1
ATOM 2269 C CA . THR A 1 297 ? 18.759 4.363 -22.136 1.00 96.56 297 THR A CA 1
ATOM 2270 C C . THR A 1 297 ? 17.832 4.889 -23.227 1.00 96.56 297 THR A C 1
ATOM 2272 O O . THR A 1 297 ? 18.301 5.273 -24.300 1.00 96.56 297 THR A O 1
ATOM 2275 N N . ILE A 1 298 ? 16.532 4.934 -22.945 1.00 95.31 298 ILE A N 1
ATOM 2276 C CA . ILE A 1 298 ? 15.494 5.510 -23.804 1.00 95.31 298 ILE A CA 1
ATOM 2277 C C . ILE A 1 298 ? 14.986 6.783 -23.130 1.00 95.31 298 ILE A C 1
ATOM 2279 O O . ILE A 1 298 ? 14.537 6.727 -21.986 1.00 95.31 298 ILE A O 1
ATOM 2283 N N . VAL A 1 299 ? 15.043 7.917 -23.827 1.00 93.44 299 VAL A N 1
ATOM 2284 C CA . VAL A 1 299 ? 14.442 9.180 -23.373 1.00 93.44 299 VAL A CA 1
ATOM 2285 C C . VAL A 1 299 ? 12.986 9.205 -23.822 1.00 93.44 299 VAL A C 1
ATOM 2287 O O . VAL A 1 299 ? 12.694 9.076 -25.009 1.00 93.44 299 VAL A O 1
ATOM 2290 N N . THR A 1 300 ? 12.059 9.358 -22.882 1.00 88.56 300 THR A N 1
ATOM 2291 C CA . THR A 1 300 ? 10.617 9.196 -23.127 1.00 88.56 300 THR A CA 1
ATOM 2292 C C . THR A 1 300 ? 9.923 10.472 -23.590 1.00 88.56 300 THR A C 1
ATOM 2294 O O . THR A 1 300 ? 8.710 10.482 -23.782 1.00 88.56 300 THR A O 1
ATOM 2297 N N . THR A 1 301 ? 10.703 11.521 -23.842 1.00 84.38 301 THR A N 1
ATOM 2298 C CA . THR A 1 301 ? 10.276 12.746 -24.519 1.00 84.38 301 THR A CA 1
ATOM 2299 C C . THR A 1 301 ? 10.579 12.607 -26.020 1.00 84.38 301 THR A C 1
ATOM 2301 O O . THR A 1 301 ? 11.752 12.531 -26.401 1.00 84.38 301 THR A O 1
ATOM 2304 N N . PRO A 1 302 ? 9.562 12.525 -26.902 1.00 72.38 302 PRO A N 1
ATOM 2305 C CA . PRO A 1 302 ? 9.781 12.268 -28.323 1.00 72.38 302 PRO A CA 1
ATOM 2306 C C . PRO A 1 302 ? 10.348 13.502 -29.039 1.00 72.38 302 PRO A C 1
ATOM 2308 O O . PRO A 1 302 ? 9.947 14.634 -28.770 1.00 72.38 302 PRO A O 1
ATOM 2311 N N . ARG A 1 303 ? 11.223 13.296 -30.036 1.00 66.50 303 ARG A N 1
ATOM 2312 C CA . ARG A 1 303 ? 11.888 14.397 -30.777 1.00 66.50 303 ARG A CA 1
ATOM 2313 C C . ARG A 1 303 ? 10.937 15.342 -31.531 1.00 66.50 303 ARG A C 1
ATOM 2315 O O . ARG A 1 303 ? 11.361 16.413 -31.943 1.00 66.50 303 ARG A O 1
ATOM 2322 N N . ARG A 1 304 ? 9.682 14.945 -31.776 1.00 59.69 304 ARG A N 1
ATOM 2323 C CA . ARG A 1 304 ? 8.705 15.685 -32.606 1.00 59.69 304 ARG A CA 1
ATOM 2324 C C . ARG A 1 304 ? 7.676 16.514 -31.822 1.00 59.69 304 ARG A C 1
ATOM 2326 O O . ARG A 1 304 ? 6.823 17.135 -32.455 1.00 59.69 304 ARG A O 1
ATOM 2333 N N . ALA A 1 305 ? 7.757 16.574 -30.491 1.00 53.78 305 ALA A N 1
ATOM 2334 C CA . ALA A 1 305 ? 6.769 17.263 -29.647 1.00 53.78 305 ALA A CA 1
ATOM 2335 C C . ALA A 1 305 ? 6.666 18.795 -29.865 1.00 53.78 305 ALA A C 1
ATOM 2337 O O . ALA A 1 305 ? 5.780 19.432 -29.304 1.00 53.78 305 ALA A O 1
ATOM 2338 N N . GLU A 1 306 ? 7.521 19.402 -30.696 1.00 48.59 306 GLU A N 1
ATOM 2339 C CA . GLU A 1 306 ? 7.544 20.855 -30.927 1.00 48.59 306 GLU A CA 1
ATOM 2340 C C . GLU A 1 306 ? 6.574 21.365 -32.018 1.00 48.59 306 GLU A C 1
ATOM 2342 O O . GLU A 1 306 ? 6.433 22.575 -32.164 1.00 48.59 306 GLU A O 1
ATOM 2347 N N . THR A 1 307 ? 5.894 20.506 -32.799 1.00 46.03 307 THR A N 1
ATOM 2348 C CA . THR A 1 307 ? 5.220 20.964 -34.048 1.00 46.03 307 THR A CA 1
ATOM 2349 C C . THR A 1 307 ? 3.744 20.611 -34.248 1.00 46.03 307 THR A C 1
ATOM 2351 O O . THR A 1 307 ? 3.201 20.924 -35.306 1.00 46.03 307 THR A O 1
ATOM 2354 N N . THR A 1 308 ? 3.034 20.031 -33.276 1.00 44.50 308 THR A N 1
ATOM 2355 C CA . THR A 1 308 ? 1.588 19.776 -33.441 1.00 44.50 308 THR A CA 1
ATOM 2356 C C . THR A 1 308 ? 0.739 20.450 -32.372 1.00 44.50 308 THR A C 1
ATOM 2358 O O . THR A 1 308 ? 1.024 20.427 -31.183 1.00 44.50 308 THR A O 1
ATOM 2361 N N . GLN A 1 309 ? -0.352 21.054 -32.840 1.00 43.38 309 GLN A N 1
ATOM 2362 C CA . GLN A 1 309 ? -1.356 21.828 -32.101 1.00 43.38 309 GLN A CA 1
ATOM 2363 C C . GLN A 1 309 ? -2.190 20.984 -31.112 1.00 43.38 309 GLN A C 1
ATOM 2365 O O . GLN A 1 309 ? -3.180 21.459 -30.565 1.00 43.38 309 GLN A O 1
ATOM 2370 N N . HIS A 1 310 ? -1.779 19.737 -30.881 1.00 42.50 310 HIS A N 1
ATOM 2371 C CA . HIS A 1 310 ? -2.303 18.823 -29.880 1.00 42.50 310 HIS A CA 1
ATOM 2372 C C . HIS A 1 310 ? -1.132 18.502 -28.954 1.00 42.50 310 HIS A C 1
ATOM 2374 O O . HIS A 1 310 ? -0.236 17.752 -29.330 1.00 42.50 310 HIS A O 1
ATOM 2380 N N . ARG A 1 311 ? -1.106 19.111 -27.763 1.00 44.94 311 ARG A N 1
ATOM 2381 C CA . ARG A 1 311 ? -0.231 18.656 -26.677 1.00 44.94 311 ARG A CA 1
ATOM 2382 C C . ARG A 1 311 ? -0.615 17.204 -26.395 1.00 44.94 311 ARG A C 1
ATOM 2384 O O . ARG A 1 311 ? -1.610 16.977 -25.716 1.00 44.94 311 ARG A O 1
ATOM 2391 N N . GLU A 1 312 ? 0.113 16.235 -26.951 1.00 54.31 312 GLU A N 1
ATOM 2392 C CA . GLU A 1 312 ? 0.078 14.879 -26.407 1.00 54.31 312 GLU A CA 1
ATOM 2393 C C . GLU A 1 312 ? 0.437 15.024 -24.922 1.00 54.31 312 GLU A C 1
ATOM 2395 O O . GLU A 1 312 ? 1.470 15.611 -24.589 1.00 54.31 312 GLU A O 1
ATOM 2400 N N . GLU A 1 313 ? -0.464 14.608 -24.029 1.00 58.72 313 GLU A N 1
ATOM 2401 C CA . GLU A 1 313 ? -0.200 14.613 -22.592 1.00 58.72 313 GLU A CA 1
ATOM 2402 C C . GLU A 1 313 ? 1.123 13.880 -22.346 1.00 58.72 313 GLU A C 1
ATOM 2404 O O . GLU A 1 313 ? 1.350 12.794 -22.883 1.00 58.72 313 GLU A O 1
ATOM 2409 N N . ALA A 1 314 ? 2.029 14.503 -21.590 1.00 68.38 314 ALA A N 1
ATOM 2410 C CA . ALA A 1 314 ? 3.343 13.935 -21.328 1.00 68.38 314 ALA A CA 1
ATOM 2411 C C . ALA A 1 314 ? 3.179 12.620 -20.549 1.00 68.38 314 ALA A C 1
ATOM 2413 O O . ALA A 1 314 ? 2.899 12.628 -19.352 1.00 68.38 314 ALA A O 1
ATOM 2414 N N . LEU A 1 315 ? 3.326 11.492 -21.247 1.00 79.38 315 LEU A N 1
ATOM 2415 C CA . LEU A 1 315 ? 3.253 10.160 -20.657 1.00 79.38 315 LEU A CA 1
ATOM 2416 C C . LEU A 1 315 ? 4.461 9.915 -19.754 1.00 79.38 315 LEU A C 1
ATOM 2418 O O . LEU A 1 315 ? 5.595 10.259 -20.095 1.00 79.38 315 LEU A O 1
ATOM 2422 N N . LEU A 1 316 ? 4.235 9.233 -18.632 1.00 86.12 316 LEU A N 1
ATOM 2423 C CA . LEU A 1 316 ? 5.332 8.751 -17.800 1.00 86.12 316 LEU A CA 1
ATOM 2424 C C . LEU A 1 316 ? 6.160 7.689 -18.537 1.00 86.12 316 LEU A C 1
ATOM 2426 O O . LEU A 1 316 ? 5.613 6.958 -19.371 1.00 86.12 316 LEU A O 1
ATOM 2430 N N . PRO A 1 317 ? 7.444 7.497 -18.171 1.00 89.38 317 PRO A N 1
ATOM 2431 C CA . PRO A 1 317 ? 8.283 6.476 -18.787 1.00 89.38 317 PRO A CA 1
ATOM 2432 C C . PRO A 1 317 ? 7.644 5.086 -18.805 1.00 89.38 317 PRO A C 1
ATOM 2434 O O . PRO A 1 317 ? 7.704 4.368 -19.799 1.00 89.38 317 PRO A O 1
ATOM 2437 N N . LEU A 1 318 ? 6.947 4.727 -17.728 1.00 88.56 318 LEU A N 1
ATOM 2438 C CA . LEU A 1 318 ? 6.257 3.448 -17.639 1.00 88.56 318 LEU A CA 1
ATOM 2439 C C . LEU A 1 318 ? 5.048 3.342 -18.588 1.00 88.56 318 LEU A C 1
ATOM 2441 O O . LEU A 1 318 ? 4.816 2.281 -19.161 1.00 88.56 318 LEU A O 1
ATOM 2445 N N . GLN A 1 319 ? 4.307 4.429 -18.807 1.00 87.44 319 GLN A N 1
ATOM 2446 C CA . GLN A 1 319 ? 3.227 4.457 -19.798 1.00 87.44 319 GLN A CA 1
ATOM 2447 C C . GLN A 1 319 ? 3.787 4.407 -21.222 1.00 87.44 319 GLN A C 1
ATOM 2449 O O . GLN A 1 319 ? 3.224 3.720 -22.068 1.00 87.44 319 GLN A O 1
ATOM 2454 N N . VAL A 1 320 ? 4.920 5.064 -21.495 1.00 90.19 320 VAL A N 1
ATOM 2455 C CA . VAL A 1 320 ? 5.618 4.925 -22.784 1.00 90.19 320 VAL A CA 1
ATOM 2456 C C . VAL A 1 320 ? 6.044 3.475 -23.012 1.00 90.19 320 VAL A C 1
ATOM 2458 O O . VAL A 1 320 ? 5.814 2.936 -24.095 1.00 90.19 320 VAL A O 1
ATOM 2461 N N . LEU A 1 321 ? 6.582 2.805 -21.989 1.00 90.88 321 LEU A N 1
ATOM 2462 C CA . LEU A 1 321 ? 6.917 1.385 -22.074 1.00 90.88 321 LEU A CA 1
ATOM 2463 C C . LEU A 1 321 ? 5.693 0.535 -22.454 1.00 90.88 321 LEU A C 1
ATOM 2465 O O . LEU A 1 321 ? 5.740 -0.184 -23.448 1.00 90.88 321 LEU A O 1
ATOM 2469 N N . HIS A 1 322 ? 4.596 0.647 -21.703 1.00 87.69 322 HIS A N 1
ATOM 2470 C CA . HIS A 1 322 ? 3.421 -0.223 -21.861 1.00 87.69 322 HIS A CA 1
ATOM 2471 C C . HIS A 1 322 ? 2.531 0.119 -23.048 1.00 87.69 322 HIS A C 1
ATOM 2473 O O . HIS A 1 322 ? 2.081 -0.776 -23.754 1.00 87.69 322 HIS A O 1
ATOM 2479 N N . HIS A 1 323 ? 2.261 1.399 -23.280 1.00 86.25 323 HIS A N 1
ATOM 2480 C CA . HIS A 1 323 ? 1.278 1.832 -24.274 1.00 86.25 323 HIS A CA 1
ATOM 2481 C C . HIS A 1 323 ? 1.899 2.105 -25.643 1.00 86.25 323 HIS A C 1
ATOM 2483 O O . HIS A 1 323 ? 1.176 2.179 -26.635 1.00 86.25 323 HIS A O 1
ATOM 2489 N N . ARG A 1 324 ? 3.224 2.298 -25.713 1.00 88.75 324 ARG A N 1
ATOM 2490 C CA . ARG A 1 324 ? 3.909 2.658 -26.961 1.00 88.75 324 ARG A CA 1
ATOM 2491 C C . ARG A 1 324 ? 4.941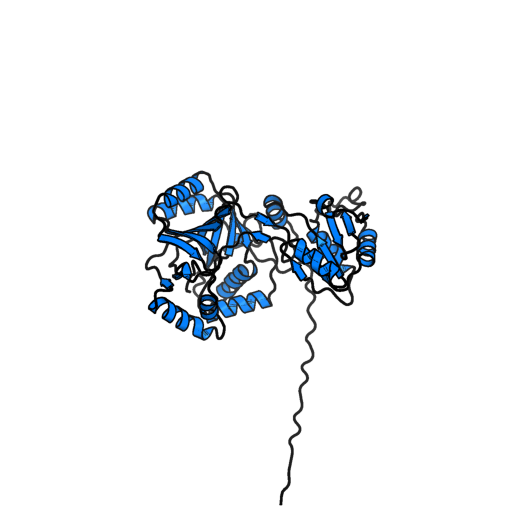 1.615 -27.372 1.00 88.75 324 ARG A C 1
ATOM 2493 O O . ARG A 1 324 ? 4.829 1.105 -28.478 1.00 88.75 324 ARG A O 1
ATOM 2500 N N . LEU A 1 325 ? 5.903 1.274 -26.511 1.00 90.62 325 LEU A N 1
ATOM 2501 C CA . LEU A 1 325 ? 7.032 0.408 -26.884 1.00 90.62 325 LEU A CA 1
ATOM 2502 C C . LEU A 1 325 ? 6.653 -1.075 -26.979 1.00 90.62 325 LEU A C 1
ATOM 2504 O O . LEU A 1 325 ? 6.834 -1.672 -28.036 1.00 90.62 325 LEU A O 1
ATOM 2508 N N . LEU A 1 326 ? 6.115 -1.669 -25.908 1.00 88.75 326 LEU A N 1
ATOM 2509 C CA . LEU A 1 326 ? 5.770 -3.098 -25.874 1.00 88.75 326 LEU A CA 1
ATOM 2510 C C . LEU A 1 326 ? 4.808 -3.531 -27.002 1.00 88.75 326 LEU A C 1
ATOM 2512 O O . LEU A 1 326 ? 5.062 -4.573 -27.605 1.00 88.75 326 LEU A O 1
ATOM 2516 N N . PRO A 1 327 ? 3.778 -2.747 -27.387 1.00 88.31 327 PRO A N 1
ATOM 2517 C CA . PRO A 1 327 ? 2.890 -3.106 -28.495 1.00 88.31 327 PRO A CA 1
ATOM 2518 C C . PRO A 1 327 ? 3.586 -3.223 -29.860 1.00 88.31 327 PRO A C 1
ATOM 2520 O O . PRO A 1 327 ? 3.063 -3.898 -30.740 1.00 88.31 327 PRO A O 1
ATOM 2523 N N . GLN A 1 328 ? 4.752 -2.592 -30.053 1.00 86.94 328 GLN A N 1
ATOM 2524 C CA . GLN A 1 328 ? 5.532 -2.704 -31.297 1.00 86.94 328 GLN A CA 1
ATOM 2525 C C . GLN A 1 328 ? 6.380 -3.982 -31.360 1.00 86.94 328 GLN A C 1
ATOM 2527 O O . GLN A 1 328 ? 7.008 -4.246 -32.381 1.00 86.94 328 GLN A O 1
ATOM 2532 N N . LEU A 1 329 ? 6.448 -4.753 -30.273 1.00 84.81 329 LEU A N 1
ATOM 2533 C CA . LEU A 1 329 ? 7.391 -5.861 -30.109 1.00 84.81 329 LEU A CA 1
ATOM 2534 C C . LEU A 1 329 ? 6.723 -7.250 -30.220 1.00 84.81 329 LEU A C 1
ATOM 2536 O O . LEU A 1 329 ? 7.336 -8.241 -29.835 1.00 84.81 329 LEU A O 1
ATOM 2540 N N . VAL A 1 330 ? 5.486 -7.346 -30.731 1.00 67.12 330 VAL A N 1
ATOM 2541 C CA . VAL A 1 330 ? 4.653 -8.560 -30.596 1.00 67.12 330 VAL A CA 1
ATOM 2542 C C . VAL A 1 330 ? 4.748 -9.515 -31.795 1.00 67.12 330 VAL A C 1
ATOM 2544 O O . VAL A 1 330 ? 4.319 -9.160 -32.889 1.00 67.12 330 VAL A O 1
ATOM 2547 N N . GLU A 1 331 ? 5.184 -10.755 -31.522 1.00 51.31 331 GLU A N 1
ATOM 2548 C CA . GLU A 1 331 ? 4.397 -11.956 -31.875 1.00 51.31 331 GLU A CA 1
ATOM 2549 C C . GLU A 1 331 ? 4.471 -13.084 -30.815 1.00 51.31 331 GLU A C 1
ATOM 2551 O O . GLU A 1 331 ? 3.421 -13.654 -30.559 1.00 51.31 331 GLU A O 1
ATOM 2556 N N . ASP A 1 332 ? 5.578 -13.337 -30.086 1.00 47.97 332 ASP A N 1
ATOM 2557 C CA . ASP A 1 332 ? 5.674 -14.607 -29.309 1.00 47.97 332 ASP A CA 1
ATOM 2558 C C . ASP A 1 332 ? 6.24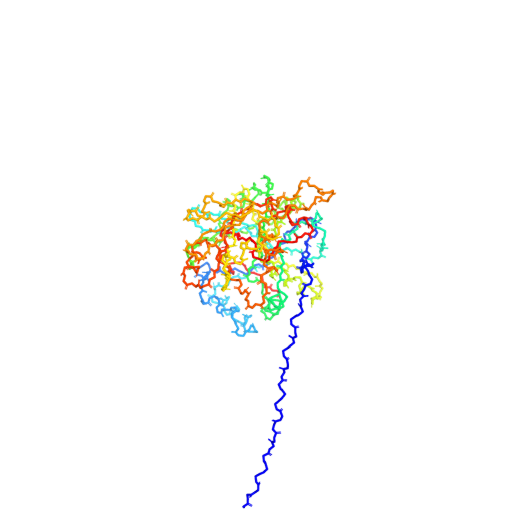1 -14.613 -27.867 1.00 47.97 332 ASP A C 1
ATOM 2560 O O . ASP A 1 332 ? 6.364 -15.688 -27.290 1.00 47.97 332 ASP A O 1
ATOM 2564 N N . VAL A 1 333 ? 6.523 -13.487 -27.200 1.00 49.31 333 VAL A N 1
ATOM 2565 C CA . VAL A 1 333 ? 6.700 -13.453 -25.721 1.00 49.31 333 VAL A CA 1
ATOM 2566 C C . VAL A 1 333 ? 6.264 -12.062 -25.236 1.00 49.31 333 VAL A C 1
ATOM 2568 O O . VAL A 1 333 ? 6.334 -11.103 -26.002 1.00 49.31 333 VAL A O 1
ATOM 2571 N N . LEU A 1 334 ? 5.721 -11.888 -24.029 1.00 60.66 334 LEU A N 1
ATOM 2572 C CA . LEU A 1 334 ? 6.504 -11.339 -22.922 1.00 60.66 334 LEU A CA 1
ATOM 2573 C C . LEU A 1 334 ? 5.749 -11.483 -21.595 1.00 60.66 334 LEU A C 1
ATOM 2575 O O . LEU A 1 334 ? 5.080 -10.552 -21.146 1.00 60.66 334 LEU A O 1
ATOM 2579 N N . ASP A 1 335 ? 5.894 -12.641 -20.947 1.00 75.00 335 ASP A N 1
ATOM 2580 C CA . ASP A 1 335 ? 5.617 -12.770 -19.515 1.00 75.00 335 ASP A CA 1
ATOM 2581 C C . ASP A 1 335 ? 6.518 -11.782 -18.766 1.00 75.00 335 ASP A C 1
ATOM 2583 O O . ASP A 1 335 ? 7.715 -12.005 -18.569 1.00 75.00 335 ASP A O 1
ATOM 2587 N N . LEU A 1 336 ? 5.949 -10.635 -18.393 1.00 87.62 336 LEU A N 1
ATOM 2588 C CA . LEU A 1 336 ? 6.669 -9.636 -17.623 1.00 87.62 336 LEU A CA 1
ATOM 2589 C C . LEU A 1 336 ? 6.779 -10.103 -16.176 1.00 87.62 336 LEU A C 1
ATOM 2591 O O . LEU A 1 336 ? 5.806 -10.090 -15.413 1.00 87.62 336 LEU A O 1
ATOM 2595 N N . THR A 1 337 ? 7.996 -10.438 -15.768 1.00 91.75 337 THR A N 1
ATOM 2596 C CA . THR A 1 337 ? 8.302 -10.645 -14.352 1.00 91.75 337 THR A CA 1
ATOM 2597 C C . THR A 1 337 ? 8.520 -9.287 -13.691 1.00 91.75 337 THR A C 1
ATOM 2599 O O . THR A 1 337 ? 9.092 -8.386 -14.299 1.00 91.75 337 THR A O 1
ATOM 2602 N N . HIS A 1 338 ? 8.034 -9.107 -12.462 1.00 93.06 338 HIS A N 1
ATOM 2603 C CA . HIS A 1 338 ? 8.070 -7.829 -11.745 1.00 93.06 338 HIS A CA 1
ATOM 2604 C C . HIS A 1 338 ? 8.962 -7.935 -10.506 1.00 93.06 338 HIS A C 1
ATOM 2606 O O . HIS A 1 338 ? 8.876 -8.914 -9.770 1.00 93.06 338 HIS A O 1
ATOM 2612 N N . HIS A 1 339 ? 9.770 -6.905 -10.248 1.00 92.94 339 HIS A N 1
ATOM 2613 C CA . HIS A 1 339 ? 10.739 -6.869 -9.153 1.00 92.94 339 HIS A CA 1
ATOM 2614 C C . HIS A 1 339 ? 10.664 -5.544 -8.393 1.00 92.94 339 HIS A C 1
ATOM 2616 O O . HIS A 1 339 ? 10.758 -4.470 -8.983 1.00 92.94 339 HIS A O 1
ATOM 2622 N N . HIS A 1 340 ? 10.556 -5.606 -7.066 1.00 90.06 340 HIS A N 1
ATOM 2623 C CA . HIS A 1 340 ? 10.511 -4.418 -6.195 1.00 90.06 340 HIS A CA 1
ATOM 2624 C C . HIS A 1 340 ? 11.891 -3.787 -5.935 1.00 90.06 340 HIS A C 1
ATOM 2626 O O . HIS A 1 340 ? 11.982 -2.733 -5.311 1.00 90.06 340 HIS A O 1
ATOM 2632 N N . ALA A 1 341 ? 12.967 -4.436 -6.385 1.00 91.38 341 ALA A N 1
ATOM 2633 C CA . ALA A 1 341 ? 14.337 -3.956 -6.270 1.00 91.38 341 ALA A CA 1
ATOM 2634 C C . ALA A 1 341 ? 15.097 -4.203 -7.578 1.00 91.38 341 ALA A C 1
ATOM 2636 O O . ALA A 1 341 ? 14.835 -5.179 -8.282 1.00 91.38 341 ALA A O 1
ATOM 2637 N N . ALA A 1 342 ? 16.055 -3.329 -7.891 1.00 92.44 342 ALA A N 1
ATOM 2638 C CA . ALA A 1 342 ? 16.819 -3.417 -9.133 1.00 92.44 342 ALA A CA 1
ATOM 2639 C C . ALA A 1 342 ? 17.719 -4.663 -9.184 1.00 92.44 342 ALA A C 1
ATOM 2641 O O . ALA A 1 342 ? 17.861 -5.262 -10.242 1.00 92.44 342 ALA A O 1
ATOM 2642 N N . GLY A 1 343 ? 18.295 -5.072 -8.045 1.00 93.69 343 GLY A N 1
ATOM 2643 C CA . GLY A 1 343 ? 19.225 -6.206 -7.953 1.00 93.69 343 GLY A CA 1
ATOM 2644 C C . GLY A 1 343 ? 18.672 -7.510 -8.545 1.00 93.69 343 GLY A C 1
ATOM 2645 O O . GLY A 1 343 ? 19.282 -8.036 -9.467 1.00 93.69 343 GLY A O 1
ATOM 2646 N N . PRO A 1 344 ? 17.505 -8.006 -8.092 1.00 95.31 344 PRO A N 1
ATOM 2647 C CA . PRO A 1 344 ? 16.874 -9.193 -8.673 1.00 95.31 344 PRO A CA 1
ATOM 2648 C C . PRO A 1 344 ? 16.563 -9.081 -10.173 1.00 95.31 344 PRO A C 1
ATOM 2650 O O . PRO A 1 344 ? 16.769 -10.045 -10.901 1.00 95.31 344 PRO A O 1
ATOM 2653 N N . ALA A 1 345 ? 16.126 -7.911 -10.653 1.00 94.62 345 ALA A N 1
ATOM 2654 C CA . ALA A 1 345 ? 15.867 -7.708 -12.081 1.00 94.62 345 ALA A CA 1
ATOM 2655 C C . ALA A 1 345 ? 17.158 -7.777 -12.914 1.00 94.62 345 ALA A C 1
ATOM 2657 O O . ALA A 1 345 ? 17.177 -8.384 -13.980 1.00 94.62 345 ALA A O 1
ATOM 2658 N N . LEU A 1 346 ? 18.239 -7.172 -12.410 1.00 94.25 346 LEU A N 1
ATOM 2659 C CA . LEU A 1 346 ? 19.568 -7.227 -13.020 1.00 94.25 346 LEU A CA 1
ATOM 2660 C C . LEU A 1 346 ? 20.113 -8.654 -13.049 1.00 94.25 346 LEU A C 1
ATOM 2662 O O . LEU A 1 346 ? 20.598 -9.091 -14.085 1.00 94.25 346 LEU A O 1
ATOM 2666 N N . GLN A 1 347 ? 20.001 -9.369 -11.928 1.00 94.94 347 GLN A N 1
ATOM 2667 C CA . GLN A 1 347 ? 20.433 -10.758 -11.819 1.00 94.94 347 GLN A CA 1
ATOM 2668 C C . GLN A 1 347 ? 19.683 -11.638 -12.824 1.00 94.94 347 GLN A C 1
ATOM 2670 O O . GLN A 1 347 ? 20.307 -12.386 -13.566 1.00 94.94 347 GLN A O 1
ATOM 2675 N N . GLN A 1 348 ? 18.359 -11.482 -12.932 1.00 95.44 348 GLN A N 1
ATOM 2676 C CA . GLN A 1 348 ? 17.574 -12.238 -13.907 1.00 95.44 348 GLN A CA 1
ATOM 2677 C C . GLN A 1 348 ? 18.014 -11.956 -15.350 1.00 95.44 348 GLN A C 1
ATOM 2679 O O . GLN A 1 348 ? 18.109 -12.885 -16.141 1.00 95.44 348 GLN A O 1
ATOM 2684 N N . ALA A 1 349 ? 18.344 -10.708 -15.693 1.00 93.88 349 ALA A N 1
ATOM 2685 C CA . ALA A 1 349 ? 18.863 -10.388 -17.024 1.00 93.88 349 ALA A CA 1
ATOM 2686 C C . ALA A 1 349 ? 20.256 -10.969 -17.307 1.00 93.88 349 ALA A C 1
ATOM 2688 O O . ALA A 1 349 ? 20.602 -11.150 -18.466 1.00 93.88 349 ALA A O 1
ATOM 2689 N N . GLN A 1 350 ? 21.051 -11.264 -16.278 1.00 93.38 350 GLN A N 1
ATOM 2690 C CA . GLN A 1 350 ? 22.332 -11.958 -16.436 1.00 93.38 350 GLN A CA 1
ATOM 2691 C C . GLN A 1 350 ? 22.154 -13.469 -16.610 1.00 93.38 350 GLN A C 1
ATOM 2693 O O . GLN A 1 350 ? 22.932 -14.100 -17.326 1.00 93.38 350 GLN A O 1
ATOM 2698 N N . ASP A 1 351 ? 21.145 -14.039 -15.953 1.00 94.88 351 ASP A N 1
ATOM 2699 C CA . ASP A 1 351 ? 20.923 -15.484 -15.901 1.00 94.88 351 ASP A CA 1
ATOM 2700 C C . ASP A 1 351 ? 20.037 -15.994 -17.050 1.00 94.88 351 ASP A C 1
ATOM 2702 O O . ASP A 1 351 ? 20.172 -17.139 -17.489 1.00 94.88 351 ASP A O 1
ATOM 2706 N N . GLU A 1 352 ? 19.131 -15.155 -17.554 1.00 94.00 352 GLU A N 1
ATOM 2707 C CA . GLU A 1 352 ? 18.131 -15.508 -18.558 1.00 94.00 352 GLU A CA 1
ATOM 2708 C C . GLU A 1 352 ? 18.248 -14.635 -19.810 1.00 94.00 352 GLU A C 1
ATOM 2710 O O . GLU A 1 352 ? 18.580 -13.453 -19.761 1.00 94.00 352 GLU A O 1
ATOM 2715 N N . SER A 1 353 ? 17.897 -15.202 -20.967 1.00 92.25 353 SER A N 1
ATOM 2716 C CA . SER A 1 353 ? 17.804 -14.419 -22.198 1.00 92.25 353 SER A CA 1
ATOM 2717 C C . SER A 1 353 ? 16.599 -13.483 -22.124 1.00 92.25 353 SER A C 1
ATOM 2719 O O . SER A 1 353 ? 15.455 -13.938 -22.120 1.00 92.25 353 SER A O 1
ATOM 2721 N N . GLY A 1 354 ? 16.845 -12.177 -22.076 1.00 92.94 354 GLY A N 1
ATOM 2722 C CA . GLY A 1 354 ? 15.800 -11.162 -22.055 1.00 92.94 354 GLY A CA 1
ATOM 2723 C C . GLY A 1 354 ? 16.333 -9.780 -21.702 1.00 92.94 354 GLY A C 1
ATOM 2724 O O . GLY A 1 354 ? 17.537 -9.534 -21.724 1.00 92.94 354 GLY A O 1
ATOM 2725 N N . VAL A 1 355 ? 15.423 -8.865 -21.367 1.00 94.69 355 VAL A N 1
ATOM 2726 C CA . VAL A 1 355 ? 15.757 -7.480 -21.008 1.00 94.69 355 VAL A CA 1
ATOM 2727 C C . VAL A 1 355 ? 15.107 -7.089 -19.687 1.00 94.69 355 VAL A C 1
ATOM 2729 O O . VAL A 1 355 ? 13.890 -7.174 -19.532 1.00 94.69 355 VAL A O 1
ATOM 2732 N N . ALA A 1 356 ? 15.906 -6.592 -18.746 1.00 96.00 356 ALA A N 1
ATOM 2733 C CA . ALA A 1 356 ? 15.427 -5.905 -17.556 1.00 96.00 356 ALA A CA 1
ATOM 2734 C C . ALA A 1 356 ? 15.207 -4.414 -17.834 1.00 96.00 356 ALA A C 1
ATOM 2736 O O . ALA A 1 356 ? 16.093 -3.729 -18.337 1.00 96.00 356 ALA A O 1
ATOM 2737 N N . PHE A 1 357 ? 14.046 -3.901 -17.441 1.00 95.75 357 PHE A N 1
ATOM 2738 C CA . PHE A 1 357 ? 13.677 -2.493 -17.425 1.00 95.75 357 PHE A CA 1
ATOM 2739 C C . PHE A 1 357 ? 13.801 -1.933 -16.007 1.00 95.75 357 PHE A C 1
ATOM 2741 O O . PHE A 1 357 ? 13.090 -2.339 -15.081 1.00 95.75 357 PHE A O 1
ATOM 2748 N N . LEU A 1 358 ? 14.691 -0.961 -15.851 1.00 94.88 358 LEU A N 1
ATOM 2749 C CA . LEU A 1 358 ? 14.944 -0.218 -14.631 1.00 94.88 358 LEU A CA 1
ATOM 2750 C C . LEU A 1 358 ? 14.287 1.158 -14.721 1.00 94.88 358 LEU A C 1
ATOM 2752 O O . LEU A 1 358 ? 14.436 1.876 -15.712 1.00 94.88 358 LEU A O 1
ATOM 2756 N N . LEU A 1 359 ? 13.554 1.517 -13.670 1.00 90.81 359 LEU A N 1
ATOM 2757 C CA . LEU A 1 359 ? 12.724 2.712 -13.621 1.00 90.81 359 LEU A CA 1
ATOM 2758 C C . LEU A 1 359 ? 13.111 3.559 -12.414 1.00 90.81 359 LEU A C 1
ATOM 2760 O O . LEU A 1 359 ? 13.515 3.029 -11.377 1.00 90.81 359 LEU A O 1
ATOM 2764 N N . ALA A 1 360 ? 12.971 4.873 -12.553 1.00 89.75 360 ALA A N 1
ATOM 2765 C CA . ALA A 1 360 ? 13.086 5.788 -11.430 1.00 89.75 360 ALA A CA 1
ATOM 2766 C C . ALA A 1 360 ? 11.826 5.715 -10.543 1.00 89.75 360 ALA A C 1
ATOM 2768 O O . ALA A 1 360 ? 10.726 5.510 -11.067 1.00 89.75 360 ALA A O 1
ATOM 2769 N N . PRO A 1 361 ? 11.956 5.900 -9.216 1.00 86.81 361 PRO A N 1
ATOM 2770 C CA . PRO A 1 361 ? 10.798 6.056 -8.341 1.00 86.81 361 PRO A CA 1
ATOM 2771 C C . PRO A 1 361 ? 9.937 7.249 -8.777 1.00 86.81 361 PRO A C 1
ATOM 2773 O O . PRO A 1 361 ? 10.448 8.296 -9.186 1.00 86.81 361 PRO A O 1
ATOM 2776 N N . LEU A 1 362 ? 8.618 7.099 -8.651 1.00 86.94 362 LEU A N 1
ATOM 2777 C CA . LEU A 1 362 ? 7.671 8.205 -8.788 1.00 86.94 362 LEU A CA 1
ATOM 2778 C C . LEU A 1 362 ? 7.547 8.961 -7.459 1.00 86.94 362 LEU A C 1
ATOM 2780 O O . LEU A 1 362 ? 7.814 8.411 -6.394 1.00 86.94 362 LEU A O 1
ATOM 2784 N N . THR A 1 363 ? 7.117 10.223 -7.519 1.00 86.25 363 THR A N 1
ATOM 2785 C CA . THR A 1 363 ? 6.683 10.960 -6.322 1.00 86.25 363 THR A CA 1
ATOM 2786 C C . THR A 1 363 ? 5.178 10.798 -6.136 1.00 86.25 363 THR A C 1
ATOM 2788 O O . THR A 1 363 ? 4.461 10.524 -7.104 1.00 86.25 363 THR A O 1
ATOM 2791 N N . LEU A 1 364 ? 4.681 10.997 -4.913 1.00 85.31 364 LEU A N 1
ATOM 2792 C CA . LEU A 1 364 ? 3.246 10.913 -4.635 1.00 85.31 364 LEU A CA 1
ATOM 2793 C C . LEU A 1 364 ? 2.451 11.932 -5.466 1.00 85.31 364 LEU A C 1
ATOM 2795 O O . LEU A 1 364 ? 1.408 11.593 -6.015 1.00 85.31 364 LEU A O 1
ATOM 2799 N N . GLU A 1 365 ? 2.973 13.150 -5.627 1.00 83.88 365 GLU A N 1
ATOM 2800 C CA . GLU A 1 365 ? 2.346 14.210 -6.425 1.00 83.88 365 GLU A CA 1
ATOM 2801 C C . GLU A 1 365 ? 2.182 13.788 -7.883 1.00 83.88 365 GLU A C 1
ATOM 2803 O O . GLU A 1 365 ? 1.147 14.046 -8.491 1.00 83.88 365 GLU A O 1
ATOM 2808 N N . ARG A 1 366 ? 3.186 13.100 -8.442 1.00 83.94 366 ARG A N 1
ATOM 2809 C CA . ARG A 1 366 ? 3.106 12.575 -9.808 1.00 83.94 366 ARG A CA 1
ATOM 2810 C C . ARG A 1 366 ? 2.066 11.474 -9.934 1.00 83.94 366 ARG A C 1
ATOM 2812 O O . ARG A 1 366 ? 1.336 11.466 -10.917 1.00 83.94 366 ARG A O 1
ATOM 2819 N N . VAL A 1 367 ? 1.981 10.563 -8.964 1.00 86.56 367 VAL A N 1
ATOM 2820 C CA . VAL A 1 367 ? 0.961 9.504 -8.987 1.00 86.56 367 VAL A CA 1
ATOM 2821 C C . VAL A 1 367 ? -0.439 10.111 -8.891 1.00 86.56 367 VAL A C 1
ATOM 2823 O O . VAL A 1 367 ? -1.299 9.766 -9.697 1.00 86.56 367 VAL A O 1
ATOM 2826 N N . LEU A 1 368 ? -0.657 11.063 -7.979 1.00 83.44 368 LEU A N 1
ATOM 2827 C CA . LEU A 1 368 ? -1.933 11.773 -7.838 1.00 83.44 368 LEU A CA 1
ATOM 2828 C C . LEU A 1 368 ? -2.322 12.516 -9.122 1.00 83.44 368 LEU A C 1
ATOM 2830 O O . LEU A 1 368 ? -3.404 12.276 -9.649 1.00 83.44 368 LEU A O 1
ATOM 2834 N N . ALA A 1 369 ? -1.422 13.336 -9.671 1.00 81.69 369 ALA A N 1
ATOM 2835 C CA . ALA A 1 369 ? -1.681 14.091 -10.898 1.00 81.69 369 ALA A CA 1
ATOM 2836 C C . ALA A 1 369 ? -2.031 13.178 -12.086 1.00 81.69 369 ALA A C 1
ATOM 2838 O O . ALA A 1 369 ? -2.883 13.513 -12.904 1.00 81.69 369 ALA A O 1
ATOM 2839 N N . MET A 1 370 ? -1.403 12.001 -12.177 1.00 79.12 370 MET A N 1
ATOM 2840 C CA . MET A 1 370 ? -1.713 11.024 -13.226 1.00 79.12 370 MET A CA 1
ATOM 2841 C C . MET A 1 370 ? -3.022 10.284 -12.986 1.00 79.12 370 MET A C 1
ATOM 2843 O O . MET A 1 370 ? -3.731 9.977 -13.939 1.00 79.12 370 MET A O 1
ATOM 2847 N N . SER A 1 371 ? -3.377 10.045 -11.727 1.00 78.94 371 SER A N 1
ATOM 2848 C CA . SER A 1 371 ? -4.650 9.409 -11.372 1.00 78.94 371 SER A CA 1
ATOM 2849 C C . SER A 1 371 ? -5.850 10.288 -11.724 1.00 78.94 371 SER A C 1
ATOM 2851 O O . SER A 1 371 ? -6.934 9.768 -11.985 1.00 78.94 371 SER A O 1
ATOM 2853 N N . GLU A 1 372 ? -5.646 11.607 -11.770 1.00 77.88 372 GLU A N 1
ATOM 2854 C CA . GLU A 1 372 ? -6.631 12.598 -12.215 1.00 77.88 372 GLU A CA 1
ATOM 2855 C C . GLU A 1 372 ? -6.714 12.735 -13.744 1.00 77.88 372 GLU A C 1
ATOM 2857 O O . GLU A 1 372 ? -7.714 13.230 -14.262 1.00 77.88 372 GLU A O 1
ATOM 2862 N N . GLY A 1 373 ? -5.702 12.253 -14.470 1.00 72.56 373 GLY A N 1
ATOM 2863 C CA . GLY A 1 373 ? -5.658 12.260 -15.928 1.00 72.56 373 GLY A CA 1
ATOM 2864 C C . GLY A 1 373 ? -6.578 11.228 -16.593 1.00 72.56 373 GLY A C 1
ATOM 2865 O O . GLY A 1 373 ? -7.272 10.432 -15.948 1.00 72.56 373 GLY A O 1
ATOM 2866 N N . ALA A 1 374 ? -6.569 11.2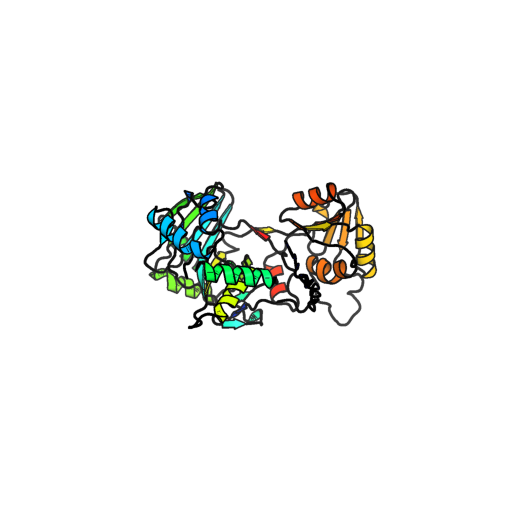41 -17.930 1.00 61.56 374 ALA A N 1
ATOM 2867 C CA . ALA A 1 374 ? -7.403 10.365 -18.753 1.00 61.56 374 ALA A CA 1
ATOM 2868 C C . ALA A 1 374 ? -6.875 8.921 -18.851 1.00 61.56 374 ALA A C 1
ATOM 2870 O O . ALA A 1 374 ? -7.656 8.007 -19.118 1.00 61.56 374 ALA A O 1
ATOM 2871 N N . ALA A 1 375 ? -5.572 8.702 -18.639 1.00 68.94 375 ALA A N 1
ATOM 2872 C CA . ALA A 1 375 ? -4.936 7.393 -18.770 1.00 68.94 375 ALA A CA 1
ATOM 2873 C C . ALA A 1 375 ? -4.471 6.855 -17.402 1.00 68.94 375 ALA A C 1
ATOM 2875 O O . ALA A 1 375 ? -3.600 7.475 -16.785 1.00 68.94 375 ALA A O 1
ATOM 2876 N N . PRO A 1 376 ? -4.984 5.697 -16.936 1.00 70.62 376 PRO A N 1
ATOM 2877 C CA . PRO A 1 376 ? -4.510 5.083 -15.700 1.00 70.62 376 PRO A CA 1
ATOM 2878 C C . PRO A 1 376 ? -3.039 4.659 -15.815 1.00 70.62 376 PRO A C 1
ATOM 2880 O O . PRO A 1 376 ? -2.483 4.514 -16.914 1.00 70.62 376 PRO A O 1
ATOM 2883 N N . LEU A 1 377 ? -2.395 4.447 -14.667 1.00 81.25 377 LEU A N 1
ATOM 2884 C CA . LEU A 1 377 ? -1.077 3.828 -14.648 1.00 81.25 377 LEU A CA 1
ATOM 2885 C C . LEU A 1 377 ? -1.213 2.325 -14.947 1.00 81.25 377 LEU A C 1
ATOM 2887 O O . LEU A 1 377 ? -2.186 1.705 -14.504 1.00 81.25 377 LEU A O 1
ATOM 2891 N N . PRO A 1 378 ? -0.253 1.718 -15.672 1.00 81.38 378 PRO A N 1
ATOM 2892 C CA . PRO A 1 378 ? -0.219 0.270 -15.852 1.00 81.38 378 PRO A CA 1
ATOM 2893 C C . PRO A 1 378 ? -0.229 -0.465 -14.507 1.00 81.38 378 PRO A C 1
ATOM 2895 O O . PRO A 1 378 ? 0.218 0.069 -13.492 1.00 81.38 378 PRO A O 1
ATOM 2898 N N . GLU A 1 379 ? -0.673 -1.715 -14.480 1.00 80.56 379 GLU A N 1
ATOM 2899 C CA . GLU A 1 379 ? -0.598 -2.520 -13.258 1.00 80.56 379 GLU A CA 1
ATOM 2900 C C . GLU A 1 379 ? 0.837 -2.617 -12.736 1.00 80.56 379 GLU A C 1
ATOM 2902 O O . GLU A 1 379 ? 1.793 -2.687 -13.525 1.00 80.56 379 GLU A O 1
ATOM 2907 N N . LYS A 1 380 ? 0.982 -2.679 -11.406 1.00 83.25 380 LYS A N 1
ATOM 2908 C CA . LYS A 1 380 ? 2.277 -2.807 -10.729 1.00 83.25 380 LYS A CA 1
ATOM 2909 C C . LYS A 1 380 ? 3.184 -1.634 -11.109 1.00 83.25 380 LYS A C 1
ATOM 2911 O O . LYS A 1 380 ? 4.330 -1.823 -11.525 1.00 83.25 380 LYS A O 1
ATOM 2916 N N . SER A 1 381 ? 2.651 -0.417 -11.026 1.00 83.25 381 SER A N 1
ATOM 2917 C CA . SER A 1 381 ? 3.398 0.817 -11.298 1.00 83.25 381 SER A CA 1
ATOM 2918 C C . SER A 1 381 ? 4.139 1.327 -10.073 1.00 83.25 381 SER A C 1
ATOM 2920 O O . SER A 1 381 ? 5.216 1.911 -10.194 1.00 83.25 381 SER A O 1
ATOM 2922 N N . THR A 1 382 ? 3.567 1.105 -8.895 1.00 86.25 382 THR A N 1
ATOM 2923 C CA . THR A 1 382 ? 4.034 1.691 -7.641 1.00 86.25 382 THR A CA 1
ATOM 2924 C C . THR A 1 382 ? 4.250 0.628 -6.574 1.00 86.25 382 THR A C 1
ATOM 2926 O O . THR A 1 382 ? 3.506 -0.345 -6.475 1.00 86.25 382 THR A O 1
ATOM 2929 N N . SER A 1 383 ? 5.287 0.806 -5.755 1.00 89.88 383 SER A N 1
ATOM 2930 C CA . SER A 1 383 ? 5.570 -0.074 -4.623 1.00 89.88 383 SER A CA 1
ATOM 2931 C C . SER A 1 383 ? 5.753 0.743 -3.353 1.00 89.88 383 SER A C 1
ATOM 2933 O O . SER A 1 383 ? 6.854 1.212 -3.072 1.00 89.88 383 SER A O 1
ATOM 2935 N N . PHE A 1 384 ? 4.688 0.871 -2.565 1.00 92.06 384 PHE A N 1
ATOM 2936 C CA . PHE A 1 384 ? 4.747 1.485 -1.241 1.00 92.06 384 PHE A CA 1
ATOM 2937 C C . PHE A 1 384 ? 5.267 0.489 -0.192 1.00 92.06 384 PHE A C 1
ATOM 2939 O O . PHE A 1 384 ? 4.769 -0.637 -0.097 1.00 92.06 384 PHE A O 1
ATOM 2946 N N . GLN A 1 385 ? 6.281 0.892 0.577 1.00 90.81 385 GLN A N 1
ATOM 2947 C CA . GLN A 1 385 ? 6.961 0.070 1.586 1.00 90.81 385 GLN A CA 1
ATOM 2948 C C . GLN A 1 385 ? 7.291 0.882 2.851 1.00 90.81 385 GLN A C 1
ATOM 2950 O O . GLN A 1 385 ? 7.484 2.089 2.751 1.00 90.81 385 GLN A O 1
ATOM 2955 N N . PRO A 1 386 ? 7.440 0.251 4.027 1.00 91.06 386 PRO A N 1
ATOM 2956 C CA . PRO A 1 386 ? 7.140 -1.146 4.318 1.00 91.06 386 PRO A CA 1
ATOM 2957 C C . PRO A 1 386 ? 5.629 -1.376 4.428 1.00 91.06 386 PRO A C 1
ATOM 2959 O O . PRO A 1 386 ? 4.885 -0.533 4.932 1.00 91.06 386 PRO A O 1
ATOM 2962 N N . LYS A 1 387 ? 5.166 -2.548 3.996 1.00 87.56 387 LYS A N 1
ATOM 2963 C CA . LYS A 1 387 ? 3.778 -2.979 4.213 1.00 87.56 387 LYS A CA 1
ATOM 2964 C C . LYS A 1 387 ? 3.623 -3.594 5.611 1.00 87.56 387 LYS A C 1
ATOM 2966 O O . LYS A 1 387 ? 4.555 -4.260 6.073 1.00 87.56 387 LYS A O 1
ATOM 2971 N N . PRO A 1 388 ? 2.476 -3.406 6.286 1.00 86.19 388 PRO A N 1
ATOM 2972 C CA . PRO A 1 388 ? 2.235 -4.071 7.556 1.00 86.19 388 PRO A CA 1
ATOM 2973 C C . PRO A 1 388 ? 2.029 -5.563 7.312 1.00 86.19 388 PRO A C 1
ATOM 2975 O O . PRO A 1 388 ? 1.407 -5.957 6.317 1.00 86.19 388 PRO A O 1
ATOM 2978 N N . ASN A 1 389 ? 2.493 -6.401 8.239 1.00 85.19 389 ASN A N 1
ATOM 2979 C CA . ASN A 1 389 ? 2.130 -7.808 8.177 1.00 85.19 389 ASN A CA 1
ATOM 2980 C C . ASN A 1 389 ? 0.604 -7.984 8.303 1.00 85.19 389 ASN A C 1
ATOM 2982 O O . ASN A 1 389 ? -0.034 -7.369 9.167 1.00 85.19 389 ASN A O 1
ATOM 2986 N N . PRO A 1 390 ? -0.010 -8.806 7.433 1.00 78.88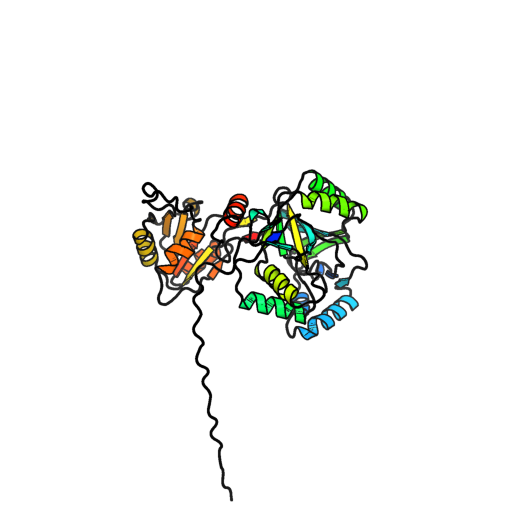 390 PRO A N 1
ATOM 2987 C CA . PRO A 1 390 ? -1.453 -8.983 7.426 1.00 78.88 390 PRO A CA 1
ATOM 2988 C C . PRO A 1 390 ? -1.928 -9.647 8.723 1.00 78.88 390 PRO A C 1
ATOM 2990 O O . PRO A 1 390 ? -1.181 -10.362 9.390 1.00 78.88 390 PRO A O 1
ATOM 2993 N N . SER A 1 391 ? -3.221 -9.522 9.017 1.00 80.38 391 SER A N 1
ATOM 2994 C CA . SER A 1 391 ? -3.917 -10.222 10.110 1.00 80.38 391 SER A CA 1
ATOM 2995 C C . SER A 1 391 ? -3.659 -9.724 11.530 1.00 80.38 391 SER A C 1
ATOM 2997 O O . SER A 1 391 ? -4.260 -10.276 12.448 1.00 80.38 391 SER A O 1
ATOM 2999 N N . ILE A 1 392 ? -2.849 -8.680 11.744 1.00 88.88 392 ILE A N 1
ATOM 3000 C CA . ILE A 1 392 ? -2.746 -8.067 13.078 1.00 88.88 392 ILE A CA 1
ATOM 3001 C C . ILE A 1 392 ? -4.099 -7.510 13.550 1.00 88.88 392 ILE A C 1
ATOM 3003 O O . ILE A 1 392 ? -4.519 -7.759 14.680 1.00 88.88 392 ILE A O 1
ATOM 3007 N N . LEU A 1 393 ? -4.809 -6.834 12.646 1.00 92.75 393 LEU A N 1
ATOM 3008 C CA . LEU A 1 393 ? -6.188 -6.389 12.791 1.00 92.75 393 LEU A CA 1
ATOM 3009 C C . LEU A 1 393 ? -6.985 -6.890 11.589 1.00 92.75 393 LEU A C 1
ATOM 3011 O O . LEU A 1 393 ? -6.646 -6.594 10.443 1.00 92.75 393 LEU A O 1
ATOM 3015 N N . MET A 1 394 ? -8.043 -7.649 11.855 1.00 93.56 394 MET A N 1
ATOM 3016 C CA . MET A 1 394 ? -8.963 -8.148 10.837 1.00 93.56 394 MET A CA 1
ATOM 3017 C C . MET A 1 394 ? -10.405 -7.791 11.192 1.00 93.56 394 MET A C 1
ATOM 3019 O O . MET A 1 394 ? -10.747 -7.594 12.362 1.00 93.56 394 MET A O 1
ATOM 3023 N N . ARG A 1 395 ? -11.265 -7.761 10.176 1.00 92.94 395 ARG A N 1
ATOM 3024 C CA . ARG A 1 395 ? -12.712 -7.597 10.336 1.00 92.94 395 ARG A CA 1
ATOM 3025 C C . ARG A 1 395 ? -13.413 -8.885 9.926 1.00 92.94 395 ARG A C 1
ATOM 3027 O O . ARG A 1 395 ? -13.219 -9.365 8.815 1.00 92.94 395 ARG A O 1
ATOM 3034 N N . GLN A 1 396 ? -14.218 -9.438 10.824 1.00 89.44 396 GLN A N 1
ATOM 3035 C CA . GLN A 1 396 ? -15.143 -10.527 10.503 1.00 89.44 396 GLN A CA 1
ATOM 3036 C C . GLN A 1 396 ? -16.458 -9.914 9.987 1.00 89.44 396 GLN A C 1
ATOM 3038 O O . GLN A 1 396 ? -16.904 -8.911 10.553 1.00 89.44 396 GLN A O 1
ATOM 3043 N N . LEU A 1 397 ? -17.008 -10.475 8.907 1.00 86.81 397 LEU A N 1
ATOM 3044 C CA . LEU A 1 397 ? -18.176 -9.982 8.163 1.00 86.81 397 LEU A CA 1
ATOM 3045 C C . LEU A 1 397 ? -19.494 -10.581 8.654 1.00 86.81 397 LEU A C 1
ATOM 3047 O O . LEU A 1 397 ? -19.478 -11.744 9.121 1.00 86.81 397 LEU A O 1
#

Sequence (397 aa):
MQDRTTPSGTATTAEPTPAVRGDGRGNRVPGVAGPLRLDPFVATRMAVAHVADPAAARAFARPYRRVAERLAQWQRRGHLVRDDQPALWLHEYGTPDLLVRGLIGVLPLDDLTDVPTDASVVPHEGVEPDQVGELAARMRETGVQPAPILLVHRGTPELRALLSHVREAEPITDGLDRAGQTHRLWRVPQDLTRPVQEQLALGRALLADGHHRYAAYLEEARHTEPRTTSGLAMLIDQDDTPLALGPIHRFAAGLSLGALQRAADGLGYPTHRHDGTWLARLGPETIVATDGTDTLTIVTTPRRAETTQHREEALLPLQVLHHRLLPQLVEDVLDLTHHHAAGPALQQAQDESGVAFLLAPLTLERVLAMSEGAAPLPEKSTSFQPKPNPSILMRQL